Protein AF-A0A498NRL5-F1 (afdb_monomer_lite)

Sequence (421 aa):
MSTIVTEHIVKDVGESWFTVKVDGTKDPTGSENVSIVLRYVDQNCSVKERLLSMLTTDKCDALSLSNMVLEELADVGLDTGKILSQCYDGASVMSGREGGMQKLIQNKLNSEVPYIHCFNHQLHLAIVHAVSSESAVEDFFDVCNALYKFLRKPTVAAQYKGQKLKRLLDQRWTGHLDTVSVVLKSHNTLVEFLNEIATTRKGADKKKKAVGLHKAITEPAFKFLSCVMYKVLGLTDPPNRMLQAEQTNLMTAVQLIRSASSCIESLRSDAEFAKLWAESIKSSDDAVPTAPKRQRQASKSLQDYIVNESVGQRESNIEQECKRLFFNIIDSILGEMSVRFSECNSQYMSALDALDPGSKNFLDAGKVKPLLDLRNTEMVESQFTVARQFWQTLCTDQDEKMTLVKLLVVFGHPEQELWLV

InterPro domains:
  IPR012337 Ribonuclease H-like superfamily [SSF53098] (10-363)
  IPR025398 ZMYM1-like, RNase-like domain [PF14291] (3-97)
  IPR055298 AtLOH3-like [PTHR11697] (5-359)

Secondary structure (DSSP, 8-state):
--HHHHHHHHHHHTT--EEEEEEEEE-TTS-EEEEEEEEEE-TTS-EEEEEEEEEEES--SHHHHHHHHHHHHHHTT--GGGEEEEEE---HHHH-TTTSHHHHHHHHHTS---EEE-HHHHHHHHHHHHHHT-HHHHHHHHHHHHHHHHHTSHHHHTT--SPPPPPPBTTBTHHHHHHHHHHHHTHHHHHHHHHHHHH-SS-HHHHHHHHHHHHHHHSHHHHHHHHHHHHHHHHHHHHHHHHTSTT--HHHHHHHHHHHHHHHHHT-SHHHHHHHHHHHHHT-------PPP---PPPGGGTTS-----TT-----HHHHHHHHHHHHHHHHHHHHHHHHSSTTHHHHHHHHHT-TTSTTTT-HHHHHHHHHTTTPPP-HHHHHHHHHHHHHHHTT--S---HHHHHHHH--TT------

Radius of gyration: 28.69 Å; chains: 1; bounding box: 60×68×98 Å

Structure (mmCIF, N/CA/C/O backbone):
data_AF-A0A498NRL5-F1
#
_entry.id   AF-A0A498NRL5-F1
#
loop_
_atom_site.group_PDB
_atom_site.id
_atom_site.type_symbol
_atom_site.label_atom_id
_atom_site.label_alt_id
_atom_site.label_comp_id
_atom_site.label_asym_id
_atom_site.label_entity_id
_atom_site.label_seq_id
_atom_site.pdbx_PDB_ins_code
_atom_site.Cartn_x
_atom_site.Cartn_y
_atom_site.Cartn_z
_atom_site.occupancy
_atom_site.B_iso_or_equiv
_atom_site.auth_seq_id
_atom_site.auth_comp_id
_atom_site.auth_asym_id
_atom_site.auth_atom_id
_atom_site.pdbx_PDB_model_num
ATOM 1 N N . MET A 1 1 ? -12.767 -23.914 3.924 1.00 59.88 1 MET A N 1
ATOM 2 C CA . MET A 1 1 ? -11.947 -24.190 5.128 1.00 59.88 1 MET A CA 1
ATOM 3 C C . MET A 1 1 ? -12.534 -25.384 5.863 1.00 59.88 1 MET A C 1
ATOM 5 O O . MET A 1 1 ? -13.689 -25.698 5.615 1.00 59.88 1 MET A O 1
ATOM 9 N N . SER A 1 2 ? -11.760 -26.087 6.695 1.00 73.44 2 SER A N 1
ATOM 10 C CA . SER A 1 2 ? -12.321 -27.150 7.546 1.00 73.44 2 SER A CA 1
ATOM 11 C C . SER A 1 2 ? -13.192 -26.515 8.630 1.00 73.44 2 SER A C 1
ATOM 13 O O . SER A 1 2 ? -12.720 -25.588 9.285 1.00 73.44 2 SER A O 1
ATOM 15 N N . THR A 1 3 ? -14.409 -27.020 8.844 1.00 82.00 3 THR A N 1
ATOM 16 C CA . THR A 1 3 ? -15.344 -26.548 9.884 1.00 82.00 3 THR A CA 1
ATOM 17 C C . THR A 1 3 ? -14.675 -26.470 11.260 1.00 82.00 3 THR A C 1
ATOM 19 O O . THR A 1 3 ? -14.859 -25.503 11.986 1.00 82.00 3 THR A O 1
ATOM 22 N N . ILE A 1 4 ? -13.774 -27.414 11.550 1.00 87.25 4 ILE A N 1
ATOM 23 C CA . ILE A 1 4 ? -12.993 -27.482 12.796 1.00 87.25 4 ILE A CA 1
ATOM 24 C C . ILE A 1 4 ? -12.126 -26.229 13.007 1.00 87.25 4 ILE A C 1
ATOM 26 O O . ILE A 1 4 ? -11.951 -25.767 14.131 1.00 87.25 4 ILE A O 1
ATOM 30 N N . VAL A 1 5 ? -11.551 -25.677 11.933 1.00 89.75 5 VAL A N 1
ATOM 31 C CA . VAL A 1 5 ? -10.697 -24.481 12.019 1.00 89.75 5 VAL A CA 1
ATOM 32 C C . VAL A 1 5 ? -11.548 -23.255 12.324 1.00 89.75 5 VAL A C 1
ATOM 34 O O . VAL A 1 5 ? -11.184 -22.473 13.196 1.00 89.75 5 VAL A O 1
ATOM 37 N N . THR A 1 6 ? -12.689 -23.115 11.650 1.00 91.19 6 THR A N 1
ATOM 38 C CA . THR A 1 6 ? -13.633 -22.020 11.889 1.00 91.19 6 THR A CA 1
ATOM 39 C C . THR A 1 6 ? -14.180 -22.071 13.316 1.00 91.19 6 THR A C 1
ATOM 41 O O . THR A 1 6 ? -14.096 -21.073 14.021 1.00 91.19 6 THR A O 1
ATOM 44 N N . GLU A 1 7 ? -14.619 -23.238 13.796 1.00 92.31 7 GLU A N 1
ATOM 45 C CA . GLU A 1 7 ? -15.063 -23.434 15.186 1.00 92.31 7 GLU A CA 1
ATOM 46 C C . GLU A 1 7 ? -13.978 -23.056 16.205 1.00 92.31 7 GLU A C 1
ATOM 48 O O . GLU A 1 7 ? -14.261 -22.422 17.222 1.00 92.31 7 GLU A O 1
ATOM 53 N N . HIS A 1 8 ? -12.718 -23.412 15.932 1.00 92.88 8 HIS A N 1
ATOM 54 C CA . HIS A 1 8 ? -11.603 -23.038 16.796 1.00 92.88 8 HIS A CA 1
ATOM 55 C C . HIS A 1 8 ? -11.378 -21.523 16.825 1.00 92.88 8 HIS A C 1
ATOM 57 O O . HIS A 1 8 ? -11.176 -20.974 17.903 1.00 92.88 8 HIS A O 1
ATOM 63 N N . ILE A 1 9 ? -11.449 -20.848 15.671 1.00 93.62 9 ILE A N 1
ATOM 64 C CA . ILE A 1 9 ? -11.336 -19.384 15.589 1.00 93.62 9 ILE A CA 1
ATOM 65 C C . ILE A 1 9 ? -12.466 -18.725 16.380 1.00 93.62 9 ILE A C 1
ATOM 67 O O . ILE A 1 9 ? -12.195 -17.855 17.197 1.00 93.62 9 ILE A O 1
ATOM 71 N N . VAL A 1 10 ? -13.714 -19.162 16.194 1.00 94.06 10 VAL A N 1
ATOM 72 C CA . VAL A 1 10 ? -14.877 -18.604 16.905 1.00 94.06 10 VAL A CA 1
ATOM 73 C C . VAL A 1 10 ? -14.726 -18.776 18.417 1.00 94.06 10 VAL A C 1
ATOM 75 O O . VAL A 1 10 ? -14.938 -17.833 19.175 1.00 94.06 10 VAL A O 1
ATOM 78 N N . LYS A 1 11 ? -14.277 -19.954 18.865 1.00 93.38 11 LYS A N 1
ATOM 79 C CA . LYS A 1 11 ? -14.001 -20.212 20.283 1.00 93.38 11 LYS A CA 1
ATOM 80 C C . LYS A 1 11 ? -12.875 -19.335 20.838 1.00 93.38 11 LYS A C 1
ATOM 82 O O . LYS A 1 11 ? -12.955 -18.915 21.989 1.00 93.38 11 LYS A O 1
ATOM 87 N N . ASP A 1 12 ? -11.828 -19.105 20.051 1.00 93.50 12 ASP A N 1
ATOM 88 C CA . ASP A 1 12 ? -10.676 -18.285 20.438 1.0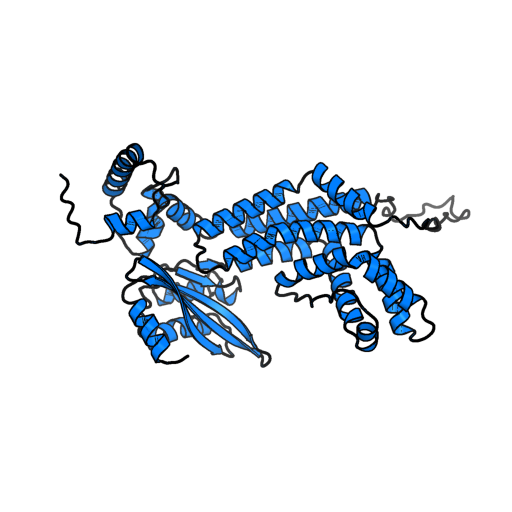0 93.50 12 ASP A CA 1
ATOM 89 C C . ASP A 1 12 ? -11.025 -16.787 20.489 1.00 93.50 12 ASP A C 1
ATOM 91 O O . ASP A 1 12 ? -10.527 -16.069 21.354 1.00 93.50 12 ASP A O 1
ATOM 95 N N . VAL A 1 13 ? -11.930 -16.324 19.616 1.00 94.25 13 VAL A N 1
ATOM 96 C CA . VAL A 1 13 ? -12.524 -14.978 19.695 1.00 94.25 13 VAL A CA 1
ATOM 97 C C . VAL A 1 13 ? -13.372 -14.843 20.963 1.00 94.25 13 VAL A C 1
ATOM 99 O O . VAL A 1 13 ? -13.198 -13.885 21.714 1.00 94.25 13 VAL A O 1
ATOM 102 N N . GLY A 1 14 ? -14.270 -15.798 21.225 1.00 90.00 14 GLY A N 1
ATOM 103 C CA . GLY A 1 14 ? -15.149 -15.779 22.395 1.00 90.00 14 GLY A CA 1
ATOM 104 C C . GLY A 1 14 ? -15.933 -14.467 22.512 1.00 90.00 14 GLY A C 1
ATOM 105 O O . GLY A 1 14 ? -16.643 -14.076 21.592 1.00 90.00 14 GLY A O 1
ATOM 106 N N . GLU A 1 15 ? -15.771 -13.772 23.641 1.00 87.88 15 GLU A N 1
ATOM 107 C CA . GLU A 1 15 ? -16.441 -12.494 23.940 1.00 87.88 15 GLU A CA 1
ATOM 108 C C . GLU A 1 15 ? -15.642 -11.245 23.535 1.00 87.88 15 GLU A C 1
ATOM 110 O O . GLU A 1 15 ? -16.081 -10.111 23.790 1.00 87.88 15 GLU A O 1
ATOM 115 N N . SER A 1 16 ? -14.459 -11.434 22.944 1.00 89.75 16 SER A N 1
ATOM 116 C CA . SER A 1 16 ? -13.569 -10.344 22.563 1.00 89.75 16 SER A CA 1
ATOM 117 C C . SER A 1 16 ? -14.155 -9.496 21.439 1.00 89.75 16 SER A C 1
ATOM 119 O O . SER A 1 16 ? -14.776 -9.983 20.497 1.00 89.75 16 SER A O 1
ATOM 121 N N . TRP A 1 17 ? -13.874 -8.198 21.503 1.00 91.69 17 TRP A N 1
ATOM 122 C CA . TRP A 1 17 ? -14.083 -7.294 20.380 1.00 91.69 17 TRP A CA 1
ATOM 123 C C . TRP A 1 17 ? -13.113 -7.626 19.245 1.00 91.69 17 TRP A C 1
ATOM 125 O O . TRP A 1 17 ? -11.941 -7.933 19.491 1.00 91.69 17 TRP A O 1
ATOM 135 N N . PHE A 1 18 ? -13.571 -7.516 18.000 1.00 94.38 18 PHE A N 1
ATOM 136 C CA . PHE A 1 18 ? -12.759 -7.861 16.836 1.00 94.38 18 PHE A CA 1
ATOM 137 C C . PHE A 1 18 ? -12.873 -6.834 15.714 1.00 94.38 18 PHE A C 1
ATOM 139 O O . PHE A 1 18 ? -13.858 -6.116 15.569 1.00 94.38 18 PHE A O 1
ATOM 146 N N . THR A 1 19 ? -11.823 -6.751 14.906 1.00 94.19 19 THR A N 1
ATOM 147 C CA . THR A 1 19 ? -11.801 -5.978 13.664 1.00 94.19 19 THR A CA 1
ATOM 148 C C . THR A 1 19 ? -12.010 -6.911 12.488 1.00 94.19 19 THR A C 1
ATOM 150 O O . THR A 1 19 ? -11.346 -7.945 12.395 1.00 94.19 19 THR A O 1
ATOM 153 N N . VAL A 1 20 ? -12.891 -6.517 11.573 1.00 95.94 20 VAL A N 1
ATOM 154 C CA . VAL A 1 20 ? -13.129 -7.244 10.326 1.00 95.94 20 VAL A CA 1
ATOM 155 C C . VAL A 1 20 ? -12.281 -6.620 9.225 1.00 95.94 20 VAL A C 1
ATOM 157 O O . VAL A 1 20 ? -12.422 -5.440 8.906 1.00 95.94 20 VAL A O 1
ATOM 160 N N . LYS A 1 21 ? -11.386 -7.417 8.645 1.00 94.62 21 LYS A N 1
ATOM 161 C CA . LYS A 1 21 ? -10.602 -7.074 7.461 1.00 94.62 21 LYS A CA 1
ATOM 162 C C . LYS A 1 21 ? -11.205 -7.783 6.256 1.00 94.62 21 LYS A C 1
ATOM 164 O O . LYS A 1 21 ? -11.406 -8.995 6.304 1.00 94.62 21 LYS A O 1
ATOM 169 N N . VAL A 1 22 ? -11.468 -7.041 5.189 1.00 93.38 22 VAL A N 1
ATOM 170 C CA . VAL A 1 22 ? -12.032 -7.587 3.950 1.00 93.38 22 VAL A CA 1
ATOM 171 C C . VAL A 1 22 ? -11.084 -7.277 2.802 1.00 93.38 22 VAL A C 1
ATOM 173 O O . VAL A 1 22 ? -10.665 -6.134 2.637 1.00 93.38 22 VAL A O 1
ATOM 176 N N . ASP A 1 23 ? -10.722 -8.287 2.021 1.00 91.00 23 ASP A N 1
ATOM 177 C CA . ASP A 1 23 ? -9.912 -8.095 0.815 1.00 91.00 23 ASP A CA 1
ATOM 178 C C . ASP A 1 23 ? -10.494 -8.905 -0.340 1.00 91.00 23 ASP A C 1
ATOM 180 O O . ASP A 1 23 ? -10.872 -10.064 -0.156 1.00 91.00 23 ASP A O 1
ATOM 184 N N . GLY A 1 24 ? -10.594 -8.275 -1.507 1.00 88.06 24 GLY A N 1
ATOM 185 C CA . GLY A 1 24 ? -11.251 -8.814 -2.692 1.00 88.06 24 GLY A CA 1
ATOM 186 C C . GLY A 1 24 ? -10.275 -8.973 -3.848 1.00 88.06 24 GLY A C 1
ATOM 187 O O . GLY A 1 24 ? -9.415 -8.123 -4.089 1.00 88.06 24 GLY A O 1
ATOM 188 N N . THR A 1 25 ? -10.386 -10.076 -4.584 1.00 85.31 25 THR A N 1
ATOM 189 C CA . THR A 1 25 ? -9.682 -10.215 -5.855 1.00 85.31 25 THR A CA 1
ATOM 190 C C . THR A 1 25 ? -10.526 -10.912 -6.912 1.00 85.31 25 THR A C 1
ATOM 192 O O . THR A 1 25 ? -11.124 -11.963 -6.673 1.00 85.31 25 THR A O 1
ATOM 195 N N . LYS A 1 26 ? -10.517 -10.359 -8.127 1.00 85.69 26 LYS A N 1
ATOM 196 C CA . LYS A 1 26 ? -11.150 -10.984 -9.290 1.00 85.69 26 LYS A CA 1
ATOM 197 C C . LYS A 1 26 ? -10.341 -12.162 -9.799 1.00 85.69 26 LYS A C 1
ATOM 199 O O . LYS A 1 26 ? -9.145 -12.035 -10.077 1.00 85.69 26 LYS A O 1
ATOM 204 N N . ASP A 1 27 ? -11.008 -13.292 -9.976 1.00 85.50 27 ASP A N 1
ATOM 205 C CA . ASP A 1 27 ? -10.425 -14.435 -10.664 1.00 85.50 27 ASP A CA 1
ATOM 206 C C . ASP A 1 27 ? -10.527 -14.303 -12.199 1.00 85.50 27 ASP A C 1
ATOM 208 O O . ASP A 1 27 ? -11.162 -13.381 -12.722 1.00 85.50 27 ASP A O 1
ATOM 212 N N . PRO A 1 28 ? -9.891 -15.211 -12.966 1.00 84.56 28 PRO A N 1
ATOM 213 C CA . PRO A 1 28 ? -9.958 -15.187 -14.425 1.00 84.56 28 PRO A CA 1
ATOM 214 C C . PRO A 1 28 ? -11.356 -15.404 -15.021 1.00 84.56 28 PRO A C 1
ATOM 216 O O . PRO A 1 28 ? -11.530 -15.151 -16.212 1.00 84.56 28 PRO A O 1
ATOM 219 N N . THR A 1 29 ? -12.323 -15.899 -14.242 1.00 84.50 29 THR A N 1
ATOM 220 C CA . THR A 1 29 ? -13.715 -16.081 -14.685 1.00 84.50 29 THR A CA 1
ATOM 221 C C . THR A 1 29 ? -14.535 -14.798 -14.545 1.00 84.50 29 THR A C 1
ATOM 223 O O . THR A 1 29 ? -15.582 -14.672 -15.174 1.00 84.50 29 THR A O 1
ATOM 226 N N . GLY A 1 30 ? -14.006 -13.807 -13.819 1.00 82.25 30 GLY A N 1
ATOM 227 C CA . GLY A 1 30 ? -14.627 -12.503 -13.601 1.00 82.25 30 GLY A CA 1
ATOM 228 C C . GLY A 1 30 ? -15.363 -12.389 -12.267 1.00 82.25 30 GLY A C 1
ATOM 229 O O . GLY A 1 30 ? -15.789 -11.282 -11.932 1.00 82.25 30 GLY A O 1
ATOM 230 N N . SER A 1 31 ? -15.466 -13.485 -11.512 1.00 87.19 31 SER A N 1
ATOM 231 C CA . SER A 1 31 ? -16.042 -13.516 -10.169 1.00 87.19 31 SER A CA 1
ATOM 232 C C . SER A 1 31 ? -15.073 -12.922 -9.143 1.00 87.19 31 SER A C 1
ATOM 234 O O . SER A 1 31 ? -13.847 -13.026 -9.262 1.00 87.19 31 SER A O 1
ATOM 236 N N . GLU A 1 32 ? -15.627 -12.270 -8.125 1.00 88.88 32 GLU A N 1
ATOM 237 C CA . GLU A 1 32 ? -14.879 -11.674 -7.022 1.00 88.88 32 GLU A CA 1
ATOM 238 C C . GLU A 1 32 ? -14.722 -12.699 -5.899 1.00 88.88 32 GLU A C 1
ATOM 240 O O . GLU A 1 32 ? -15.704 -13.259 -5.410 1.00 88.88 32 GLU A O 1
ATOM 245 N N . ASN A 1 33 ? -13.485 -12.930 -5.473 1.00 91.62 33 ASN A N 1
ATOM 246 C CA . ASN A 1 33 ? -13.171 -13.746 -4.310 1.00 91.62 33 ASN A CA 1
ATOM 247 C C . ASN A 1 33 ? -12.862 -12.824 -3.137 1.00 91.62 33 ASN A C 1
ATOM 249 O O . ASN A 1 33 ? -11.852 -12.123 -3.139 1.00 91.62 33 ASN A O 1
ATOM 253 N N . VAL A 1 34 ? -13.747 -12.836 -2.149 1.00 92.88 34 VAL A N 1
ATOM 254 C CA . VAL A 1 34 ? -13.717 -11.986 -0.965 1.00 92.88 34 VAL A CA 1
ATOM 255 C C . VAL A 1 34 ? -13.200 -12.803 0.208 1.00 92.88 34 VAL A C 1
ATOM 257 O O . VAL A 1 34 ? -13.778 -13.816 0.591 1.00 92.88 34 VAL A O 1
ATOM 260 N N . SER A 1 35 ? -12.092 -12.364 0.786 1.00 94.38 35 SER A N 1
ATOM 261 C CA . SER A 1 35 ? -11.539 -12.916 2.016 1.00 94.38 35 SER A CA 1
ATOM 262 C C . SER A 1 35 ? -12.013 -12.105 3.216 1.00 94.38 35 SER A C 1
ATOM 264 O O . SER A 1 35 ? -11.977 -10.874 3.194 1.00 94.38 35 SER A O 1
ATOM 266 N N . ILE A 1 36 ? -12.448 -12.804 4.263 1.00 95.50 36 ILE A N 1
ATOM 267 C CA . ILE A 1 36 ? -12.833 -12.211 5.543 1.00 95.50 36 ILE A CA 1
ATOM 268 C C . ILE A 1 36 ? -11.811 -12.661 6.578 1.00 95.50 36 ILE A C 1
ATOM 270 O O . ILE A 1 36 ? -11.654 -13.851 6.855 1.00 95.50 36 ILE A O 1
ATOM 274 N N . VAL A 1 37 ? -11.092 -11.698 7.140 1.00 95.56 37 VAL A N 1
ATOM 275 C CA . VAL A 1 37 ? -10.047 -11.915 8.137 1.00 95.56 37 VAL A CA 1
ATOM 276 C C . VAL A 1 37 ? -10.442 -11.197 9.420 1.00 95.56 37 VAL A C 1
ATOM 278 O O . VAL A 1 37 ? -10.822 -10.029 9.401 1.00 95.56 37 VAL A O 1
ATOM 281 N N . LEU A 1 38 ? -10.324 -11.884 10.550 1.00 95.56 38 LEU A N 1
ATOM 282 C CA . LEU A 1 38 ? -10.573 -11.319 11.869 1.00 95.56 38 LEU A CA 1
ATOM 283 C C . LEU A 1 38 ? -9.259 -10.969 12.542 1.00 95.56 38 LEU A C 1
ATOM 285 O O . LEU A 1 38 ? -8.317 -11.764 12.532 1.00 95.56 38 LEU A O 1
ATOM 289 N N . ARG A 1 39 ? -9.219 -9.797 13.173 1.00 93.94 39 ARG A N 1
ATOM 290 C CA . ARG A 1 39 ? -8.139 -9.407 14.075 1.00 93.94 39 ARG A CA 1
ATOM 291 C C . ARG A 1 39 ? -8.695 -9.111 15.459 1.00 93.94 39 ARG A C 1
ATOM 293 O O . ARG A 1 39 ? -9.522 -8.214 15.605 1.00 93.94 39 ARG A O 1
ATOM 300 N N . TYR A 1 40 ? -8.242 -9.855 16.458 1.00 92.44 40 TYR A N 1
ATOM 301 C CA . TYR A 1 40 ? -8.767 -9.812 17.825 1.00 92.44 40 TYR A CA 1
ATOM 302 C C . TYR A 1 40 ? -7.656 -10.062 18.848 1.00 92.44 40 TYR A C 1
ATOM 304 O O . TYR A 1 40 ? -6.511 -10.341 18.485 1.00 92.44 40 TYR A O 1
ATOM 312 N N . VAL A 1 41 ? -7.991 -9.917 20.128 1.00 88.44 41 VAL A N 1
ATOM 313 C CA . VAL A 1 41 ? -7.111 -10.249 21.253 1.00 88.44 41 VAL A CA 1
ATOM 314 C C . VAL A 1 41 ? -7.643 -11.520 21.907 1.00 88.44 41 VAL A C 1
ATOM 316 O O . VAL A 1 41 ? -8.824 -11.578 22.252 1.00 88.44 41 VAL A O 1
ATOM 319 N N . ASP A 1 42 ? -6.789 -12.537 22.022 1.00 86.62 42 ASP A N 1
ATOM 320 C CA . ASP A 1 42 ? -7.137 -13.803 22.672 1.00 86.62 42 ASP A CA 1
ATOM 321 C C . ASP A 1 42 ? -7.138 -13.678 24.207 1.00 86.62 42 ASP A C 1
ATOM 323 O O . ASP A 1 42 ? -6.787 -12.646 24.786 1.00 86.62 42 ASP A O 1
ATOM 327 N N . GLN A 1 43 ? -7.496 -14.767 24.885 1.00 84.31 43 GLN A N 1
ATOM 328 C CA . GLN A 1 43 ? -7.513 -14.840 26.352 1.00 84.31 43 GLN A CA 1
ATOM 329 C C . GLN A 1 43 ? -6.127 -14.647 26.996 1.00 84.31 43 GLN A C 1
ATOM 331 O O . GLN A 1 43 ? -6.040 -14.333 28.178 1.00 84.31 43 GLN A O 1
ATOM 336 N N . ASN A 1 44 ? -5.044 -14.807 26.228 1.00 84.12 44 ASN A N 1
ATOM 337 C CA . ASN A 1 44 ? -3.667 -14.604 26.677 1.00 84.12 44 ASN A CA 1
ATOM 338 C C . ASN A 1 44 ? -3.167 -13.181 26.368 1.00 84.12 44 ASN A C 1
ATOM 340 O O . ASN A 1 44 ? -1.955 -12.955 26.299 1.00 84.12 44 ASN A O 1
ATOM 344 N N . CYS A 1 45 ? -4.076 -12.234 26.110 1.00 81.12 45 CYS A N 1
ATOM 345 C CA . CYS A 1 45 ? -3.764 -10.856 25.728 1.00 81.12 45 CYS A CA 1
ATOM 346 C C . CYS A 1 45 ? -2.869 -10.752 24.477 1.00 81.12 45 CYS A C 1
ATOM 348 O O . CYS A 1 45 ? -2.134 -9.777 24.301 1.00 81.12 45 CYS A O 1
ATOM 350 N N . SER A 1 46 ? -2.920 -11.751 23.594 1.00 84.00 46 SER A N 1
ATOM 351 C CA . SER A 1 46 ? -2.139 -11.800 22.362 1.00 84.00 46 SER A CA 1
ATOM 352 C C . SER A 1 46 ? -2.997 -11.419 21.166 1.00 84.00 46 SER A C 1
ATOM 354 O O . SER A 1 46 ? -4.090 -11.944 20.962 1.00 84.00 46 SER A O 1
ATOM 356 N N . VAL A 1 47 ? -2.475 -10.526 20.327 1.00 86.94 47 VAL A N 1
ATOM 357 C CA . VAL A 1 47 ? -3.128 -10.164 19.065 1.00 86.94 47 VAL A CA 1
ATOM 358 C C . VAL A 1 47 ? -3.064 -11.355 18.111 1.00 86.94 47 VAL A C 1
ATOM 360 O O . VAL A 1 47 ? -1.984 -11.893 17.863 1.00 86.94 47 VAL A O 1
ATOM 363 N N . LYS A 1 48 ? -4.212 -11.748 17.562 1.00 91.06 48 LYS A N 1
ATOM 364 C CA . LYS A 1 48 ? -4.341 -12.794 16.544 1.00 91.06 48 LYS A CA 1
ATOM 365 C C . LYS A 1 48 ? -4.934 -12.213 15.277 1.00 91.06 48 LYS A C 1
ATOM 367 O O . LYS A 1 48 ? -5.873 -11.422 15.342 1.00 91.06 48 LYS A O 1
ATOM 372 N N . GLU A 1 49 ? -4.419 -12.647 14.133 1.00 93.31 49 GLU A N 1
ATOM 373 C CA . GLU A 1 49 ? -5.060 -12.448 12.838 1.00 93.31 49 GLU A CA 1
ATOM 374 C C . GLU A 1 49 ? -5.418 -13.813 12.231 1.00 93.31 49 GLU A C 1
ATOM 376 O O . GLU A 1 49 ? -4.571 -14.708 12.141 1.00 93.31 49 GLU A O 1
ATOM 381 N N . ARG A 1 50 ? -6.688 -14.029 11.873 1.00 94.25 50 ARG A N 1
ATOM 382 C CA . ARG A 1 50 ? -7.188 -15.323 11.382 1.00 94.25 50 ARG A CA 1
ATOM 383 C C . ARG A 1 50 ? -8.095 -15.141 10.176 1.00 94.25 50 ARG A C 1
ATOM 385 O O . ARG A 1 50 ? -9.056 -14.382 10.227 1.00 94.25 50 ARG A O 1
ATOM 392 N N . LEU A 1 51 ? -7.797 -15.866 9.101 1.00 95.00 51 LEU A N 1
ATOM 393 C CA . LEU A 1 51 ? -8.695 -15.988 7.957 1.00 95.00 51 LEU A CA 1
ATOM 394 C C . LEU A 1 51 ? -9.914 -16.811 8.383 1.00 95.00 51 LEU A C 1
ATOM 396 O O . LEU A 1 51 ? -9.762 -17.976 8.745 1.00 95.00 51 LEU A O 1
ATOM 400 N N . LEU A 1 52 ? -11.094 -16.195 8.347 1.00 94.94 52 LEU A N 1
ATOM 401 C CA . LEU A 1 52 ? -12.357 -16.821 8.727 1.00 94.94 52 LEU A CA 1
ATOM 402 C C . LEU A 1 52 ? -12.968 -17.577 7.550 1.00 94.94 52 LEU A C 1
ATOM 404 O O . LEU A 1 52 ? -13.279 -18.763 7.659 1.00 94.94 52 LEU A O 1
ATOM 408 N N . SER A 1 53 ? -13.094 -16.895 6.411 1.00 93.69 53 SER A N 1
ATOM 409 C CA . SER A 1 53 ? -13.720 -17.440 5.211 1.00 93.69 53 SER A CA 1
ATOM 410 C C . SER A 1 53 ? -13.162 -16.814 3.932 1.00 93.69 53 SER A C 1
ATOM 412 O O . SER A 1 53 ? -12.537 -15.749 3.931 1.00 93.69 53 SER A O 1
ATOM 414 N N . MET A 1 54 ? -13.353 -17.536 2.831 1.00 93.00 54 MET A N 1
ATOM 415 C CA . MET A 1 54 ? -13.175 -17.036 1.474 1.00 93.00 54 MET A CA 1
ATOM 416 C C . MET A 1 54 ? -14.455 -17.338 0.713 1.00 93.00 54 MET A C 1
ATOM 418 O O . MET A 1 54 ? -14.816 -18.506 0.567 1.00 93.00 54 MET A O 1
ATOM 422 N N . LEU A 1 55 ? -15.118 -16.288 0.254 1.00 92.00 55 LEU A N 1
ATOM 423 C CA . LEU A 1 55 ? -16.417 -16.338 -0.396 1.00 92.00 55 LEU A CA 1
ATOM 424 C C . LEU A 1 55 ? -16.265 -15.880 -1.843 1.00 92.00 55 LEU A C 1
ATOM 426 O O . LEU A 1 55 ? -15.490 -14.971 -2.131 1.00 92.00 55 LEU A O 1
ATOM 430 N N . THR A 1 56 ? -17.002 -16.501 -2.756 1.00 91.88 56 THR A N 1
ATOM 431 C CA . THR A 1 56 ? -16.993 -16.132 -4.176 1.00 91.88 56 THR A CA 1
ATOM 432 C C . THR A 1 56 ? -18.346 -15.543 -4.544 1.00 91.88 56 THR A C 1
ATOM 434 O O . THR A 1 56 ? -19.384 -16.111 -4.204 1.00 91.88 56 THR A O 1
ATOM 437 N N . THR A 1 57 ? -18.349 -14.407 -5.238 1.00 88.88 57 THR A N 1
ATOM 438 C CA . THR A 1 57 ? -19.572 -13.728 -5.676 1.00 88.88 57 THR A CA 1
ATOM 439 C C . THR A 1 57 ? -19.415 -13.098 -7.048 1.00 88.88 57 THR A C 1
ATOM 441 O O . THR A 1 57 ? -18.362 -12.570 -7.397 1.00 88.88 57 THR A O 1
ATOM 444 N N . ASP A 1 58 ? -20.510 -13.080 -7.800 1.00 87.94 58 ASP A N 1
ATOM 445 C CA . ASP A 1 58 ? -20.624 -12.307 -9.040 1.00 87.94 58 ASP A CA 1
ATOM 446 C C . ASP A 1 58 ? -21.178 -10.893 -8.789 1.00 87.94 58 ASP A C 1
ATOM 448 O O . ASP A 1 58 ? -21.187 -10.042 -9.679 1.00 87.94 58 ASP A O 1
ATOM 452 N N . LYS A 1 59 ? -21.663 -10.630 -7.569 1.00 85.81 59 LYS A N 1
ATOM 453 C CA . LYS A 1 59 ? -22.216 -9.339 -7.150 1.00 85.81 59 LYS A CA 1
ATOM 454 C C . LYS A 1 59 ? -21.189 -8.564 -6.334 1.00 85.81 59 LYS A C 1
ATOM 456 O O . LYS A 1 59 ? -20.916 -8.911 -5.187 1.00 85.81 59 LYS A O 1
ATOM 461 N N . CYS A 1 60 ? -20.681 -7.485 -6.922 1.00 83.12 60 CYS A N 1
ATOM 462 C CA . CYS A 1 60 ? -19.706 -6.575 -6.313 1.00 83.12 60 CYS A CA 1
ATOM 463 C C . CYS A 1 60 ? -20.336 -5.241 -5.879 1.00 83.12 60 CYS A C 1
ATOM 465 O O . CYS A 1 60 ? -19.664 -4.214 -5.906 1.00 83.12 60 CYS A O 1
ATOM 467 N N . ASP A 1 61 ? -21.634 -5.204 -5.570 1.00 91.50 61 ASP A N 1
ATOM 468 C CA . ASP A 1 61 ? -22.274 -4.005 -5.030 1.00 91.50 61 ASP A CA 1
ATOM 469 C C . ASP A 1 61 ? -22.164 -3.951 -3.497 1.00 91.50 61 ASP A C 1
ATOM 471 O O . ASP A 1 61 ? -22.010 -4.968 -2.819 1.00 91.50 61 ASP A O 1
ATOM 475 N N . ALA A 1 62 ? -22.252 -2.741 -2.947 1.00 91.06 62 ALA A N 1
ATOM 476 C CA . ALA A 1 62 ? -22.012 -2.485 -1.530 1.00 91.06 62 ALA A CA 1
ATOM 477 C C . ALA A 1 62 ? -23.006 -3.225 -0.617 1.00 91.06 62 ALA A C 1
ATOM 479 O O . ALA A 1 62 ? -22.650 -3.657 0.483 1.00 91.06 62 ALA A O 1
ATOM 480 N N . LEU A 1 63 ? -24.255 -3.392 -1.069 1.00 93.69 63 LEU A N 1
ATOM 481 C CA . LEU A 1 63 ? -25.296 -4.072 -0.305 1.00 93.69 63 LEU A CA 1
ATOM 482 C C . LEU A 1 63 ? -25.026 -5.574 -0.246 1.00 93.69 63 LEU A C 1
ATOM 484 O O . LEU A 1 63 ? -25.027 -6.139 0.845 1.00 93.69 63 LEU A O 1
ATOM 488 N N . SER A 1 64 ? -24.734 -6.199 -1.387 1.00 92.50 64 SER A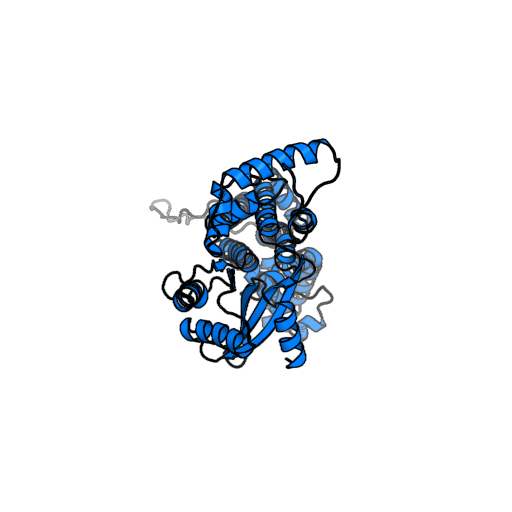 N 1
ATOM 489 C CA . SER A 1 64 ? -24.390 -7.622 -1.449 1.00 92.50 64 SER A CA 1
ATOM 490 C C . SER A 1 64 ? -23.157 -7.947 -0.601 1.00 92.50 64 SER A C 1
ATOM 492 O O . SER A 1 64 ? -23.186 -8.910 0.159 1.00 92.50 64 SER A O 1
ATOM 494 N N . LEU A 1 65 ? -22.103 -7.125 -0.669 1.00 92.81 65 LEU A N 1
ATOM 495 C CA . LEU A 1 65 ? -20.879 -7.335 0.116 1.00 92.81 65 LEU A CA 1
ATOM 496 C C . LEU A 1 65 ? -21.102 -7.128 1.621 1.00 92.81 65 LEU A C 1
ATOM 498 O O . LEU A 1 65 ? -20.633 -7.929 2.426 1.00 92.81 65 LEU A O 1
ATOM 502 N N . SER A 1 66 ? -21.852 -6.091 2.017 1.00 94.50 66 SER A N 1
ATOM 503 C CA . SER A 1 66 ? -22.177 -5.869 3.435 1.00 94.50 66 SER A CA 1
ATOM 504 C C . SER A 1 66 ? -23.036 -6.992 4.023 1.00 94.50 66 SER A C 1
ATOM 506 O O . SER A 1 66 ? -22.764 -7.428 5.139 1.00 94.50 66 SER A O 1
ATOM 508 N N . ASN A 1 67 ? -24.032 -7.486 3.278 1.00 94.88 67 ASN A N 1
ATOM 509 C CA . ASN A 1 67 ? -24.841 -8.638 3.685 1.00 94.88 67 ASN A CA 1
ATOM 510 C C . ASN A 1 67 ? -23.979 -9.877 3.850 1.00 94.88 67 ASN A C 1
ATOM 512 O O . ASN A 1 67 ? -23.992 -10.470 4.915 1.00 94.88 67 ASN A O 1
ATOM 516 N N . MET A 1 68 ? -23.186 -10.201 2.832 1.00 94.38 68 MET A N 1
ATOM 517 C CA . MET A 1 68 ? -22.327 -11.377 2.836 1.00 94.38 68 MET A CA 1
ATOM 518 C C . MET A 1 68 ? -21.408 -11.418 4.058 1.00 94.38 68 MET A C 1
ATOM 520 O O . MET A 1 68 ? -21.297 -12.456 4.698 1.00 94.38 68 MET A O 1
ATOM 524 N N . VAL A 1 69 ? -20.762 -10.298 4.402 1.00 95.06 69 VAL A N 1
ATOM 525 C CA . VAL A 1 69 ? -19.880 -10.258 5.575 1.00 95.06 69 VAL A CA 1
ATOM 526 C C . VAL A 1 69 ? -20.654 -10.468 6.873 1.00 95.06 69 VAL A C 1
ATOM 528 O O . VAL A 1 69 ? -20.195 -11.214 7.730 1.00 95.06 69 VAL A O 1
ATOM 531 N N . LEU A 1 70 ? -21.810 -9.827 7.041 1.00 96.19 70 LEU A N 1
ATOM 532 C CA . LEU A 1 70 ? -22.590 -9.947 8.276 1.00 96.19 70 LEU A CA 1
ATOM 533 C C . LEU A 1 70 ? -23.271 -11.314 8.415 1.00 96.19 70 LEU A C 1
ATOM 535 O O . LEU A 1 70 ? -23.305 -11.853 9.516 1.00 96.19 70 LEU A O 1
ATOM 539 N N . GLU A 1 71 ? -23.780 -11.868 7.315 1.00 95.50 71 GLU A N 1
ATOM 540 C CA . GLU A 1 71 ? -24.378 -13.204 7.249 1.00 95.50 71 GLU A CA 1
ATOM 541 C C . GLU A 1 71 ? -23.332 -14.270 7.573 1.00 95.50 71 GLU A C 1
ATOM 543 O O . GLU A 1 71 ? -23.560 -15.072 8.468 1.00 95.50 71 GLU A O 1
ATOM 548 N N . GLU A 1 72 ? -22.141 -14.209 6.967 1.00 95.31 72 GLU A N 1
ATOM 549 C CA . GLU A 1 72 ? -21.067 -15.160 7.270 1.00 95.31 72 GLU A CA 1
ATOM 550 C C . GLU A 1 72 ? -20.649 -15.109 8.747 1.00 95.31 72 GLU A C 1
ATOM 552 O O . GLU A 1 72 ? -20.443 -16.150 9.364 1.00 95.31 72 GLU A O 1
ATOM 557 N N . LEU A 1 73 ? -20.536 -13.911 9.338 1.00 95.50 73 LEU A N 1
ATOM 558 C CA . LEU A 1 73 ? -20.221 -13.766 10.765 1.00 95.50 73 LEU A CA 1
ATOM 559 C C . LEU A 1 73 ? -21.322 -14.359 11.654 1.00 95.50 73 LEU A C 1
ATOM 561 O O . LEU A 1 73 ? -21.014 -15.035 12.636 1.00 95.50 73 LEU A O 1
ATOM 565 N N . ALA A 1 74 ? -22.590 -14.135 11.306 1.00 94.56 74 ALA A N 1
ATOM 566 C CA . ALA A 1 74 ? -23.723 -14.682 12.043 1.00 94.56 74 ALA A CA 1
ATOM 567 C C . ALA A 1 74 ? -23.815 -16.213 11.911 1.00 94.56 74 ALA A C 1
ATOM 569 O O . ALA A 1 74 ? -24.040 -16.897 12.910 1.00 94.56 74 ALA A O 1
ATOM 570 N N . ASP A 1 75 ? -23.580 -16.754 10.714 1.00 94.12 75 ASP A N 1
ATOM 571 C CA . ASP A 1 75 ? -23.658 -18.186 10.410 1.00 94.12 75 ASP A CA 1
ATOM 572 C C . ASP A 1 75 ? -22.612 -18.999 11.181 1.00 94.12 75 ASP A C 1
ATOM 574 O O . ASP A 1 75 ? -22.891 -20.111 11.634 1.00 94.12 75 ASP A O 1
ATOM 578 N N . VAL A 1 76 ? -21.416 -18.437 11.391 1.00 93.06 76 VAL A N 1
ATOM 579 C CA . VAL A 1 76 ? -20.373 -19.067 12.220 1.00 93.06 76 VAL A CA 1
ATOM 580 C C . VAL A 1 76 ? -20.573 -18.838 13.724 1.00 93.06 76 VAL A C 1
ATOM 582 O O . VAL A 1 76 ? -19.816 -19.382 14.527 1.00 93.06 76 VAL A O 1
ATOM 585 N N . GLY A 1 77 ? -21.580 -18.055 14.123 1.00 93.06 77 GLY A N 1
ATOM 586 C CA . GLY A 1 77 ? -21.925 -17.792 15.521 1.00 93.06 77 GLY A CA 1
ATOM 587 C C . GLY A 1 77 ? -21.137 -16.661 16.188 1.00 93.06 77 GLY A C 1
ATOM 588 O O . GLY A 1 77 ? -21.042 -16.642 17.414 1.00 93.06 77 GLY A O 1
ATOM 589 N N . LEU A 1 78 ? -20.563 -15.727 15.421 1.00 94.81 78 LEU A N 1
ATOM 590 C CA . LEU A 1 78 ? -19.923 -14.526 15.968 1.00 94.81 78 LEU A CA 1
ATOM 591 C C . LEU A 1 78 ? -20.941 -13.405 16.185 1.00 94.81 78 LEU A C 1
ATOM 593 O O . LEU A 1 78 ? -21.771 -13.111 15.325 1.00 94.81 78 LEU A O 1
ATOM 597 N N . ASP A 1 79 ? -20.825 -12.714 17.318 1.00 93.06 79 ASP A N 1
ATOM 598 C CA . ASP A 1 79 ? -21.655 -11.549 17.608 1.00 93.06 79 ASP A CA 1
ATOM 599 C C . ASP A 1 79 ? -21.207 -10.334 16.782 1.00 93.06 79 ASP A C 1
ATOM 601 O O . ASP A 1 79 ? -20.173 -9.711 17.039 1.00 93.06 79 ASP A O 1
ATOM 605 N N . THR A 1 80 ? -22.019 -9.958 15.794 1.00 92.69 80 THR A N 1
ATOM 606 C CA . THR A 1 80 ? -21.784 -8.760 14.972 1.00 92.69 80 THR A CA 1
ATOM 607 C C . THR A 1 80 ? -21.806 -7.448 15.773 1.00 92.69 80 THR A C 1
ATOM 609 O O . THR A 1 80 ? -21.227 -6.458 15.329 1.00 92.69 80 THR A O 1
ATOM 612 N N . GLY A 1 81 ? -22.394 -7.428 16.975 1.00 91.19 81 GLY A N 1
ATOM 613 C CA . GLY A 1 81 ? -22.334 -6.291 17.897 1.00 91.19 81 GLY A CA 1
ATOM 614 C C . GLY A 1 81 ? -20.944 -6.052 18.498 1.00 91.19 81 GLY A C 1
ATOM 615 O O . GLY A 1 81 ? -20.673 -4.961 18.994 1.00 91.19 81 GLY A O 1
ATOM 616 N N . LYS A 1 82 ? -20.038 -7.037 18.410 1.00 92.00 82 LYS A N 1
ATOM 617 C CA . LYS A 1 82 ? -18.643 -6.956 18.885 1.00 92.00 82 LYS A CA 1
ATOM 618 C C . LYS A 1 82 ? -17.658 -6.515 17.799 1.00 92.00 82 LYS A C 1
ATOM 620 O O . LYS A 1 82 ? -16.441 -6.532 18.022 1.00 92.00 82 LYS A O 1
ATOM 625 N N . ILE A 1 83 ? -18.153 -6.107 16.628 1.00 94.50 83 ILE A N 1
ATOM 626 C CA . ILE A 1 83 ? -17.313 -5.527 15.578 1.00 94.50 83 ILE A CA 1
ATOM 627 C C . ILE A 1 83 ? -16.847 -4.144 16.043 1.00 94.50 83 ILE A C 1
ATOM 629 O O . ILE A 1 83 ? -17.616 -3.190 16.094 1.00 94.50 83 ILE A O 1
ATOM 633 N N . LEU A 1 84 ? -15.558 -4.036 16.358 1.00 92.06 84 LEU A N 1
ATOM 634 C CA . LEU A 1 84 ? -14.929 -2.800 16.818 1.00 92.06 84 LEU A CA 1
ATOM 635 C C . LEU A 1 84 ? -14.592 -1.856 15.667 1.00 92.06 84 LEU A C 1
ATOM 637 O O . LEU A 1 84 ? -14.681 -0.644 15.809 1.00 92.06 84 LEU A O 1
ATOM 641 N N . SER A 1 85 ? -14.120 -2.404 14.549 1.00 92.44 85 SER A N 1
ATOM 642 C CA . SER A 1 85 ? -13.755 -1.620 13.372 1.00 92.44 85 SER A CA 1
ATOM 643 C C . SER A 1 85 ? -13.785 -2.476 12.110 1.00 92.44 85 SER A C 1
ATOM 645 O O . SER A 1 85 ? -13.777 -3.710 12.168 1.00 92.44 85 SER A O 1
ATOM 647 N N . GLN A 1 86 ? -13.811 -1.807 10.964 1.00 93.31 86 GLN A N 1
ATOM 648 C CA . GLN A 1 86 ? -13.821 -2.426 9.643 1.00 93.31 86 GLN A CA 1
ATOM 649 C C . GLN A 1 86 ? -12.653 -1.894 8.806 1.00 93.31 86 GLN A C 1
ATOM 651 O O . GLN A 1 86 ? -12.370 -0.698 8.824 1.00 93.31 86 GLN A O 1
ATOM 656 N N . CYS A 1 87 ? -11.949 -2.767 8.087 1.00 92.44 87 CYS A N 1
ATOM 657 C CA . CYS A 1 87 ? -10.736 -2.412 7.351 1.00 92.44 87 CYS A CA 1
ATOM 658 C C . CYS A 1 87 ? -10.700 -3.065 5.967 1.00 92.44 87 CYS A C 1
ATOM 660 O O . CYS A 1 87 ? -10.783 -4.285 5.849 1.00 92.44 87 CYS A O 1
ATOM 662 N N . TYR A 1 88 ? -10.572 -2.258 4.917 1.00 91.31 88 TYR A N 1
ATOM 663 C CA . TYR A 1 88 ? -10.512 -2.718 3.524 1.00 91.31 88 TYR A CA 1
ATOM 664 C C . TYR A 1 88 ? -9.974 -1.612 2.604 1.00 91.31 88 TYR A C 1
ATOM 666 O O . TYR A 1 88 ? -9.481 -0.580 3.079 1.00 91.31 88 TYR A O 1
ATOM 674 N N . ASP A 1 89 ? -9.967 -1.861 1.294 1.00 87.44 89 ASP A N 1
ATOM 675 C CA . ASP A 1 89 ? -9.498 -0.907 0.293 1.00 87.44 89 ASP A CA 1
ATOM 676 C C . ASP A 1 89 ? -10.440 0.297 0.101 1.00 87.44 89 ASP A C 1
ATOM 678 O O . ASP A 1 89 ? -11.577 0.344 0.571 1.00 87.44 89 ASP A O 1
ATOM 682 N N . GLY A 1 90 ? -9.929 1.313 -0.592 1.00 84.06 90 GLY A N 1
ATOM 683 C CA . GLY A 1 90 ? -10.639 2.560 -0.861 1.00 84.06 90 GLY A CA 1
ATOM 684 C C . GLY A 1 90 ? -11.554 2.515 -2.080 1.00 84.06 90 GLY A C 1
ATOM 685 O O . GLY A 1 90 ? -11.837 3.577 -2.640 1.00 84.06 90 GLY A O 1
ATOM 686 N N . ALA A 1 91 ? -11.968 1.335 -2.552 1.00 86.12 91 ALA A N 1
ATOM 687 C CA . ALA A 1 91 ? -12.916 1.254 -3.654 1.00 86.12 91 ALA A CA 1
ATOM 688 C C . ALA A 1 91 ? -14.236 1.920 -3.242 1.00 86.12 91 ALA A C 1
ATOM 690 O O . ALA A 1 91 ? -14.722 1.712 -2.135 1.00 86.12 91 ALA A O 1
ATOM 691 N N . SER A 1 92 ? -14.862 2.700 -4.127 1.00 86.50 92 SER A N 1
ATOM 692 C CA . SER A 1 92 ? -16.073 3.474 -3.792 1.00 86.50 92 SER A CA 1
ATOM 693 C C . SER A 1 92 ? -17.231 2.615 -3.268 1.00 86.50 92 SER A C 1
ATOM 695 O O . SER A 1 92 ? -17.977 3.054 -2.393 1.00 86.50 92 SER A O 1
ATOM 697 N N . VAL A 1 93 ? -17.345 1.380 -3.763 1.00 88.19 93 VAL A N 1
ATOM 698 C CA . VAL A 1 93 ? -18.282 0.353 -3.282 1.00 88.19 93 VAL A CA 1
ATOM 699 C C . VAL A 1 93 ? -18.059 0.042 -1.801 1.00 88.19 93 VAL A C 1
ATOM 701 O O . VAL A 1 93 ? -19.015 -0.134 -1.052 1.00 88.19 93 VAL A O 1
ATOM 704 N N . MET A 1 94 ? -16.806 0.004 -1.365 1.00 86.25 94 MET A N 1
ATOM 705 C CA . MET A 1 94 ? -16.419 -0.352 -0.007 1.00 86.25 94 MET A CA 1
ATOM 706 C C . MET A 1 94 ? -16.415 0.891 0.890 1.00 86.25 94 MET A C 1
ATOM 708 O O . MET A 1 94 ? -17.133 0.971 1.886 1.00 86.25 94 MET A O 1
ATOM 712 N N . SER A 1 95 ? -15.668 1.918 0.486 1.00 87.31 95 SER A N 1
ATOM 713 C CA . SER A 1 95 ? -15.362 3.108 1.277 1.00 87.31 95 SER A CA 1
ATOM 714 C C . SER A 1 95 ? -16.281 4.306 1.011 1.00 87.31 95 SER A C 1
ATOM 716 O O . SER A 1 95 ? -15.977 5.421 1.438 1.00 87.31 95 SER A O 1
ATOM 718 N N . GLY A 1 96 ? -17.385 4.154 0.281 1.00 87.62 96 GLY A N 1
ATOM 719 C CA . GLY A 1 96 ? -18.346 5.239 0.056 1.00 87.62 96 GLY A CA 1
ATOM 720 C C . GLY A 1 96 ? -18.974 5.734 1.367 1.00 87.62 96 GLY A C 1
ATOM 721 O O . GLY A 1 96 ? -19.452 4.931 2.161 1.00 87.62 96 GLY A O 1
ATOM 722 N N . ARG A 1 97 ? -18.985 7.055 1.603 1.00 84.44 97 ARG A N 1
ATOM 723 C CA . ARG A 1 97 ? -19.462 7.652 2.873 1.00 84.44 97 ARG A CA 1
ATOM 724 C C . ARG A 1 97 ? -20.973 7.521 3.098 1.00 84.44 97 ARG A C 1
ATOM 726 O O . ARG A 1 97 ? -21.409 7.495 4.242 1.00 84.44 97 ARG A O 1
ATOM 733 N N . GLU A 1 98 ? -21.753 7.436 2.021 1.00 83.12 98 GLU A N 1
ATOM 734 C CA . GLU A 1 98 ? -23.224 7.404 2.095 1.00 83.12 98 GLU A CA 1
ATOM 735 C C . GLU A 1 98 ? -23.812 6.048 1.690 1.00 83.12 98 GLU A C 1
ATOM 737 O O . GLU A 1 98 ? -24.702 5.535 2.360 1.00 83.12 98 GLU A O 1
ATOM 742 N N . GLY A 1 99 ? -23.290 5.450 0.616 1.00 88.44 99 GLY A N 1
ATOM 743 C CA . GLY A 1 99 ? -23.791 4.186 0.059 1.00 88.44 99 GLY A CA 1
ATOM 744 C C . GLY A 1 99 ? -22.753 3.069 -0.025 1.00 88.44 99 GLY A C 1
ATOM 745 O O . GLY A 1 99 ? -23.030 2.040 -0.630 1.00 88.44 99 GLY A O 1
ATOM 746 N N . GLY A 1 100 ? -21.553 3.275 0.525 1.00 92.12 100 GLY A N 1
ATOM 747 C CA . GLY A 1 100 ? -20.527 2.237 0.561 1.00 92.12 100 GLY A CA 1
ATOM 748 C C . GLY A 1 100 ? -20.784 1.216 1.665 1.00 92.12 100 GLY A C 1
ATOM 749 O O . GLY A 1 100 ? -21.522 1.484 2.619 1.00 92.12 100 GLY A O 1
ATOM 750 N N . MET A 1 101 ? -20.118 0.067 1.568 1.00 93.31 101 MET A N 1
ATOM 751 C CA . MET A 1 101 ? -20.145 -0.991 2.579 1.00 93.31 101 MET A CA 1
ATOM 752 C C . MET A 1 101 ? -19.882 -0.442 3.984 1.00 93.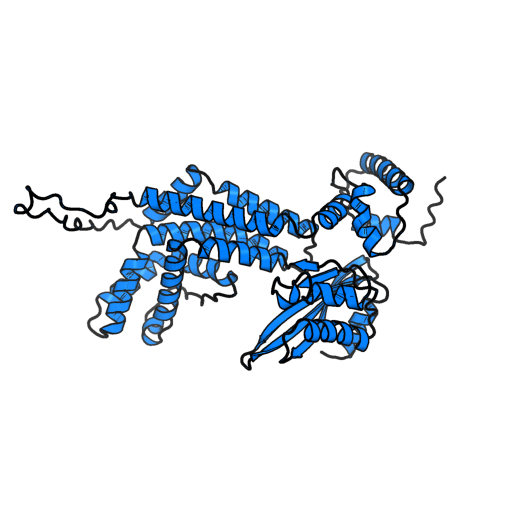31 101 MET A C 1
ATOM 754 O O . MET A 1 101 ? -20.579 -0.841 4.916 1.00 93.31 101 MET A O 1
ATOM 758 N N . GLN A 1 102 ? -18.975 0.538 4.125 1.00 93.31 102 GLN A N 1
ATOM 759 C CA . GLN A 1 102 ? -18.677 1.141 5.427 1.00 93.31 102 GLN A CA 1
ATOM 760 C C . GLN A 1 102 ? -19.898 1.717 6.117 1.00 93.31 102 GLN A C 1
ATOM 762 O O . GLN A 1 102 ? -20.098 1.502 7.314 1.00 93.31 102 GLN A O 1
ATOM 767 N N . LYS A 1 103 ? -20.738 2.415 5.356 1.00 93.69 103 LYS A N 1
ATOM 768 C CA . LYS A 1 103 ? -21.920 3.067 5.891 1.00 93.69 103 LYS A CA 1
ATOM 769 C C . LYS A 1 103 ? -23.039 2.056 6.098 1.00 93.69 103 LYS A C 1
ATOM 771 O O . LYS A 1 103 ? -23.758 2.131 7.090 1.00 93.69 103 LYS A O 1
ATOM 776 N N . LEU A 1 104 ? -23.155 1.084 5.195 1.00 95.31 104 LEU A N 1
ATOM 777 C CA . LEU A 1 104 ? -24.164 0.032 5.277 1.00 95.31 104 LEU A CA 1
ATOM 778 C C . LEU A 1 104 ? -23.968 -0.871 6.497 1.00 95.31 104 LEU A C 1
ATOM 780 O O . LEU A 1 104 ? -24.953 -1.164 7.169 1.00 95.31 104 LEU A O 1
ATOM 784 N N . ILE A 1 105 ? -22.730 -1.259 6.821 1.00 94.44 105 ILE A N 1
ATOM 785 C CA . ILE A 1 105 ? -22.430 -2.039 8.031 1.00 94.44 105 ILE A CA 1
ATOM 786 C C . ILE A 1 105 ? -22.848 -1.262 9.283 1.00 94.44 105 ILE A C 1
ATOM 788 O O . ILE A 1 105 ? -23.611 -1.783 10.091 1.00 94.44 105 ILE A O 1
ATOM 792 N N . GLN A 1 106 ? -22.443 0.005 9.407 1.00 94.12 106 GLN A N 1
ATOM 793 C CA . GLN A 1 106 ? -22.820 0.841 10.555 1.00 94.12 106 GLN A CA 1
ATOM 794 C C . GLN A 1 106 ? -24.341 0.983 10.698 1.00 94.12 106 GLN A C 1
ATOM 796 O O . GLN A 1 106 ? -24.885 0.829 11.789 1.00 94.12 106 GLN A O 1
ATOM 801 N N . ASN A 1 107 ? -25.044 1.231 9.589 1.00 94.75 107 ASN A N 1
ATOM 802 C CA . ASN A 1 107 ? -26.499 1.378 9.596 1.00 94.75 107 ASN A CA 1
ATOM 803 C C . ASN A 1 107 ? -27.207 0.075 10.005 1.00 94.75 107 ASN A C 1
ATOM 805 O O . ASN A 1 107 ? -28.186 0.123 10.742 1.00 94.75 107 ASN A O 1
ATOM 809 N N . LYS A 1 108 ? -26.723 -1.084 9.538 1.00 94.56 108 LYS A N 1
ATOM 810 C CA . LYS A 1 108 ? -27.298 -2.399 9.870 1.00 94.56 108 LYS A CA 1
ATOM 811 C C . LYS A 1 108 ? -27.090 -2.778 11.331 1.00 94.56 108 LYS A C 1
ATOM 813 O O . LYS A 1 108 ? -27.973 -3.388 11.920 1.00 94.56 108 LYS A O 1
ATOM 818 N N . LEU A 1 109 ? -25.943 -2.410 11.896 1.00 92.31 109 LEU A N 1
ATOM 819 C CA . LEU A 1 109 ? -25.603 -2.687 13.291 1.00 92.31 109 LEU A CA 1
ATOM 820 C C . LEU A 1 109 ? -26.142 -1.631 14.260 1.00 92.31 109 LEU A C 1
ATOM 822 O O . LEU A 1 109 ? -26.077 -1.831 15.469 1.00 92.31 109 LEU A O 1
ATOM 826 N N . ASN A 1 110 ? -26.656 -0.509 13.744 1.00 91.81 110 ASN A N 1
ATOM 827 C CA . ASN A 1 110 ? -27.054 0.656 14.533 1.00 91.81 110 ASN A CA 1
ATOM 828 C C . ASN A 1 110 ? -25.963 1.077 15.541 1.00 91.81 110 ASN A C 1
ATOM 830 O O . ASN A 1 110 ? -26.246 1.410 16.690 1.00 91.81 110 ASN A O 1
ATOM 834 N N . SER A 1 111 ? -24.704 1.009 15.104 1.00 88.50 111 SER A N 1
ATOM 835 C CA . SER A 1 111 ? -23.522 1.269 15.924 1.00 88.50 111 SER A CA 1
ATOM 836 C C . SER A 1 111 ? -22.429 1.931 15.091 1.00 88.50 111 SER A C 1
ATOM 838 O O . SER A 1 111 ? -22.335 1.731 13.874 1.00 88.50 111 SER A O 1
ATOM 840 N N . GLU A 1 112 ? -21.592 2.729 15.748 1.00 89.62 112 GLU A N 1
ATOM 841 C CA . GLU A 1 112 ? -20.417 3.315 15.121 1.00 89.62 112 GLU A CA 1
ATOM 842 C C . GLU A 1 112 ? -19.317 2.256 14.991 1.00 89.62 112 GLU A C 1
ATOM 844 O O . GLU A 1 112 ? -18.736 1.800 15.970 1.00 89.62 112 GLU A O 1
ATOM 849 N N . VAL A 1 113 ? -19.025 1.876 13.747 1.00 91.94 113 VAL A N 1
ATOM 850 C CA . VAL A 1 113 ? -17.962 0.931 13.386 1.00 91.94 113 VAL A CA 1
ATOM 851 C C . VAL A 1 113 ? -16.978 1.651 12.462 1.00 91.94 113 VAL A C 1
ATOM 853 O O . VAL A 1 113 ? -17.216 1.732 11.245 1.00 91.94 113 VAL A O 1
ATOM 856 N N . PRO A 1 114 ? -15.891 2.223 13.009 1.00 90.38 114 PRO A N 1
ATOM 857 C CA . PRO A 1 114 ? -14.946 3.025 12.249 1.00 90.38 114 PRO A CA 1
ATOM 858 C C . PRO A 1 114 ? -14.357 2.254 11.080 1.00 90.38 114 PRO A C 1
ATOM 860 O O . PRO A 1 114 ? -13.906 1.115 11.221 1.00 90.38 114 PRO A O 1
ATOM 863 N N . TYR A 1 115 ? -14.348 2.905 9.921 1.00 90.81 115 TYR A N 1
ATOM 864 C CA . TYR A 1 115 ? -13.680 2.396 8.737 1.00 90.81 115 TYR A CA 1
ATOM 865 C C . TYR A 1 115 ? -12.225 2.858 8.699 1.00 90.81 115 TYR A C 1
ATOM 867 O O . TYR A 1 115 ? -11.919 4.053 8.725 1.00 90.81 115 TYR A O 1
ATOM 875 N N . ILE A 1 116 ? -11.319 1.891 8.603 1.00 88.25 116 ILE A N 1
ATOM 876 C CA . ILE A 1 116 ? -9.895 2.109 8.401 1.00 88.25 116 ILE A CA 1
ATOM 877 C C . ILE A 1 116 ? -9.561 1.749 6.955 1.00 88.25 116 ILE A C 1
ATOM 879 O O . ILE A 1 116 ? -9.572 0.582 6.569 1.00 88.25 116 ILE A O 1
ATOM 883 N N . HIS A 1 117 ? -9.221 2.754 6.153 1.00 88.19 117 HIS A N 1
ATOM 884 C CA . HIS A 1 117 ? -8.667 2.504 4.828 1.00 88.19 117 HIS A CA 1
ATOM 885 C C . HIS A 1 117 ? -7.313 1.806 4.977 1.00 88.19 117 HIS A C 1
ATOM 887 O O . HIS A 1 117 ? -6.449 2.264 5.723 1.00 88.19 117 HIS A O 1
ATOM 893 N N . CYS A 1 118 ? -7.119 0.697 4.267 1.00 89.12 118 CYS A N 1
ATOM 894 C CA . CYS A 1 118 ? -5.857 -0.028 4.222 1.00 89.12 118 CYS A CA 1
ATOM 895 C C . CYS A 1 118 ? -4.669 0.905 3.910 1.00 89.12 118 CYS A C 1
ATOM 897 O O . CYS A 1 118 ? -4.501 1.372 2.782 1.00 89.12 118 CYS A O 1
ATOM 899 N N . PHE A 1 119 ? -3.797 1.140 4.897 1.00 88.88 119 PHE A N 1
ATOM 900 C CA . PHE A 1 119 ? -2.638 2.032 4.748 1.00 88.88 119 PHE A CA 1
ATOM 901 C C . PHE A 1 119 ? -1.655 1.555 3.684 1.00 88.88 119 PHE A C 1
ATOM 903 O O . PHE A 1 119 ? -1.039 2.371 3.005 1.00 88.88 119 PHE A O 1
ATOM 910 N N . ASN A 1 120 ? -1.526 0.240 3.501 1.00 88.31 120 ASN A N 1
ATOM 911 C CA . ASN A 1 120 ? -0.697 -0.310 2.438 1.00 88.31 120 ASN A CA 1
ATOM 912 C C . ASN A 1 120 ? -1.253 0.048 1.050 1.00 88.31 120 ASN A C 1
ATOM 914 O O . ASN A 1 120 ? -0.503 0.448 0.163 1.00 88.31 120 ASN A O 1
ATOM 918 N N . HIS A 1 121 ? -2.577 -0.027 0.882 1.00 86.81 121 HIS A N 1
ATOM 919 C CA . HIS A 1 121 ? -3.246 0.407 -0.341 1.00 86.81 121 HIS A CA 1
ATOM 920 C C . HIS A 1 121 ? -3.109 1.925 -0.540 1.00 86.81 121 HIS A C 1
ATOM 922 O O . HIS A 1 121 ? -2.766 2.369 -1.631 1.00 86.81 121 HIS A O 1
ATOM 928 N N . GLN A 1 122 ? -3.280 2.731 0.514 1.00 89.12 122 GLN A N 1
ATOM 929 C CA . GLN A 1 122 ? -3.077 4.182 0.438 1.00 89.12 122 GLN A CA 1
ATOM 930 C C . GLN A 1 122 ? -1.646 4.567 0.058 1.00 89.12 122 GLN A C 1
ATOM 932 O O . GLN A 1 122 ? -1.466 5.433 -0.797 1.00 89.12 122 GLN A O 1
ATOM 937 N N . LEU A 1 123 ? -0.641 3.921 0.658 1.00 89.81 123 LEU A N 1
ATOM 938 C CA . LEU A 1 123 ? 0.767 4.142 0.331 1.00 89.81 123 LEU A CA 1
ATOM 939 C C . LEU A 1 123 ? 1.031 3.785 -1.132 1.00 89.81 123 LEU A C 1
ATOM 941 O O . LEU A 1 123 ? 1.650 4.556 -1.858 1.00 89.81 123 LEU A O 1
ATOM 945 N N . HIS A 1 124 ? 0.518 2.640 -1.579 1.00 87.44 124 HIS A N 1
ATOM 946 C CA . HIS A 1 124 ? 0.628 2.217 -2.966 1.00 87.44 124 HIS A CA 1
ATOM 947 C C . HIS A 1 124 ? -0.000 3.236 -3.930 1.00 87.44 124 HIS A C 1
ATOM 949 O O . HIS A 1 124 ? 0.665 3.643 -4.883 1.00 87.44 124 HIS A O 1
ATOM 955 N N . LEU A 1 125 ? -1.229 3.691 -3.662 1.00 88.06 125 LEU A N 1
ATOM 956 C CA . LEU A 1 125 ? -1.901 4.704 -4.477 1.00 88.06 125 LEU A CA 1
ATOM 957 C C . LEU A 1 125 ? -1.148 6.034 -4.488 1.00 88.06 125 LEU A C 1
ATOM 959 O O . LEU A 1 125 ? -1.073 6.657 -5.543 1.00 88.06 125 LEU A O 1
ATOM 963 N N . ALA A 1 126 ? -0.568 6.452 -3.358 1.00 89.81 126 ALA A N 1
ATOM 964 C CA . ALA A 1 126 ? 0.199 7.692 -3.284 1.00 89.81 126 ALA A CA 1
ATOM 965 C C . ALA A 1 126 ? 1.369 7.687 -4.276 1.00 89.81 126 ALA A C 1
ATOM 967 O O . ALA A 1 126 ? 1.573 8.651 -5.007 1.00 89.81 126 ALA A O 1
ATOM 968 N N . ILE A 1 127 ? 2.096 6.568 -4.350 1.00 88.88 127 ILE A N 1
ATOM 969 C CA . ILE A 1 127 ? 3.217 6.413 -5.280 1.00 88.88 127 ILE A CA 1
ATOM 970 C C . ILE A 1 127 ? 2.730 6.309 -6.727 1.00 88.88 127 ILE A C 1
ATOM 972 O O . ILE A 1 127 ? 3.269 6.989 -7.594 1.00 88.88 127 ILE A O 1
ATOM 976 N N . VAL A 1 128 ? 1.703 5.499 -7.000 1.00 85.38 128 VAL A N 1
ATOM 977 C CA . VAL A 1 128 ? 1.179 5.316 -8.367 1.00 85.38 128 VAL A CA 1
ATOM 978 C C . VAL A 1 128 ? 0.658 6.629 -8.936 1.00 85.38 128 VAL A C 1
ATOM 980 O O . VAL A 1 128 ? 0.996 6.977 -10.063 1.00 85.38 128 VAL A O 1
ATOM 983 N N . HIS A 1 129 ? -0.156 7.360 -8.173 1.00 86.94 129 HIS A N 1
ATOM 984 C CA . HIS A 1 129 ? -0.763 8.608 -8.630 1.00 86.94 129 HIS A CA 1
ATOM 985 C C . HIS A 1 129 ? 0.292 9.695 -8.838 1.00 86.94 129 HIS A C 1
ATOM 987 O O . HIS A 1 129 ? 0.275 10.363 -9.868 1.00 86.94 129 HIS A O 1
ATOM 993 N N . ALA A 1 130 ? 1.245 9.822 -7.911 1.00 87.00 130 ALA A N 1
ATOM 994 C CA . ALA A 1 130 ? 2.332 10.787 -8.032 1.00 87.00 130 ALA A CA 1
ATOM 995 C C . ALA A 1 130 ? 3.281 10.486 -9.198 1.00 87.00 130 ALA A C 1
ATOM 997 O O . ALA A 1 130 ? 3.872 11.395 -9.765 1.00 87.00 130 ALA A O 1
ATOM 998 N N . VAL A 1 131 ? 3.451 9.215 -9.557 1.00 79.62 131 VAL A N 1
ATOM 999 C CA . VAL A 1 131 ? 4.261 8.836 -10.716 1.00 79.62 131 VAL A CA 1
ATOM 1000 C C . VAL A 1 131 ? 3.485 9.021 -12.018 1.00 79.62 131 VAL A C 1
ATOM 1002 O O . VAL A 1 131 ? 4.040 9.507 -12.998 1.00 79.62 131 VAL A O 1
ATOM 1005 N N . SER A 1 132 ? 2.196 8.688 -12.020 1.00 81.88 132 SER A N 1
ATOM 1006 C CA . SER A 1 132 ? 1.332 8.826 -13.200 1.00 81.88 132 SER A CA 1
ATOM 1007 C C . SER A 1 132 ? 1.001 10.288 -13.530 1.00 81.88 132 SER A C 1
ATOM 1009 O O . SER A 1 132 ? 0.466 10.563 -14.598 1.00 81.88 132 SER A O 1
ATOM 1011 N N . SER A 1 133 ? 1.295 11.240 -12.637 1.00 85.62 133 SER A N 1
ATOM 1012 C CA . SER A 1 133 ? 1.131 12.672 -12.913 1.00 85.62 133 SER A CA 1
ATOM 1013 C C . SER A 1 133 ? 2.265 13.261 -13.762 1.00 85.62 133 SER A C 1
ATOM 1015 O O . SER A 1 133 ? 2.098 14.342 -14.329 1.00 85.62 133 SER A O 1
ATOM 1017 N N . GLU A 1 134 ? 3.406 12.572 -13.881 1.00 89.06 134 GLU A N 1
ATOM 1018 C CA . GLU A 1 134 ? 4.567 13.028 -14.646 1.00 89.06 134 GLU A CA 1
ATOM 1019 C C . GLU A 1 134 ? 4.824 12.104 -15.843 1.00 89.06 134 GLU A C 1
ATOM 1021 O O . GLU A 1 134 ? 5.364 11.004 -15.710 1.00 89.06 134 GLU A O 1
ATOM 1026 N N . SER A 1 135 ? 4.492 12.603 -17.038 1.00 90.88 135 SER A N 1
ATOM 1027 C CA . SER A 1 135 ? 4.607 11.870 -18.311 1.00 90.88 135 SER A CA 1
ATOM 1028 C C . SER A 1 135 ? 5.980 11.232 -18.547 1.00 90.88 135 SER A C 1
ATOM 1030 O O . SER A 1 135 ? 6.064 10.114 -19.042 1.00 90.88 135 SER A O 1
ATOM 1032 N N . ALA A 1 136 ? 7.069 11.885 -18.123 1.00 91.94 136 ALA A N 1
ATOM 1033 C CA . ALA A 1 136 ? 8.415 11.342 -18.289 1.00 91.94 136 ALA A CA 1
ATOM 1034 C C . ALA A 1 136 ? 8.643 10.045 -17.487 1.00 91.94 136 ALA A C 1
ATOM 1036 O O . ALA A 1 136 ? 9.436 9.193 -17.892 1.00 91.94 136 ALA A O 1
ATOM 1037 N N . VAL A 1 137 ? 7.968 9.886 -16.344 1.00 91.31 137 VAL A N 1
ATOM 1038 C CA . VAL A 1 137 ? 8.067 8.672 -15.524 1.00 91.31 137 VAL A CA 1
ATOM 1039 C C . VAL A 1 137 ? 7.170 7.563 -16.078 1.00 91.31 137 VAL A C 1
ATOM 1041 O O . VAL A 1 137 ? 7.564 6.395 -16.055 1.00 91.31 137 VAL A O 1
ATOM 1044 N N . GLU A 1 138 ? 6.008 7.916 -16.630 1.00 89.69 138 GLU A N 1
ATOM 1045 C CA . GLU A 1 138 ? 5.157 6.983 -17.378 1.00 89.69 138 GLU A CA 1
ATOM 1046 C C . GLU A 1 138 ? 5.912 6.414 -18.592 1.00 89.69 138 GLU A C 1
ATOM 1048 O O . GLU A 1 138 ? 6.077 5.196 -18.697 1.00 89.69 138 GLU A O 1
ATOM 1053 N N . ASP A 1 139 ? 6.508 7.285 -19.416 1.00 91.81 139 ASP A N 1
ATOM 1054 C CA . ASP A 1 139 ? 7.355 6.909 -20.555 1.00 91.81 139 ASP A CA 1
ATOM 1055 C C . ASP A 1 139 ? 8.514 5.991 -20.127 1.00 91.81 139 ASP A C 1
ATOM 1057 O O . ASP A 1 139 ? 8.836 5.000 -20.793 1.00 91.81 139 ASP A O 1
ATOM 1061 N N . PHE A 1 140 ? 9.143 6.288 -18.985 1.00 93.25 140 PHE A N 1
ATOM 1062 C CA . PHE A 1 140 ? 10.198 5.453 -18.415 1.00 93.25 140 PHE A CA 1
ATOM 1063 C C . PHE A 1 140 ? 9.708 4.023 -18.126 1.00 93.25 140 PHE A C 1
ATOM 1065 O O . PHE A 1 140 ? 10.353 3.052 -18.545 1.00 93.25 140 PHE A O 1
ATOM 1072 N N . PHE A 1 141 ? 8.565 3.864 -17.451 1.00 91.19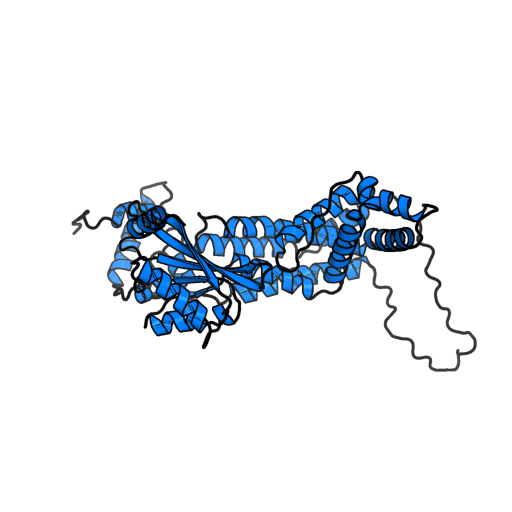 141 PHE A N 1
ATOM 1073 C CA . PHE A 1 141 ? 8.018 2.537 -17.152 1.00 91.19 141 PHE A CA 1
ATOM 1074 C C . PHE A 1 141 ? 7.480 1.820 -18.393 1.00 91.19 141 PHE A C 1
ATOM 1076 O O . PHE A 1 141 ? 7.602 0.592 -18.485 1.00 91.19 141 PHE A O 1
ATOM 1083 N N . ASP A 1 142 ? 6.995 2.555 -19.389 1.00 91.19 142 ASP A N 1
ATOM 1084 C CA . ASP A 1 142 ? 6.631 2.007 -20.692 1.00 91.19 142 ASP A CA 1
ATOM 1085 C C . ASP A 1 142 ? 7.837 1.418 -21.425 1.00 91.19 142 ASP A C 1
ATOM 1087 O O . ASP A 1 142 ? 7.761 0.304 -21.963 1.00 91.19 142 ASP A O 1
ATOM 1091 N N . VAL A 1 143 ? 8.990 2.090 -21.373 1.00 94.06 143 VAL A N 1
ATOM 1092 C CA . VAL A 1 143 ? 10.253 1.545 -21.887 1.00 94.06 143 VAL A CA 1
ATOM 1093 C C . VAL A 1 143 ? 10.659 0.290 -21.106 1.00 94.06 143 VAL A C 1
ATOM 1095 O O . VAL A 1 143 ? 11.016 -0.717 -21.728 1.00 94.06 143 VAL A O 1
ATOM 1098 N N . CYS A 1 144 ? 10.546 0.278 -19.772 1.00 92.88 144 CYS A N 1
ATOM 1099 C CA . CYS A 1 144 ? 10.804 -0.923 -18.965 1.00 92.88 144 CYS A CA 1
ATOM 1100 C C . CYS A 1 144 ? 9.886 -2.097 -19.352 1.00 92.88 144 CYS A C 1
ATOM 1102 O O . CYS A 1 144 ? 10.347 -3.234 -19.502 1.00 92.88 144 CYS A O 1
ATOM 1104 N N . ASN A 1 145 ? 8.595 -1.841 -19.568 1.00 91.44 145 ASN A N 1
ATOM 1105 C CA . ASN A 1 145 ? 7.621 -2.848 -19.984 1.00 91.44 145 ASN A CA 1
ATOM 1106 C C . ASN A 1 145 ? 7.890 -3.345 -21.416 1.00 91.44 145 ASN A C 1
ATOM 1108 O O . ASN A 1 145 ? 7.806 -4.545 -21.703 1.00 91.44 145 ASN A O 1
ATOM 1112 N N . ALA A 1 146 ? 8.261 -2.445 -22.329 1.00 93.00 146 ALA A N 1
ATOM 1113 C CA . ALA A 1 146 ? 8.657 -2.789 -23.689 1.00 93.00 146 ALA A CA 1
ATOM 1114 C C . ALA A 1 146 ? 9.924 -3.659 -23.702 1.00 93.00 146 ALA A C 1
ATOM 1116 O O . ALA A 1 146 ? 9.978 -4.653 -24.436 1.00 93.00 146 ALA A O 1
ATOM 1117 N N . LEU A 1 147 ? 10.898 -3.344 -22.844 1.00 93.12 147 LEU A N 1
ATOM 1118 C CA . LEU A 1 147 ? 12.109 -4.132 -22.649 1.00 93.12 147 LEU A CA 1
ATOM 1119 C C . LEU A 1 147 ? 11.778 -5.529 -22.108 1.00 93.12 147 LEU A C 1
ATOM 1121 O O . LEU A 1 147 ? 12.199 -6.527 -22.693 1.00 93.12 147 LEU A O 1
ATOM 1125 N N . TYR A 1 148 ? 10.941 -5.622 -21.072 1.00 92.50 148 TYR A N 1
ATOM 1126 C CA . TYR A 1 148 ? 10.442 -6.894 -20.543 1.00 92.50 148 TYR A CA 1
ATOM 1127 C C . TYR A 1 148 ? 9.785 -7.759 -21.635 1.00 92.50 148 TYR A C 1
ATOM 1129 O O . TYR A 1 148 ? 10.160 -8.920 -21.838 1.00 92.50 148 TYR A O 1
ATOM 1137 N N . LYS A 1 149 ? 8.837 -7.187 -22.391 1.00 91.88 149 LYS A N 1
ATOM 1138 C CA . LYS A 1 149 ? 8.140 -7.872 -23.494 1.00 91.88 149 LYS A CA 1
ATOM 1139 C C . LYS A 1 149 ? 9.112 -8.322 -24.584 1.00 91.88 149 LYS A C 1
ATOM 1141 O O . LYS A 1 149 ? 8.911 -9.378 -25.186 1.00 91.88 149 LYS A O 1
ATOM 1146 N N . PHE A 1 150 ? 10.151 -7.535 -24.862 1.00 92.12 150 PHE A N 1
ATOM 1147 C CA . PHE A 1 150 ? 11.164 -7.864 -25.858 1.00 92.12 150 PHE A CA 1
ATOM 1148 C C . PHE A 1 150 ? 12.052 -9.031 -25.413 1.00 92.12 150 PHE A C 1
ATOM 1150 O O . PHE A 1 150 ? 12.179 -9.999 -26.166 1.00 92.12 150 PHE A O 1
ATOM 1157 N N . LEU A 1 151 ? 12.585 -8.983 -24.188 1.00 90.75 151 LEU A N 1
ATOM 1158 C CA . LEU A 1 151 ? 13.445 -10.032 -23.629 1.00 90.75 151 LEU A CA 1
ATOM 1159 C C . LEU A 1 151 ? 12.708 -11.361 -23.445 1.00 90.75 151 LEU A C 1
ATOM 1161 O O . LEU A 1 151 ? 13.309 -12.419 -23.602 1.00 90.75 151 LEU A O 1
ATOM 1165 N N . ARG A 1 152 ? 11.399 -11.334 -23.166 1.00 90.44 152 ARG A N 1
ATOM 1166 C CA . ARG A 1 152 ? 10.591 -12.551 -22.979 1.00 90.44 152 ARG A CA 1
ATOM 1167 C C . ARG A 1 152 ? 10.316 -13.318 -24.279 1.00 90.44 152 ARG A C 1
ATOM 1169 O O . ARG A 1 152 ? 9.906 -14.477 -24.223 1.00 90.44 152 ARG A O 1
ATOM 1176 N N . LYS A 1 153 ? 10.529 -12.719 -25.457 1.00 89.88 153 LYS A N 1
ATOM 1177 C CA . LYS A 1 153 ? 10.334 -13.424 -26.736 1.00 89.88 153 LYS A CA 1
ATOM 1178 C C . LYS A 1 153 ? 11.250 -14.650 -26.792 1.00 89.88 153 LYS A C 1
ATOM 1180 O O . LYS A 1 153 ? 12.453 -14.458 -26.646 1.00 89.88 153 LYS A O 1
ATOM 1185 N N . PRO A 1 154 ? 10.760 -15.866 -27.107 1.00 88.31 154 PRO A N 1
ATOM 1186 C CA . PRO A 1 154 ? 11.565 -17.092 -27.029 1.00 88.31 154 PRO A CA 1
ATOM 1187 C C . PRO A 1 154 ? 12.913 -17.006 -27.755 1.00 88.31 154 PRO A C 1
ATOM 1189 O O . PRO A 1 154 ? 13.946 -17.391 -27.221 1.00 88.31 154 PRO A O 1
ATOM 1192 N N . THR A 1 155 ? 12.929 -16.403 -28.947 1.00 87.12 155 THR A N 1
ATOM 1193 C CA . THR A 1 155 ? 14.156 -16.243 -29.741 1.00 87.12 155 THR A CA 1
ATOM 1194 C C . THR A 1 155 ? 15.162 -15.250 -29.157 1.00 87.12 155 THR A C 1
ATOM 1196 O O . THR A 1 155 ? 16.331 -15.322 -29.501 1.00 87.12 155 THR A O 1
ATOM 1199 N N . VAL A 1 156 ? 14.695 -14.282 -28.363 1.00 87.31 156 VAL A N 1
ATOM 1200 C CA . VAL A 1 156 ? 15.535 -13.271 -27.698 1.00 87.31 156 VAL A CA 1
ATOM 1201 C C . VAL A 1 156 ? 15.984 -13.810 -26.341 1.00 87.31 156 VAL A C 1
ATOM 1203 O O . VAL A 1 156 ? 17.167 -13.770 -26.027 1.00 87.31 156 VAL A O 1
ATOM 1206 N N . ALA A 1 157 ? 15.061 -14.410 -25.586 1.00 87.38 157 ALA A N 1
ATOM 1207 C CA . ALA A 1 157 ? 15.321 -15.058 -24.306 1.00 87.38 157 ALA A CA 1
ATOM 1208 C C . ALA A 1 157 ? 16.403 -16.144 -24.401 1.00 87.38 157 ALA A C 1
ATOM 1210 O O . ALA A 1 157 ? 17.199 -16.283 -23.484 1.00 87.38 157 ALA A O 1
ATOM 1211 N N . ALA A 1 158 ? 16.455 -16.888 -25.513 1.00 87.00 158 ALA A N 1
ATOM 1212 C CA . ALA A 1 158 ? 17.492 -17.893 -25.753 1.00 87.00 158 ALA A CA 1
ATOM 1213 C C . ALA A 1 158 ? 18.909 -17.303 -25.900 1.00 87.00 158 ALA A C 1
ATOM 1215 O O . ALA A 1 158 ? 19.890 -18.017 -25.719 1.00 87.00 158 ALA A O 1
ATOM 1216 N N . GLN A 1 159 ? 19.018 -16.021 -26.259 1.00 86.31 159 GLN A N 1
ATOM 1217 C CA . GLN A 1 159 ? 20.291 -15.327 -26.485 1.00 86.31 159 GLN A CA 1
ATOM 1218 C C . GLN A 1 159 ? 20.690 -14.459 -25.284 1.00 86.31 159 GLN A C 1
ATOM 1220 O O . GLN A 1 159 ? 21.875 -14.254 -25.038 1.00 86.31 159 GLN A O 1
ATOM 1225 N N . TYR A 1 160 ? 19.710 -13.974 -24.519 1.00 89.06 160 TYR A N 1
ATOM 1226 C CA . TYR A 1 160 ? 19.937 -13.106 -23.372 1.00 89.06 160 TYR A CA 1
ATOM 1227 C C . TYR A 1 160 ? 20.452 -13.888 -22.155 1.00 89.06 160 TYR A C 1
ATOM 1229 O O . TYR A 1 160 ? 19.758 -14.751 -21.618 1.00 89.06 160 TYR A O 1
ATOM 1237 N N . LYS A 1 161 ? 21.660 -13.549 -21.689 1.00 84.38 161 LYS A N 1
ATOM 1238 C CA . LYS A 1 161 ? 22.314 -14.178 -20.522 1.00 84.38 161 LYS A CA 1
ATOM 1239 C C . LYS A 1 161 ? 22.236 -13.347 -19.233 1.00 84.38 161 LYS A C 1
ATOM 1241 O O . LYS A 1 161 ? 22.810 -13.744 -18.224 1.00 84.38 161 LYS A O 1
ATOM 1246 N N . GLY A 1 162 ? 21.563 -12.196 -19.264 1.00 83.88 162 GLY A N 1
ATOM 1247 C CA . GLY A 1 162 ? 21.436 -11.304 -18.110 1.00 83.88 162 GLY A CA 1
ATOM 1248 C C . GLY A 1 162 ? 20.281 -11.662 -17.169 1.00 83.88 162 GLY A C 1
ATOM 1249 O O . GLY A 1 162 ? 19.589 -12.672 -17.330 1.00 83.88 162 GLY A O 1
ATOM 1250 N N . GLN A 1 163 ? 20.056 -10.807 -16.170 1.00 86.75 163 GLN A N 1
ATOM 1251 C CA . GLN A 1 163 ? 18.977 -10.987 -15.200 1.00 86.75 163 GLN A CA 1
ATOM 1252 C C . GLN A 1 163 ? 17.603 -10.756 -15.836 1.00 86.75 163 GLN A C 1
ATOM 1254 O O . GLN A 1 163 ? 17.377 -9.802 -16.576 1.00 86.75 163 GLN A O 1
ATOM 1259 N N . LYS A 1 164 ? 16.643 -11.630 -15.523 1.00 85.00 164 LYS A N 1
ATOM 1260 C CA . LYS A 1 164 ? 15.290 -11.545 -16.082 1.00 85.00 164 LYS A CA 1
ATOM 1261 C C . LYS A 1 164 ? 14.512 -10.393 -15.445 1.00 85.00 164 LYS A C 1
ATOM 1263 O O . LYS A 1 164 ? 14.336 -10.363 -14.230 1.00 85.00 164 LYS A O 1
ATOM 1268 N N . LEU A 1 165 ? 13.974 -9.508 -16.283 1.00 85.00 165 LEU A N 1
ATOM 1269 C CA . LEU A 1 165 ? 13.006 -8.495 -15.859 1.00 85.00 165 LEU A CA 1
ATOM 1270 C C . LEU A 1 165 ? 11.697 -9.157 -15.416 1.00 85.00 165 LEU A C 1
ATOM 1272 O O . LEU A 1 165 ? 11.244 -10.140 -16.017 1.00 85.00 165 LEU A O 1
ATOM 1276 N N . LYS A 1 166 ? 11.074 -8.596 -14.379 1.00 81.25 166 LYS A N 1
ATOM 1277 C CA . LYS A 1 166 ? 9.734 -8.990 -13.941 1.00 81.25 166 LYS A CA 1
ATOM 1278 C C . LYS A 1 166 ? 8.675 -8.269 -14.775 1.00 81.25 166 LYS A C 1
ATOM 1280 O O . LYS A 1 166 ? 8.928 -7.227 -15.373 1.00 81.25 166 LYS A O 1
ATOM 1285 N N . ARG A 1 167 ? 7.479 -8.859 -14.835 1.00 80.56 167 ARG A N 1
ATOM 1286 C CA . ARG A 1 167 ? 6.315 -8.192 -15.424 1.00 80.56 167 ARG A CA 1
ATOM 1287 C C . ARG A 1 167 ? 5.898 -7.060 -14.491 1.00 80.56 167 ARG A C 1
ATOM 1289 O O . ARG A 1 167 ? 5.623 -7.332 -13.325 1.00 80.56 167 ARG A O 1
ATOM 1296 N N . LEU A 1 168 ? 5.799 -5.847 -15.021 1.00 80.25 168 LEU A N 1
ATOM 1297 C CA . LEU A 1 168 ? 5.111 -4.759 -14.337 1.00 80.25 168 LEU A CA 1
ATOM 1298 C C . LEU A 1 168 ? 3.604 -5.042 -14.377 1.00 80.25 168 LEU A C 1
ATOM 1300 O O . LEU A 1 168 ? 3.056 -5.385 -15.429 1.00 80.25 168 LEU A O 1
ATOM 1304 N N . LEU A 1 169 ? 2.971 -5.007 -13.208 1.00 67.25 169 LEU A N 1
ATOM 1305 C CA . LEU A 1 169 ? 1.526 -5.112 -13.060 1.00 67.25 169 LEU A CA 1
ATOM 1306 C C . LEU A 1 169 ? 1.022 -3.738 -12.637 1.00 67.25 169 LEU A C 1
ATOM 1308 O O . LEU A 1 169 ? 1.391 -3.271 -11.562 1.00 67.25 169 LEU A O 1
ATOM 1312 N N . ASP A 1 170 ? 0.170 -3.131 -13.457 1.00 58.00 170 ASP A N 1
ATOM 1313 C CA . ASP A 1 170 ? -0.349 -1.775 -13.229 1.00 58.00 170 ASP A CA 1
ATOM 1314 C C . ASP A 1 170 ? -1.057 -1.659 -11.866 1.00 58.00 170 ASP A C 1
ATOM 1316 O O . ASP A 1 170 ? -0.953 -0.650 -11.181 1.00 58.00 170 ASP A O 1
ATOM 1320 N N . GLN A 1 171 ? -1.700 -2.745 -11.419 1.00 53.41 171 GLN A N 1
ATOM 1321 C CA . GLN A 1 171 ? -2.431 -2.818 -10.148 1.00 53.41 171 GLN A CA 1
ATOM 1322 C C . GLN A 1 171 ? -1.558 -3.115 -8.914 1.00 53.41 171 GLN A C 1
ATOM 1324 O O . GLN A 1 171 ? -2.085 -3.180 -7.807 1.00 53.41 171 GLN A O 1
ATOM 1329 N N . ARG A 1 172 ? -0.255 -3.403 -9.073 1.00 60.50 172 ARG A N 1
ATOM 1330 C CA . ARG A 1 172 ? 0.635 -3.777 -7.956 1.00 60.50 172 ARG A CA 1
ATOM 1331 C C . ARG A 1 172 ? 2.037 -3.221 -8.172 1.00 60.50 172 ARG A C 1
ATOM 1333 O O . ARG A 1 172 ? 2.887 -3.829 -8.828 1.00 60.50 172 ARG A O 1
ATOM 1340 N N . TRP A 1 173 ? 2.309 -2.085 -7.534 1.00 68.12 173 TRP A N 1
ATOM 1341 C CA . TRP A 1 173 ? 3.592 -1.381 -7.647 1.00 68.12 173 TRP A CA 1
ATOM 1342 C C . TRP A 1 173 ? 4.782 -2.170 -7.090 1.00 68.12 173 TRP A C 1
ATOM 1344 O O . TRP A 1 173 ? 5.933 -1.881 -7.405 1.00 68.12 173 TRP A O 1
ATOM 1354 N N . THR A 1 174 ? 4.521 -3.224 -6.319 1.00 62.94 174 THR A N 1
ATOM 1355 C CA . THR A 1 174 ? 5.527 -4.068 -5.660 1.00 62.94 174 THR A CA 1
ATOM 1356 C C . THR A 1 174 ? 6.582 -4.644 -6.614 1.00 62.94 174 THR A C 1
ATOM 1358 O O . THR A 1 174 ? 7.723 -4.841 -6.211 1.00 62.94 174 THR A O 1
ATOM 1361 N N . GLY A 1 175 ? 6.258 -4.851 -7.898 1.00 75.44 175 GLY A N 1
ATOM 1362 C CA . GLY A 1 175 ? 7.218 -5.313 -8.912 1.00 75.44 175 GLY A CA 1
ATOM 1363 C C . GLY A 1 175 ? 8.129 -4.232 -9.520 1.00 75.44 175 GLY A C 1
ATOM 1364 O O . GLY A 1 175 ? 9.057 -4.569 -10.265 1.00 75.44 175 GLY A O 1
ATOM 1365 N N . HIS A 1 176 ? 7.884 -2.947 -9.243 1.00 84.19 176 HIS A N 1
ATOM 1366 C CA . HIS A 1 176 ? 8.588 -1.834 -9.892 1.00 84.19 176 HIS A CA 1
ATOM 1367 C C . HIS A 1 176 ? 10.008 -1.675 -9.345 1.00 84.19 176 HIS A C 1
ATOM 1369 O O . HIS A 1 176 ? 10.940 -1.557 -10.137 1.00 84.19 176 HIS A O 1
ATOM 1375 N N . LEU A 1 177 ? 10.207 -1.783 -8.024 1.00 88.69 177 LEU A N 1
ATOM 1376 C CA . LEU A 1 177 ? 11.544 -1.712 -7.420 1.00 88.69 177 LEU A CA 1
ATOM 1377 C C . LEU A 1 177 ? 12.474 -2.801 -7.971 1.00 88.69 177 LEU A C 1
ATOM 1379 O O . LEU A 1 177 ? 13.599 -2.508 -8.372 1.00 88.69 177 LEU A O 1
ATOM 1383 N N . ASP A 1 178 ? 11.991 -4.043 -8.051 1.00 88.12 178 ASP A N 1
ATOM 1384 C CA . ASP A 1 178 ? 12.755 -5.159 -8.614 1.00 88.12 178 ASP A CA 1
ATOM 1385 C C . ASP A 1 178 ? 13.125 -4.913 -10.079 1.00 88.12 178 ASP A C 1
ATOM 1387 O O . ASP A 1 178 ? 14.257 -5.162 -10.493 1.00 88.12 178 ASP A O 1
ATOM 1391 N N . THR A 1 179 ? 12.176 -4.402 -10.867 1.00 90.06 179 THR A N 1
ATOM 1392 C CA . THR A 1 179 ? 12.388 -4.102 -12.287 1.00 90.06 179 THR A CA 1
ATOM 1393 C C . THR A 1 179 ? 13.448 -3.020 -12.458 1.00 90.06 179 THR A C 1
ATOM 1395 O O . THR A 1 179 ? 14.412 -3.230 -13.192 1.00 90.06 179 THR A O 1
ATOM 1398 N N . VAL A 1 180 ? 13.329 -1.905 -11.734 1.00 92.00 180 VAL A N 1
ATOM 1399 C CA . VAL A 1 180 ? 14.312 -0.816 -11.776 1.00 92.00 180 VAL A CA 1
ATOM 1400 C C . VAL A 1 180 ? 15.678 -1.293 -11.267 1.00 92.00 180 VAL A C 1
ATOM 1402 O O . VAL A 1 180 ? 16.701 -0.973 -11.869 1.00 92.00 180 VAL A O 1
ATOM 1405 N N . SER A 1 181 ? 15.716 -2.134 -10.225 1.00 92.00 181 SER A N 1
ATOM 1406 C CA . SER A 1 181 ? 16.961 -2.730 -9.720 1.00 92.00 181 SER A CA 1
ATOM 1407 C C . SER A 1 181 ? 17.671 -3.570 -10.783 1.00 92.00 181 SER A C 1
ATOM 1409 O O . SER A 1 181 ? 18.884 -3.447 -10.952 1.00 92.00 181 SER A O 1
ATOM 1411 N N . VAL A 1 182 ? 16.931 -4.406 -11.521 1.00 91.75 182 VAL A N 1
ATOM 1412 C CA . VAL A 1 182 ? 17.480 -5.220 -12.618 1.00 91.75 182 VAL A CA 1
ATOM 1413 C C . VAL A 1 182 ? 17.979 -4.338 -13.761 1.00 91.75 182 VAL A C 1
ATOM 1415 O O . VAL A 1 182 ? 19.070 -4.595 -14.270 1.00 91.75 182 VAL A O 1
ATOM 1418 N N . VAL A 1 183 ? 17.224 -3.298 -14.140 1.00 91.88 183 VAL A N 1
ATOM 1419 C CA . VAL A 1 183 ? 17.626 -2.336 -15.183 1.00 91.88 183 VAL A CA 1
ATOM 1420 C C . VAL A 1 183 ? 18.935 -1.643 -14.812 1.00 91.88 183 VAL A C 1
ATOM 1422 O O . VAL A 1 183 ? 19.839 -1.609 -15.639 1.00 91.88 183 VAL A O 1
ATOM 1425 N N . LEU A 1 184 ? 19.070 -1.158 -13.574 1.00 91.31 184 LEU A N 1
ATOM 1426 C CA . LEU A 1 184 ? 20.295 -0.510 -13.097 1.00 91.31 184 LEU A CA 1
ATOM 1427 C C . LEU A 1 184 ? 21.483 -1.477 -13.054 1.00 91.31 184 LEU A C 1
ATOM 1429 O O . LEU A 1 184 ? 22.546 -1.182 -13.593 1.00 91.31 184 LEU A O 1
ATOM 1433 N N . LYS A 1 185 ? 21.305 -2.658 -12.447 1.00 90.94 185 LYS A N 1
ATOM 1434 C CA . LYS A 1 185 ? 22.383 -3.652 -12.289 1.00 90.94 185 LYS A CA 1
ATOM 1435 C C . LYS A 1 185 ? 22.839 -4.256 -13.613 1.00 90.94 185 LYS A C 1
ATOM 1437 O O . LYS A 1 185 ? 24.006 -4.603 -13.751 1.00 90.94 185 LYS A O 1
ATOM 1442 N N . SER A 1 186 ? 21.920 -4.414 -14.563 1.00 90.31 186 SER A N 1
ATOM 1443 C CA . SER A 1 186 ? 22.184 -5.048 -15.859 1.00 90.31 186 SER A CA 1
ATOM 1444 C C . SER A 1 186 ? 22.280 -4.034 -17.000 1.00 90.31 186 SER A C 1
ATOM 1446 O O . SER A 1 186 ? 22.183 -4.447 -18.153 1.00 90.31 186 SER A O 1
ATOM 1448 N N . HIS A 1 187 ? 22.439 -2.733 -16.713 1.00 90.75 187 HIS A N 1
ATOM 1449 C CA . HIS A 1 187 ? 22.370 -1.665 -17.722 1.00 90.75 187 HIS A CA 1
ATOM 1450 C C . HIS A 1 187 ? 23.334 -1.919 -18.886 1.00 90.75 187 HIS A C 1
ATOM 1452 O O . HIS A 1 187 ? 22.887 -2.060 -20.023 1.00 90.75 187 HIS A O 1
ATOM 1458 N N . ASN A 1 188 ? 24.624 -2.111 -18.594 1.00 90.00 188 ASN A N 1
ATOM 1459 C CA . ASN A 1 188 ? 25.646 -2.362 -19.616 1.00 90.00 188 ASN A CA 1
ATOM 1460 C C . ASN A 1 188 ? 25.331 -3.620 -20.438 1.00 90.00 188 ASN A C 1
ATOM 1462 O O . ASN A 1 188 ? 25.314 -3.571 -21.663 1.00 90.00 188 ASN A O 1
ATOM 1466 N N . THR A 1 189 ? 24.964 -4.724 -19.778 1.00 91.50 189 THR A N 1
ATOM 1467 C CA . THR A 1 189 ? 24.582 -5.973 -20.456 1.00 91.50 189 THR A CA 1
ATOM 1468 C C . THR A 1 189 ? 23.356 -5.794 -21.355 1.00 91.50 189 THR A C 1
ATOM 1470 O O . THR A 1 189 ? 23.270 -6.408 -22.415 1.00 91.50 189 THR A O 1
ATOM 1473 N N . LEU A 1 190 ? 22.381 -4.976 -20.947 1.00 92.81 190 LEU A N 1
ATOM 1474 C CA . LEU A 1 190 ? 21.202 -4.662 -21.756 1.00 92.81 190 LEU A CA 1
ATOM 1475 C C . LEU A 1 190 ? 21.579 -3.820 -22.979 1.00 92.81 190 LEU A C 1
ATOM 1477 O O . LEU A 1 190 ? 21.098 -4.113 -24.072 1.00 92.81 190 LEU A O 1
ATOM 1481 N N . VAL A 1 191 ? 22.443 -2.815 -22.814 1.00 92.62 191 VAL A N 1
ATOM 1482 C CA . VAL A 1 191 ? 22.944 -1.974 -23.913 1.00 92.62 191 VAL A CA 1
ATOM 1483 C C . VAL A 1 191 ? 23.712 -2.813 -24.930 1.00 92.62 191 VAL A C 1
ATOM 1485 O O . VAL A 1 191 ? 23.357 -2.807 -26.109 1.00 92.62 191 VAL A O 1
ATOM 1488 N N . GLU A 1 192 ? 24.697 -3.591 -24.479 1.00 92.69 192 GLU A N 1
ATOM 1489 C CA . GLU A 1 192 ? 25.503 -4.479 -25.324 1.00 92.69 192 GLU A CA 1
ATOM 1490 C C . GLU A 1 192 ? 24.615 -5.456 -26.101 1.00 92.69 192 GLU A C 1
ATOM 1492 O O . GLU A 1 192 ? 24.666 -5.512 -27.330 1.00 92.69 192 GLU A O 1
ATOM 1497 N N . PHE A 1 193 ? 23.714 -6.152 -25.405 1.00 92.75 193 PHE A N 1
ATOM 1498 C CA . PHE A 1 193 ? 22.822 -7.130 -26.019 1.00 92.75 193 PHE A CA 1
ATOM 1499 C C . PHE A 1 193 ? 21.866 -6.512 -27.052 1.00 92.75 193 PHE A C 1
ATOM 1501 O O . PHE A 1 193 ? 21.623 -7.080 -28.121 1.00 92.75 193 PHE A O 1
ATOM 1508 N N . LEU A 1 194 ? 21.306 -5.333 -26.765 1.00 93.25 194 LEU A N 1
ATOM 1509 C CA . LEU A 1 194 ? 20.449 -4.638 -27.726 1.00 93.25 194 LEU A CA 1
ATOM 1510 C C . LEU A 1 194 ? 21.249 -4.163 -28.945 1.00 93.25 194 LEU A C 1
ATOM 1512 O O . LEU A 1 194 ? 20.725 -4.222 -30.061 1.00 93.25 194 LEU A O 1
ATOM 1516 N N . ASN A 1 195 ? 22.507 -3.755 -28.762 1.00 92.38 195 ASN A N 1
ATOM 1517 C CA . ASN A 1 195 ? 23.402 -3.378 -29.853 1.00 92.38 195 ASN A CA 1
ATOM 1518 C C . ASN A 1 195 ? 23.782 -4.587 -30.737 1.00 92.38 195 ASN A C 1
ATOM 1520 O O . ASN A 1 195 ? 23.750 -4.501 -31.969 1.00 92.38 195 ASN A O 1
ATOM 1524 N N . GLU A 1 196 ? 24.041 -5.755 -30.144 1.00 91.25 196 GLU A N 1
ATOM 1525 C CA . GLU A 1 196 ? 24.270 -7.013 -30.874 1.00 91.25 196 GLU A CA 1
ATOM 1526 C C . GLU A 1 196 ? 23.066 -7.390 -31.756 1.00 91.25 196 GLU A C 1
ATOM 1528 O O . GLU A 1 196 ? 23.198 -7.701 -32.948 1.00 91.25 196 GLU A O 1
ATOM 1533 N N . ILE A 1 197 ? 21.847 -7.299 -31.214 1.00 89.69 197 ILE A N 1
ATOM 1534 C CA . ILE A 1 197 ? 20.635 -7.571 -31.998 1.00 89.69 197 ILE A CA 1
ATOM 1535 C C . ILE A 1 197 ? 20.423 -6.494 -33.072 1.00 89.69 197 ILE A C 1
ATOM 1537 O O . ILE A 1 197 ? 20.012 -6.812 -34.193 1.00 89.69 197 ILE A O 1
ATOM 1541 N N . ALA A 1 198 ? 20.713 -5.227 -32.770 1.00 87.88 198 ALA A N 1
ATOM 1542 C CA . ALA A 1 198 ? 20.583 -4.121 -33.717 1.00 87.88 198 ALA A CA 1
ATOM 1543 C C . ALA A 1 198 ? 21.517 -4.264 -34.935 1.00 87.88 198 ALA A C 1
ATOM 1545 O O . ALA A 1 198 ? 21.151 -3.885 -36.055 1.00 87.88 198 ALA A O 1
ATOM 1546 N N . THR A 1 199 ? 22.698 -4.851 -34.746 1.00 86.44 199 THR A N 1
ATOM 1547 C CA . THR A 1 199 ? 23.705 -5.061 -35.799 1.00 86.44 199 THR A CA 1
ATOM 1548 C C . THR A 1 199 ? 23.528 -6.379 -36.566 1.00 86.44 199 THR A C 1
ATOM 1550 O O . THR A 1 199 ? 24.119 -6.568 -37.632 1.00 86.44 199 THR A O 1
ATOM 1553 N N . THR A 1 200 ? 22.639 -7.266 -36.108 1.00 84.44 200 THR A N 1
ATOM 1554 C CA . THR A 1 200 ? 22.371 -8.564 -36.743 1.00 84.44 200 THR A CA 1
ATOM 1555 C C . THR A 1 200 ? 21.734 -8.431 -38.142 1.00 84.44 200 THR A C 1
ATOM 1557 O O . THR A 1 200 ? 20.895 -7.565 -38.405 1.00 84.44 200 THR A O 1
ATOM 1560 N N . ARG A 1 201 ? 22.111 -9.330 -39.073 1.00 70.12 201 ARG A N 1
ATOM 1561 C CA . ARG A 1 201 ? 21.660 -9.316 -40.487 1.00 70.12 201 ARG A CA 1
ATOM 1562 C C . ARG A 1 201 ? 20.233 -9.837 -40.726 1.00 70.12 201 ARG A C 1
ATOM 1564 O O . ARG A 1 201 ? 19.662 -9.557 -41.774 1.00 70.12 201 ARG A O 1
ATOM 1571 N N . LYS A 1 202 ? 19.654 -10.615 -39.804 1.00 75.00 202 LYS A N 1
ATOM 1572 C CA . LYS A 1 202 ? 18.343 -11.282 -39.962 1.00 75.00 202 LYS A CA 1
ATOM 1573 C C . LYS A 1 202 ? 17.304 -10.733 -38.976 1.00 75.00 202 LYS A C 1
ATOM 1575 O O . LYS A 1 202 ? 17.623 -10.474 -37.823 1.00 75.00 202 LYS A O 1
ATOM 1580 N N . GLY A 1 203 ? 16.042 -10.641 -39.410 1.00 77.12 203 GLY A N 1
ATOM 1581 C CA . GLY A 1 203 ? 14.898 -10.291 -38.553 1.00 77.12 203 GLY A CA 1
ATOM 1582 C C . GLY A 1 203 ? 14.651 -8.785 -38.410 1.00 77.12 203 GLY A C 1
ATOM 1583 O O . GLY A 1 203 ? 14.847 -8.225 -37.332 1.00 77.12 203 GLY A O 1
ATOM 1584 N N . ALA A 1 204 ? 14.166 -8.149 -39.484 1.00 81.12 204 ALA A N 1
ATOM 1585 C CA . ALA A 1 204 ? 13.958 -6.699 -39.575 1.00 81.12 204 ALA A CA 1
ATOM 1586 C C . ALA A 1 204 ? 13.151 -6.105 -38.402 1.00 81.12 204 ALA A C 1
ATOM 1588 O O . ALA A 1 204 ? 13.550 -5.086 -37.840 1.00 81.12 204 ALA A O 1
ATOM 1589 N N . ASP A 1 205 ? 12.075 -6.767 -37.971 1.00 83.31 205 ASP A N 1
ATOM 1590 C CA . ASP A 1 205 ? 11.235 -6.272 -36.870 1.00 83.31 205 ASP A CA 1
ATOM 1591 C C . ASP A 1 205 ? 11.917 -6.356 -35.502 1.00 83.31 205 ASP A C 1
ATOM 1593 O O . ASP A 1 205 ? 11.737 -5.478 -34.656 1.00 83.31 205 ASP A O 1
ATOM 1597 N N . LYS A 1 206 ? 12.721 -7.402 -35.268 1.00 84.81 206 LYS A N 1
ATOM 1598 C CA . LYS A 1 206 ? 13.498 -7.542 -34.025 1.00 84.81 206 LYS A CA 1
ATOM 1599 C C . LYS A 1 206 ? 14.577 -6.472 -33.961 1.00 84.81 206 LYS A C 1
ATOM 1601 O O . LYS A 1 206 ? 14.712 -5.825 -32.929 1.00 84.81 206 LYS A O 1
ATOM 1606 N N . LYS A 1 207 ? 15.257 -6.239 -35.084 1.00 88.12 207 LYS A N 1
ATOM 1607 C CA . LYS A 1 207 ? 16.262 -5.188 -35.236 1.00 88.12 207 LYS A CA 1
ATOM 1608 C C . LYS A 1 207 ? 15.681 -3.799 -34.974 1.00 88.12 207 LYS A C 1
ATOM 1610 O O . LYS A 1 207 ? 16.225 -3.073 -34.154 1.00 88.12 207 LYS A O 1
ATOM 1615 N N . LYS A 1 208 ? 14.559 -3.436 -35.610 1.00 88.25 208 LYS A N 1
ATOM 1616 C CA . LYS A 1 208 ? 13.912 -2.128 -35.390 1.00 88.25 208 LYS A CA 1
ATOM 1617 C C . LYS A 1 208 ? 13.562 -1.904 -33.917 1.00 88.25 208 LYS A C 1
ATOM 1619 O O . LYS A 1 208 ? 13.846 -0.838 -33.380 1.00 88.25 208 LYS A O 1
ATOM 1624 N N . LYS A 1 209 ? 12.995 -2.920 -33.252 1.00 91.19 209 LYS A N 1
ATOM 1625 C CA . LYS A 1 209 ? 12.675 -2.847 -31.817 1.00 91.19 209 LYS A CA 1
ATOM 1626 C C . LYS A 1 209 ? 13.928 -2.737 -30.946 1.00 91.19 209 LYS A C 1
ATOM 1628 O O . LYS A 1 209 ? 13.929 -1.929 -30.028 1.00 91.19 209 LYS A O 1
ATOM 1633 N N . ALA A 1 210 ? 14.984 -3.489 -31.254 1.00 92.06 210 ALA A N 1
ATOM 1634 C CA . ALA A 1 210 ? 16.252 -3.411 -30.532 1.00 92.06 210 ALA A CA 1
ATOM 1635 C C . ALA A 1 210 ? 16.912 -2.030 -30.665 1.00 92.06 210 ALA A C 1
ATOM 1637 O O . ALA A 1 210 ? 17.331 -1.475 -29.661 1.00 92.06 210 ALA A O 1
ATOM 1638 N N . VAL A 1 211 ? 16.919 -1.435 -31.866 1.00 92.62 211 VAL A N 1
ATOM 1639 C CA . VAL A 1 211 ? 17.432 -0.069 -32.098 1.00 92.62 211 VAL A CA 1
ATOM 1640 C C . VAL A 1 211 ? 16.649 0.966 -31.285 1.00 92.62 211 VAL A C 1
ATOM 1642 O O . VAL A 1 211 ? 17.252 1.825 -30.647 1.00 92.62 211 VAL A O 1
ATOM 1645 N N . GLY A 1 212 ? 15.314 0.879 -31.287 1.00 93.88 212 GLY A N 1
ATOM 1646 C CA . GLY A 1 212 ? 14.463 1.787 -30.513 1.00 93.88 212 GLY A CA 1
ATOM 1647 C C . GLY A 1 212 ? 14.696 1.668 -29.005 1.00 93.88 212 GLY A C 1
ATOM 1648 O O . GLY A 1 212 ? 14.906 2.678 -28.342 1.00 93.88 212 GLY A O 1
ATOM 1649 N N . LEU A 1 213 ? 14.727 0.437 -28.482 1.00 95.06 213 LEU A N 1
ATOM 1650 C CA . LEU A 1 213 ? 14.992 0.174 -27.065 1.00 95.06 213 LEU A CA 1
ATOM 1651 C C . LEU A 1 213 ? 16.405 0.589 -26.657 1.00 95.06 213 LEU A C 1
ATOM 1653 O O . LEU A 1 213 ? 16.558 1.202 -25.610 1.00 95.06 213 LEU A O 1
ATOM 1657 N N . HIS A 1 214 ? 17.416 0.301 -27.484 1.00 94.62 214 HIS A N 1
ATOM 1658 C CA . HIS A 1 214 ? 18.796 0.716 -27.240 1.00 94.62 214 HIS A CA 1
ATOM 1659 C C . HIS A 1 214 ? 18.864 2.229 -27.074 1.00 94.62 214 HIS A C 1
ATOM 1661 O O . HIS A 1 214 ? 19.364 2.709 -26.065 1.00 94.62 214 HIS A O 1
ATOM 1667 N N . LYS A 1 215 ? 18.299 2.977 -28.033 1.00 93.94 215 LYS A N 1
ATOM 1668 C CA . LYS A 1 215 ? 18.247 4.437 -27.960 1.00 93.94 215 LYS A CA 1
ATOM 1669 C C . LYS A 1 215 ? 17.594 4.894 -26.651 1.00 93.94 215 LYS A C 1
ATOM 1671 O O . LYS A 1 215 ? 18.223 5.654 -25.925 1.00 93.94 215 LYS A O 1
ATOM 1676 N N . ALA A 1 216 ? 16.409 4.375 -26.329 1.00 94.56 216 ALA A N 1
ATOM 1677 C CA . ALA A 1 216 ? 15.665 4.758 -25.130 1.00 94.56 216 ALA A CA 1
ATOM 1678 C C . ALA A 1 216 ? 16.457 4.516 -23.831 1.00 94.56 216 ALA A C 1
ATOM 1680 O O . ALA A 1 216 ? 16.561 5.417 -23.008 1.00 94.56 216 ALA A O 1
ATOM 1681 N N . ILE A 1 217 ? 17.085 3.345 -23.657 1.00 93.94 217 ILE A N 1
ATOM 1682 C CA . ILE A 1 217 ? 17.814 3.040 -22.410 1.00 93.94 217 ILE A CA 1
ATOM 1683 C C . ILE A 1 217 ? 19.167 3.761 -22.286 1.00 93.94 217 ILE A C 1
ATOM 1685 O O . ILE A 1 217 ? 19.742 3.821 -21.195 1.00 93.94 217 ILE A O 1
ATOM 1689 N N . THR A 1 218 ? 19.699 4.276 -23.400 1.00 92.31 218 THR A N 1
ATOM 1690 C CA . THR A 1 218 ? 20.931 5.080 -23.427 1.00 92.31 218 THR A CA 1
ATOM 1691 C C . THR A 1 218 ? 20.688 6.572 -23.221 1.00 92.31 218 THR A C 1
ATOM 1693 O O . THR A 1 218 ? 21.650 7.305 -22.997 1.00 92.31 218 THR A O 1
ATOM 1696 N N . GLU A 1 219 ? 19.436 7.038 -23.273 1.00 91.50 219 GLU A N 1
ATOM 1697 C CA . GLU A 1 219 ? 19.126 8.447 -23.041 1.00 91.50 219 GLU A CA 1
ATOM 1698 C C . GLU A 1 219 ? 19.465 8.850 -21.590 1.00 91.50 219 GLU A C 1
ATOM 1700 O O . GLU A 1 219 ? 19.112 8.127 -20.652 1.00 91.50 219 GLU A O 1
ATOM 1705 N N . PRO A 1 220 ? 20.126 10.007 -21.365 1.00 90.38 220 PRO A N 1
ATOM 1706 C CA . PRO A 1 220 ? 20.516 10.432 -20.018 1.00 90.38 220 PRO A CA 1
ATOM 1707 C C . PRO A 1 220 ? 19.330 10.546 -19.054 1.00 90.38 220 PRO A C 1
ATOM 1709 O O . PRO A 1 220 ? 19.442 10.156 -17.895 1.00 90.38 220 PRO A O 1
ATOM 1712 N N . ALA A 1 221 ? 18.176 11.007 -19.549 1.00 91.75 221 ALA A N 1
ATOM 1713 C CA . ALA A 1 221 ? 16.948 11.099 -18.766 1.00 91.75 221 ALA A CA 1
ATOM 1714 C C . ALA A 1 221 ? 16.464 9.721 -18.278 1.00 91.75 221 ALA A C 1
ATOM 1716 O O . ALA A 1 221 ? 16.080 9.593 -17.120 1.00 91.75 221 ALA A O 1
ATOM 1717 N N . PHE A 1 222 ? 16.555 8.673 -19.109 1.00 94.19 222 PHE A N 1
ATOM 1718 C CA . PHE A 1 222 ? 16.187 7.309 -18.711 1.00 94.19 222 PHE A CA 1
ATOM 1719 C C . PHE A 1 222 ? 17.094 6.789 -17.590 1.00 94.19 222 PHE A C 1
ATOM 1721 O O . PHE A 1 222 ? 16.609 6.244 -16.597 1.00 94.19 222 PHE A O 1
ATOM 1728 N N . LYS A 1 223 ? 18.414 6.993 -17.713 1.00 92.56 223 LYS A N 1
ATOM 1729 C CA . LYS A 1 223 ? 19.376 6.617 -16.663 1.00 92.56 223 LYS A CA 1
ATOM 1730 C C . LYS A 1 223 ? 19.103 7.378 -15.369 1.00 92.56 223 LYS A C 1
ATOM 1732 O O . LYS A 1 223 ? 19.019 6.767 -14.307 1.00 92.56 223 LYS A O 1
ATOM 1737 N N . PHE A 1 224 ? 18.913 8.690 -15.454 1.00 94.69 224 PHE A N 1
ATOM 1738 C CA . PHE A 1 224 ? 18.612 9.515 -14.292 1.00 94.69 224 PHE A CA 1
ATOM 1739 C C . PHE A 1 224 ? 17.314 9.081 -13.598 1.00 94.69 224 PHE A C 1
ATOM 1741 O O . PHE A 1 224 ? 17.325 8.813 -12.397 1.00 94.69 224 PHE A O 1
ATOM 1748 N N . LEU A 1 225 ? 16.222 8.913 -14.352 1.00 94.94 225 LEU A N 1
ATOM 1749 C CA . LEU A 1 225 ? 14.946 8.431 -13.818 1.00 94.94 225 LEU A CA 1
ATOM 1750 C C . LEU A 1 225 ? 15.072 7.037 -13.202 1.00 94.94 225 LEU A C 1
ATOM 1752 O O . LEU A 1 225 ? 14.478 6.789 -12.156 1.00 94.94 225 LEU A O 1
ATOM 1756 N N . SER A 1 226 ? 15.899 6.148 -13.761 1.00 94.25 226 SER A N 1
ATOM 1757 C CA . SER A 1 226 ? 16.158 4.847 -13.139 1.00 94.25 226 SER A CA 1
ATOM 1758 C C . SER A 1 226 ? 16.804 4.977 -11.752 1.00 94.25 226 SER A C 1
ATOM 1760 O O . SER A 1 226 ? 16.381 4.287 -10.825 1.00 94.25 226 SER A O 1
ATOM 1762 N N . CYS A 1 227 ? 17.746 5.910 -11.560 1.00 94.88 227 CYS A N 1
ATOM 1763 C CA . CYS A 1 227 ? 18.342 6.194 -10.251 1.00 94.88 227 CYS A CA 1
ATOM 1764 C C . CYS A 1 227 ? 17.321 6.799 -9.275 1.00 94.88 227 CYS A C 1
ATOM 1766 O O . CYS A 1 227 ? 17.211 6.339 -8.136 1.00 94.88 227 CYS A O 1
ATOM 1768 N N . VAL A 1 228 ? 16.546 7.796 -9.723 1.00 94.81 228 VAL A N 1
ATOM 1769 C CA . VAL A 1 228 ? 15.514 8.455 -8.903 1.00 94.81 228 VAL A CA 1
ATOM 1770 C C . VAL A 1 228 ? 14.455 7.449 -8.460 1.00 94.81 228 VAL A C 1
ATOM 1772 O O . VAL A 1 228 ? 14.200 7.315 -7.263 1.00 94.81 228 VAL A O 1
ATOM 1775 N N . MET A 1 229 ? 13.890 6.683 -9.396 1.00 93.56 229 MET A N 1
ATOM 1776 C CA . MET A 1 229 ? 12.870 5.686 -9.083 1.00 93.56 229 MET A CA 1
ATOM 1777 C C . MET A 1 229 ? 13.427 4.580 -8.193 1.00 93.56 229 MET A C 1
ATOM 1779 O O . MET A 1 229 ? 12.760 4.173 -7.250 1.00 93.56 229 MET A O 1
ATOM 1783 N N . TYR A 1 230 ? 14.664 4.123 -8.397 1.00 93.69 230 TYR A N 1
ATOM 1784 C CA . TYR A 1 230 ? 15.265 3.146 -7.489 1.00 93.69 230 TYR A CA 1
ATOM 1785 C C . TYR A 1 230 ? 15.369 3.676 -6.057 1.00 93.69 230 TYR A C 1
ATOM 1787 O O . TYR A 1 230 ? 15.044 2.961 -5.108 1.00 93.69 230 TYR A O 1
ATOM 1795 N N . LYS A 1 231 ? 15.784 4.937 -5.898 1.00 93.81 231 LYS A N 1
ATOM 1796 C CA . LYS A 1 231 ? 15.925 5.576 -4.589 1.00 93.81 231 LYS A CA 1
ATOM 1797 C C . LYS A 1 231 ? 14.574 5.751 -3.901 1.00 93.81 231 LYS A C 1
ATOM 1799 O O . LYS A 1 231 ? 14.421 5.307 -2.766 1.00 93.81 231 LYS A O 1
ATOM 1804 N N . VAL A 1 232 ? 13.601 6.347 -4.590 1.00 93.00 232 VAL A N 1
ATOM 1805 C CA . VAL A 1 232 ? 12.245 6.576 -4.071 1.00 93.00 232 VAL A CA 1
ATOM 1806 C C . VAL A 1 232 ? 11.585 5.251 -3.700 1.00 93.00 232 VAL A C 1
ATOM 1808 O O . VAL A 1 232 ? 11.146 5.072 -2.566 1.00 93.00 232 VAL A O 1
ATOM 1811 N N . LEU A 1 233 ? 11.584 4.280 -4.617 1.00 91.31 233 LEU A N 1
ATOM 1812 C CA . LEU A 1 233 ? 10.943 2.991 -4.370 1.00 91.31 233 LEU A CA 1
ATOM 1813 C C . LEU A 1 233 ? 11.647 2.201 -3.269 1.00 91.31 233 LEU A C 1
ATOM 1815 O O . LEU A 1 233 ? 10.978 1.558 -2.461 1.00 91.31 233 LEU A O 1
ATOM 1819 N N . GLY A 1 234 ? 12.972 2.314 -3.176 1.00 92.62 234 GLY A N 1
ATOM 1820 C CA . GLY A 1 234 ? 13.757 1.731 -2.094 1.00 92.62 234 GLY A CA 1
ATOM 1821 C C . GLY A 1 234 ? 13.418 2.300 -0.713 1.00 92.62 234 GLY A C 1
ATOM 1822 O O . GLY A 1 234 ? 13.457 1.554 0.260 1.00 92.62 234 GLY A O 1
ATOM 1823 N N . LEU A 1 235 ? 13.037 3.579 -0.609 1.00 93.06 235 LEU A N 1
ATOM 1824 C CA . LEU A 1 235 ? 12.561 4.165 0.653 1.00 93.06 235 LEU A CA 1
ATOM 1825 C C . LEU A 1 235 ? 11.135 3.721 1.009 1.00 93.06 235 LEU A C 1
ATOM 1827 O O . LEU A 1 235 ? 10.795 3.641 2.186 1.00 93.06 235 LEU A O 1
ATOM 1831 N N . THR A 1 236 ? 10.312 3.402 0.008 1.00 90.75 236 THR A N 1
ATOM 1832 C CA . THR A 1 236 ? 8.915 2.975 0.211 1.00 90.75 236 THR A CA 1
ATOM 1833 C C . THR A 1 236 ? 8.736 1.465 0.408 1.00 90.75 236 THR A C 1
ATOM 1835 O O . THR A 1 236 ? 7.707 1.036 0.925 1.00 90.75 236 THR A O 1
ATOM 1838 N N . ASP A 1 237 ? 9.715 0.636 0.034 1.00 89.69 237 ASP A N 1
ATOM 1839 C CA . ASP A 1 237 ? 9.611 -0.826 0.166 1.00 89.69 237 ASP A CA 1
ATOM 1840 C C . ASP A 1 237 ? 9.588 -1.311 1.629 1.00 89.69 237 ASP A C 1
ATOM 1842 O O . ASP A 1 237 ? 8.706 -2.109 1.960 1.00 89.69 237 ASP A O 1
ATOM 1846 N N . PRO A 1 238 ? 10.453 -0.816 2.544 1.00 91.62 238 PRO A N 1
ATOM 1847 C CA . PRO A 1 238 ? 10.360 -1.170 3.958 1.00 91.62 238 PRO A CA 1
ATOM 1848 C C . PRO A 1 238 ? 8.983 -0.882 4.583 1.00 91.62 238 PRO A C 1
ATOM 1850 O O . PRO A 1 238 ? 8.393 -1.827 5.111 1.00 91.62 238 PRO A O 1
ATOM 1853 N N . PRO A 1 239 ? 8.404 0.339 4.498 1.00 91.44 239 PRO A N 1
ATOM 1854 C CA . PRO A 1 239 ? 7.077 0.587 5.056 1.00 91.44 239 PRO A CA 1
ATOM 1855 C C . PRO A 1 239 ? 5.996 -0.257 4.367 1.00 91.44 239 PRO A C 1
ATOM 1857 O O . PRO A 1 239 ? 5.151 -0.801 5.066 1.00 91.44 239 PRO A O 1
ATOM 1860 N N . ASN A 1 240 ? 6.052 -0.477 3.047 1.00 89.56 240 ASN A N 1
ATOM 1861 C CA . ASN A 1 240 ? 5.123 -1.375 2.345 1.00 89.56 240 ASN A CA 1
ATOM 1862 C C . ASN A 1 240 ? 5.127 -2.803 2.929 1.00 89.56 240 ASN A C 1
ATOM 1864 O O . ASN A 1 240 ? 4.068 -3.377 3.172 1.00 89.56 240 ASN A O 1
ATOM 1868 N N . ARG A 1 241 ? 6.303 -3.377 3.215 1.00 89.56 241 ARG A N 1
ATOM 1869 C CA . ARG A 1 241 ? 6.398 -4.713 3.833 1.00 89.56 241 ARG A CA 1
ATOM 1870 C C . ARG A 1 241 ? 5.949 -4.711 5.288 1.00 89.56 241 ARG A C 1
ATOM 1872 O O . ARG A 1 241 ? 5.244 -5.620 5.714 1.00 89.56 241 ARG A O 1
ATOM 1879 N N . MET A 1 242 ? 6.356 -3.700 6.052 1.00 91.56 242 MET A N 1
ATOM 1880 C CA . MET A 1 242 ? 6.041 -3.619 7.476 1.00 91.56 242 MET A CA 1
ATOM 1881 C C . MET A 1 242 ? 4.547 -3.387 7.713 1.00 91.56 242 MET A C 1
ATOM 1883 O O . MET A 1 242 ? 3.989 -3.997 8.617 1.00 91.56 242 MET A O 1
ATOM 1887 N N . LEU A 1 243 ? 3.864 -2.599 6.880 1.00 89.81 243 LEU A N 1
ATOM 1888 C CA . LEU A 1 243 ? 2.412 -2.386 6.968 1.00 89.81 243 LEU A CA 1
ATOM 1889 C C . LEU A 1 243 ? 1.590 -3.666 6.761 1.00 89.81 243 LEU A C 1
ATOM 1891 O O . LEU A 1 243 ? 0.458 -3.740 7.229 1.00 89.81 243 LEU A O 1
ATOM 1895 N N . GLN A 1 244 ? 2.147 -4.664 6.074 1.00 87.31 244 GLN A N 1
ATOM 1896 C CA . GLN A 1 244 ? 1.495 -5.950 5.809 1.00 87.31 244 GLN A CA 1
ATOM 1897 C C . GLN A 1 244 ? 1.814 -7.017 6.865 1.00 87.31 244 GLN A C 1
ATOM 1899 O O . GLN A 1 244 ? 1.266 -8.114 6.807 1.00 87.31 244 GLN A O 1
ATOM 1904 N N . ALA A 1 245 ? 2.709 -6.732 7.812 1.00 88.50 245 ALA A N 1
ATOM 1905 C CA . ALA A 1 245 ? 3.104 -7.703 8.821 1.00 88.50 245 ALA A CA 1
ATOM 1906 C C . ALA A 1 245 ? 2.025 -7.859 9.911 1.00 88.50 245 ALA A C 1
ATOM 1908 O O . ALA A 1 245 ? 1.452 -6.869 10.367 1.00 88.50 245 ALA A O 1
ATOM 1909 N N . GLU A 1 246 ? 1.782 -9.092 10.369 1.00 83.25 246 GLU A N 1
ATOM 1910 C CA . GLU A 1 246 ? 0.725 -9.429 11.343 1.00 83.25 246 GLU A CA 1
ATOM 1911 C C . GLU A 1 246 ? 0.864 -8.640 12.659 1.00 83.25 246 GLU A C 1
ATOM 1913 O O . GLU A 1 246 ? -0.113 -8.147 13.225 1.00 83.25 246 GLU A O 1
ATOM 1918 N N . GLN A 1 247 ? 2.100 -8.439 13.117 1.00 81.50 247 GLN A N 1
ATOM 1919 C CA . GLN A 1 247 ? 2.416 -7.706 14.343 1.00 81.50 247 GLN A CA 1
ATOM 1920 C C . GLN A 1 247 ? 2.205 -6.189 14.241 1.00 81.50 247 GLN A C 1
ATOM 1922 O O . GLN A 1 247 ? 2.195 -5.501 15.263 1.00 81.50 247 GLN A O 1
ATOM 1927 N N . THR A 1 248 ? 2.049 -5.637 13.036 1.00 84.25 248 THR A N 1
ATOM 1928 C CA . THR A 1 248 ? 1.931 -4.189 12.856 1.00 84.25 248 THR A CA 1
ATOM 1929 C C . THR A 1 248 ? 0.565 -3.728 13.327 1.00 84.25 248 THR A C 1
ATOM 1931 O O . THR A 1 248 ? -0.466 -4.161 12.811 1.00 84.25 248 THR A O 1
ATOM 1934 N N . ASN A 1 249 ? 0.558 -2.869 14.343 1.00 83.12 249 ASN A N 1
ATOM 1935 C CA . ASN A 1 249 ? -0.637 -2.190 14.829 1.00 83.12 249 ASN A CA 1
ATOM 1936 C C . ASN A 1 249 ? -0.762 -0.800 14.186 1.00 83.12 249 ASN A C 1
ATOM 1938 O O . ASN A 1 249 ? 0.142 -0.323 13.497 1.00 83.12 249 ASN A O 1
ATOM 1942 N N . LEU A 1 250 ? -1.892 -0.142 14.430 1.00 81.50 250 LEU A N 1
ATOM 1943 C CA . LEU A 1 250 ? -2.226 1.123 13.789 1.00 81.50 250 LEU A CA 1
ATOM 1944 C C . LEU A 1 250 ? -1.262 2.265 14.161 1.00 81.50 250 LEU A C 1
ATOM 1946 O O . LEU A 1 250 ? -0.891 3.054 13.297 1.00 81.50 250 LEU A O 1
ATOM 1950 N N . MET A 1 251 ? -0.774 2.308 15.405 1.00 80.00 251 MET A N 1
ATOM 1951 C CA . MET A 1 251 ? 0.196 3.317 15.852 1.00 80.00 251 MET A CA 1
ATOM 1952 C C . MET A 1 251 ? 1.554 3.143 15.177 1.00 80.00 251 MET A C 1
ATOM 1954 O O . MET A 1 251 ? 2.115 4.102 14.643 1.00 80.00 251 MET A O 1
ATOM 1958 N N . THR A 1 252 ? 2.061 1.909 15.134 1.00 84.38 252 THR A N 1
ATOM 1959 C CA . THR A 1 252 ? 3.284 1.579 14.394 1.00 84.38 252 THR A CA 1
ATOM 1960 C C . THR A 1 252 ? 3.122 1.907 12.912 1.00 84.38 252 THR A C 1
ATOM 1962 O O . THR A 1 252 ? 4.033 2.462 12.306 1.00 84.38 252 THR A O 1
ATOM 1965 N N . ALA A 1 253 ? 1.952 1.637 12.332 1.00 86.44 253 ALA A N 1
ATOM 1966 C CA . ALA A 1 253 ? 1.652 1.962 10.944 1.00 86.44 253 ALA A CA 1
ATOM 1967 C C . ALA A 1 253 ? 1.719 3.480 10.672 1.00 86.44 253 ALA A C 1
ATOM 1969 O O . ALA A 1 253 ? 2.366 3.899 9.713 1.00 86.44 253 ALA A O 1
ATOM 1970 N N . VAL A 1 254 ? 1.143 4.318 11.544 1.00 83.25 254 VAL A N 1
ATOM 1971 C CA . VAL A 1 254 ? 1.245 5.789 11.444 1.00 83.25 254 VAL A CA 1
ATOM 1972 C C . VAL A 1 254 ? 2.693 6.262 11.558 1.00 83.25 254 VAL A C 1
ATOM 1974 O O . VAL A 1 254 ? 3.131 7.112 10.782 1.00 83.25 254 VAL A O 1
ATOM 1977 N N . GLN A 1 255 ? 3.454 5.718 12.511 1.00 84.19 255 GLN A N 1
ATOM 1978 C CA . GLN A 1 255 ? 4.871 6.053 12.671 1.00 84.19 255 GLN A CA 1
ATOM 1979 C C . GLN A 1 255 ? 5.675 5.683 11.420 1.00 84.19 255 GLN A C 1
ATOM 1981 O O . GLN A 1 255 ? 6.452 6.503 10.943 1.00 84.19 255 GLN A O 1
ATOM 1986 N N . LEU A 1 256 ? 5.431 4.504 10.839 1.00 90.06 256 LEU A N 1
ATOM 1987 C CA . LEU A 1 256 ? 6.077 4.062 9.602 1.00 90.06 256 LEU A CA 1
ATOM 1988 C C . LEU A 1 256 ? 5.802 5.007 8.435 1.00 90.06 256 LEU A C 1
ATOM 1990 O O . LEU A 1 256 ? 6.733 5.363 7.718 1.00 90.06 256 LEU A O 1
ATOM 1994 N N . ILE A 1 257 ? 4.553 5.446 8.264 1.00 89.19 257 ILE A N 1
ATOM 1995 C CA . ILE A 1 257 ? 4.195 6.415 7.224 1.00 89.19 257 ILE A CA 1
ATOM 1996 C C . ILE A 1 257 ? 4.900 7.754 7.458 1.00 89.19 257 ILE A C 1
ATOM 1998 O O . ILE A 1 257 ? 5.497 8.289 6.529 1.00 89.19 257 ILE A O 1
ATOM 2002 N N . ARG A 1 258 ? 4.907 8.273 8.693 1.00 87.25 258 ARG A N 1
ATOM 2003 C CA . ARG A 1 258 ? 5.610 9.526 9.028 1.00 87.25 258 ARG A CA 1
ATOM 2004 C C . ARG A 1 258 ? 7.112 9.428 8.765 1.00 87.25 258 ARG A C 1
ATOM 2006 O O . ARG A 1 258 ? 7.691 10.340 8.179 1.00 87.25 258 ARG A O 1
ATOM 2013 N N . SER A 1 259 ? 7.738 8.321 9.165 1.00 91.50 259 SER A N 1
ATOM 2014 C CA . SER A 1 259 ? 9.150 8.058 8.890 1.00 91.50 259 SER A CA 1
ATOM 2015 C C . SER A 1 259 ? 9.419 7.967 7.390 1.00 91.50 259 SER A C 1
ATOM 2017 O O . SER A 1 259 ? 10.371 8.578 6.916 1.00 91.50 259 SER A O 1
ATOM 2019 N N . ALA A 1 260 ? 8.562 7.280 6.630 1.00 92.94 260 ALA A N 1
ATOM 2020 C CA . ALA A 1 260 ? 8.675 7.192 5.177 1.00 92.94 260 ALA A CA 1
ATOM 2021 C C . ALA A 1 260 ? 8.575 8.573 4.510 1.00 92.94 260 ALA A C 1
ATOM 2023 O O . ALA A 1 260 ? 9.423 8.904 3.681 1.00 92.94 260 ALA A O 1
ATOM 2024 N N . SER A 1 261 ? 7.605 9.401 4.918 1.00 92.38 261 SER A N 1
ATOM 2025 C CA . SER A 1 261 ? 7.472 10.782 4.440 1.00 92.38 261 SER A CA 1
ATOM 2026 C C . SER A 1 261 ? 8.726 11.599 4.734 1.00 92.38 261 SER A C 1
ATOM 2028 O O . SER A 1 261 ? 9.242 12.251 3.835 1.00 92.38 261 SER A O 1
ATOM 2030 N N . SER A 1 262 ? 9.271 11.513 5.951 1.00 93.69 262 SER A N 1
ATOM 2031 C CA . SER A 1 262 ? 10.496 12.232 6.325 1.00 93.69 262 SER A CA 1
ATOM 2032 C C . SER A 1 262 ? 11.716 11.763 5.519 1.00 93.69 262 SER A C 1
ATOM 2034 O O . SER A 1 262 ? 12.521 12.576 5.065 1.00 93.69 262 SER A O 1
ATOM 2036 N N . CYS A 1 263 ? 11.840 10.456 5.269 1.00 95.50 263 CYS A N 1
ATOM 2037 C CA . CYS A 1 263 ? 12.884 9.920 4.398 1.00 95.50 263 CYS A CA 1
ATOM 2038 C C . CYS A 1 263 ? 12.765 10.448 2.962 1.00 95.50 263 CYS A C 1
ATOM 2040 O O . CYS A 1 263 ? 13.781 10.805 2.369 1.00 95.50 263 CYS A O 1
ATOM 2042 N N . ILE A 1 264 ? 11.556 10.513 2.401 1.00 95.38 264 ILE A N 1
ATOM 2043 C CA . ILE A 1 264 ? 11.324 11.052 1.052 1.00 95.38 264 ILE A CA 1
ATOM 2044 C C . ILE A 1 264 ? 11.593 12.561 1.025 1.00 95.38 264 ILE A C 1
ATOM 2046 O O . ILE A 1 264 ? 12.254 13.043 0.112 1.00 95.38 264 ILE A O 1
ATOM 2050 N N . GLU A 1 265 ? 11.171 13.296 2.051 1.00 96.00 265 GLU A N 1
ATOM 2051 C CA . GLU A 1 265 ? 11.441 14.728 2.201 1.00 96.00 265 GLU A CA 1
ATOM 2052 C C . GLU A 1 265 ? 12.943 15.027 2.254 1.00 96.00 265 GLU A C 1
ATOM 2054 O O . GLU A 1 265 ? 13.404 15.974 1.622 1.00 96.00 265 GLU A O 1
ATOM 2059 N N . SER A 1 266 ? 13.739 14.169 2.901 1.00 95.94 266 SER A N 1
ATOM 2060 C CA . SER A 1 266 ? 15.202 14.306 2.909 1.00 95.94 266 SER A CA 1
ATOM 2061 C C . SER A 1 266 ? 15.842 14.230 1.515 1.00 95.94 266 SER A C 1
ATOM 2063 O O . SER A 1 266 ? 16.921 14.789 1.306 1.00 95.94 266 SER A O 1
ATOM 2065 N N . LEU A 1 267 ? 15.175 13.596 0.536 1.00 95.19 267 LEU A N 1
ATOM 2066 C CA . LEU A 1 267 ? 15.653 13.586 -0.849 1.00 95.19 267 LEU A CA 1
ATOM 2067 C C . LEU A 1 267 ? 15.526 14.962 -1.501 1.00 95.19 267 LEU A C 1
ATOM 2069 O O . LEU A 1 267 ? 16.239 15.241 -2.458 1.00 95.19 267 LEU A O 1
ATOM 2073 N N . ARG A 1 268 ? 14.639 15.828 -1.005 1.00 95.81 268 ARG A N 1
ATOM 2074 C CA . ARG A 1 268 ? 14.297 17.121 -1.599 1.00 95.81 268 ARG A CA 1
ATOM 2075 C C . ARG A 1 268 ? 15.393 18.172 -1.379 1.00 95.81 268 ARG A C 1
ATOM 2077 O O . ARG A 1 268 ? 15.166 19.222 -0.783 1.00 95.81 268 ARG A O 1
ATOM 2084 N N . SER A 1 269 ? 16.597 17.910 -1.875 1.00 96.81 269 SER A N 1
ATOM 2085 C CA . SER A 1 269 ? 17.744 18.809 -1.778 1.00 96.81 269 SER A CA 1
ATOM 2086 C C . SER A 1 269 ? 18.568 18.830 -3.063 1.00 96.81 269 SER A C 1
ATOM 2088 O O . SER A 1 269 ? 18.653 17.843 -3.797 1.00 96.81 269 SER A O 1
ATOM 2090 N N . ASP A 1 270 ? 19.236 19.957 -3.314 1.00 95.94 270 ASP A N 1
ATOM 2091 C CA . ASP A 1 270 ? 20.181 20.085 -4.428 1.00 95.94 270 ASP A CA 1
ATOM 2092 C C . ASP A 1 270 ? 21.362 19.109 -4.314 1.00 95.94 270 ASP A C 1
ATOM 2094 O O . ASP A 1 270 ? 21.889 18.652 -5.327 1.00 95.94 270 ASP A O 1
ATOM 2098 N N . ALA A 1 271 ? 21.765 18.768 -3.086 1.00 96.19 271 ALA A N 1
ATOM 2099 C CA . ALA A 1 271 ? 22.861 17.840 -2.828 1.00 96.19 271 ALA A CA 1
ATOM 2100 C C . ALA A 1 271 ? 22.511 16.404 -3.256 1.00 96.19 271 ALA A C 1
ATOM 2102 O O . ALA A 1 271 ? 23.306 15.755 -3.939 1.00 96.19 271 ALA A O 1
ATOM 2103 N N . GLU A 1 272 ? 21.313 15.922 -2.907 1.00 96.25 272 GLU A N 1
ATOM 2104 C CA . GLU A 1 272 ? 20.843 14.600 -3.342 1.00 96.25 272 GLU A CA 1
ATOM 2105 C C . GLU A 1 272 ? 20.598 14.562 -4.856 1.00 96.25 272 GLU A C 1
ATOM 2107 O O . GLU A 1 272 ? 20.966 13.579 -5.504 1.00 96.25 272 GLU A O 1
ATOM 2112 N N . PHE A 1 273 ? 20.089 15.650 -5.451 1.00 96.50 273 PHE A N 1
ATOM 2113 C CA . PHE A 1 273 ? 20.013 15.772 -6.910 1.00 96.50 273 PHE A CA 1
ATOM 2114 C C . PHE A 1 273 ? 21.394 15.610 -7.562 1.00 96.50 273 PHE A C 1
ATOM 2116 O O . PHE A 1 273 ? 21.567 14.760 -8.437 1.00 96.50 273 PHE A O 1
ATOM 2123 N N . ALA A 1 274 ? 22.390 16.387 -7.121 1.00 95.06 274 ALA A N 1
ATOM 2124 C CA . ALA A 1 274 ? 23.735 16.361 -7.693 1.00 95.06 274 ALA A CA 1
ATOM 2125 C C . ALA A 1 274 ? 24.380 14.970 -7.586 1.00 95.06 274 ALA A C 1
ATOM 2127 O O . ALA A 1 274 ? 25.059 14.518 -8.511 1.00 95.06 274 ALA A O 1
ATOM 2128 N N . LYS A 1 275 ? 24.125 14.262 -6.480 1.00 95.12 275 LYS A N 1
ATOM 2129 C CA . LYS A 1 275 ? 24.577 12.885 -6.274 1.00 95.12 275 LYS A CA 1
ATOM 2130 C C . LYS A 1 275 ? 23.955 11.917 -7.283 1.00 95.12 275 LYS A C 1
ATOM 2132 O O . LYS A 1 275 ? 24.693 11.207 -7.964 1.00 95.12 275 LYS A O 1
ATOM 2137 N N . LEU A 1 276 ? 22.626 11.914 -7.415 1.00 94.44 276 LEU A N 1
ATOM 2138 C CA . LEU A 1 276 ? 21.919 11.036 -8.358 1.00 94.44 276 LEU A CA 1
ATOM 2139 C C . LEU A 1 276 ? 22.272 11.360 -9.816 1.00 94.44 276 LEU A C 1
ATOM 2141 O O . LEU A 1 276 ? 22.424 10.454 -10.638 1.00 94.44 276 LEU A O 1
ATOM 2145 N N . TRP A 1 277 ? 22.463 12.643 -10.130 1.00 94.12 277 TRP A N 1
ATOM 2146 C CA . TRP A 1 277 ? 22.918 13.095 -11.441 1.00 94.12 277 TRP A CA 1
ATOM 2147 C C . TRP A 1 277 ? 24.312 12.551 -11.768 1.00 94.12 277 TRP A C 1
ATOM 2149 O O . TRP A 1 277 ? 24.496 11.904 -12.801 1.00 94.12 277 TRP A O 1
ATOM 2159 N N . ALA A 1 278 ? 25.275 12.706 -10.855 1.00 91.88 278 ALA A N 1
ATOM 2160 C CA . ALA A 1 278 ? 26.625 12.177 -11.032 1.00 91.88 278 ALA A CA 1
ATOM 2161 C C . ALA A 1 278 ? 26.643 10.644 -11.176 1.00 91.88 278 ALA A C 1
ATOM 2163 O O . ALA A 1 278 ? 27.380 10.116 -12.010 1.00 91.88 278 ALA A O 1
ATOM 2164 N N . GLU A 1 279 ? 25.826 9.921 -10.403 1.00 88.94 279 GLU A N 1
ATOM 2165 C CA . GLU A 1 279 ? 25.666 8.465 -10.529 1.00 88.94 279 GLU A CA 1
ATOM 2166 C C . GLU A 1 279 ? 25.117 8.066 -11.909 1.00 88.94 279 GLU A C 1
ATOM 2168 O O . GLU A 1 279 ? 25.621 7.122 -12.520 1.00 88.94 279 GLU A O 1
ATOM 2173 N N . SER A 1 280 ? 24.150 8.819 -12.444 1.00 88.12 280 SER A N 1
ATOM 2174 C CA . SER A 1 280 ? 23.572 8.553 -13.769 1.00 88.12 280 SER A CA 1
ATOM 2175 C C . SER A 1 280 ? 24.568 8.760 -14.921 1.00 88.12 280 SER A C 1
ATOM 2177 O O . SER A 1 280 ? 24.520 8.040 -15.923 1.00 88.12 280 SER A O 1
ATOM 2179 N N . ILE A 1 281 ? 25.513 9.697 -14.765 1.00 83.25 281 ILE A N 1
ATOM 2180 C CA . ILE A 1 281 ? 26.539 9.999 -15.772 1.00 83.25 281 ILE A CA 1
ATOM 2181 C C . ILE A 1 281 ? 27.714 9.019 -15.689 1.00 83.25 281 ILE A C 1
ATOM 2183 O O . ILE A 1 281 ? 28.191 8.582 -16.733 1.00 83.25 281 ILE A O 1
ATOM 2187 N N . LYS A 1 282 ? 28.145 8.608 -14.486 1.00 70.19 282 LYS A N 1
ATOM 2188 C CA . LYS A 1 282 ? 29.276 7.672 -14.281 1.00 70.19 282 LYS A CA 1
ATOM 2189 C C . LYS A 1 282 ? 29.097 6.306 -14.956 1.00 70.19 282 LYS A C 1
ATOM 2191 O O . LYS A 1 282 ? 30.078 5.633 -15.231 1.00 70.19 282 LYS A O 1
ATOM 2196 N N . SER A 1 283 ? 27.862 5.900 -15.254 1.00 55.38 283 SER A N 1
ATOM 2197 C CA . SER A 1 283 ? 27.558 4.707 -16.066 1.00 55.38 283 SER A CA 1
ATOM 2198 C C . SER A 1 283 ? 27.941 4.858 -17.554 1.00 55.38 283 SER A C 1
ATOM 2200 O O . SER A 1 283 ? 27.830 3.898 -18.316 1.00 55.38 283 SER A O 1
ATOM 2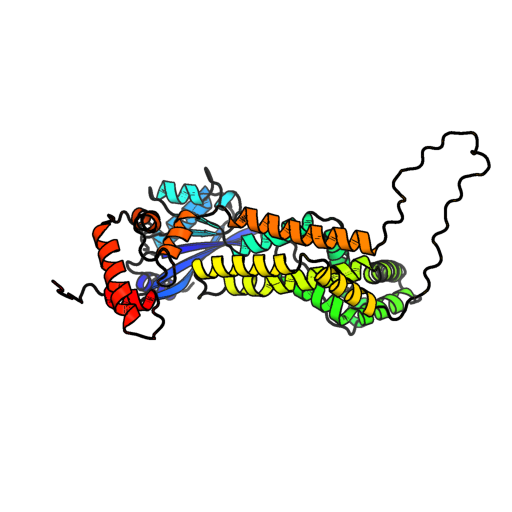202 N N . SER A 1 284 ? 28.343 6.051 -17.995 1.00 49.44 284 SER A N 1
ATOM 2203 C CA . SER A 1 284 ? 28.573 6.414 -19.397 1.00 49.44 284 SER A CA 1
ATOM 2204 C C . SER A 1 284 ? 30.045 6.756 -19.656 1.00 49.44 284 SER A C 1
ATOM 2206 O O . SER A 1 284 ? 30.343 7.867 -20.078 1.00 49.44 284 SER A O 1
ATOM 2208 N N . ASP A 1 285 ? 30.970 5.821 -19.424 1.00 40.81 285 ASP A N 1
ATOM 2209 C CA . ASP A 1 285 ? 32.370 6.003 -19.862 1.00 40.81 285 ASP A CA 1
ATOM 2210 C C . ASP A 1 285 ? 32.539 5.930 -21.396 1.00 40.81 285 ASP A C 1
ATOM 2212 O O . ASP A 1 285 ? 33.602 6.246 -21.919 1.00 40.81 285 ASP A O 1
ATOM 2216 N N . ASP A 1 286 ? 31.470 5.637 -22.144 1.00 42.16 286 ASP A N 1
ATOM 2217 C CA . ASP A 1 286 ? 31.426 5.801 -23.599 1.00 42.16 286 ASP A CA 1
ATOM 2218 C C . ASP A 1 286 ? 30.619 7.047 -23.986 1.00 42.16 286 ASP A C 1
ATOM 2220 O O . ASP A 1 286 ? 29.483 6.978 -24.470 1.00 42.16 286 ASP A O 1
ATOM 2224 N N . ALA A 1 287 ? 31.215 8.224 -23.797 1.00 38.16 287 ALA A N 1
ATOM 2225 C CA . ALA A 1 287 ? 30.751 9.437 -24.459 1.00 38.16 287 ALA A CA 1
ATOM 2226 C C . ALA A 1 287 ? 31.038 9.331 -25.969 1.00 38.16 287 ALA A C 1
ATOM 2228 O O . ALA A 1 287 ? 32.032 9.853 -26.472 1.00 38.16 287 ALA A O 1
ATOM 2229 N N . VAL A 1 288 ? 30.162 8.657 -26.719 1.00 40.00 288 VAL A N 1
ATOM 2230 C CA . VAL A 1 288 ? 30.138 8.790 -28.181 1.00 40.00 288 VAL A CA 1
ATOM 2231 C C . VAL A 1 288 ? 29.738 10.237 -28.492 1.00 40.00 288 VAL A C 1
ATOM 2233 O O . VAL A 1 288 ? 28.652 10.658 -28.076 1.00 40.00 288 VAL A O 1
ATOM 2236 N N . PRO A 1 289 ? 30.563 11.018 -29.216 1.00 38.72 289 PRO A N 1
ATOM 2237 C CA . PRO A 1 289 ? 30.208 12.377 -29.597 1.00 38.72 289 PRO A CA 1
ATOM 2238 C C . PRO A 1 289 ? 28.901 12.338 -30.385 1.00 38.72 289 PRO A C 1
ATOM 2240 O O . PRO A 1 289 ? 28.833 11.809 -31.496 1.00 38.72 289 PRO A O 1
ATOM 2243 N N . THR A 1 290 ? 27.832 12.862 -29.792 1.00 43.19 290 THR A N 1
ATOM 2244 C CA . THR A 1 290 ? 26.560 12.983 -30.495 1.00 43.19 290 THR A CA 1
ATOM 2245 C C . THR A 1 290 ? 26.764 14.047 -31.566 1.00 43.19 290 THR A C 1
ATOM 2247 O O . THR A 1 290 ? 27.011 15.208 -31.241 1.00 43.19 290 THR A O 1
ATOM 2250 N N . ALA A 1 291 ? 26.726 13.655 -32.844 1.00 39.75 291 ALA A N 1
ATOM 2251 C CA . ALA A 1 291 ? 26.823 14.602 -33.949 1.00 39.75 291 ALA A CA 1
ATOM 2252 C C . ALA A 1 291 ? 25.787 15.724 -33.738 1.00 39.75 291 ALA A C 1
ATOM 2254 O O . ALA A 1 291 ? 24.632 15.415 -33.415 1.00 39.75 291 ALA A O 1
ATOM 2255 N N . PRO A 1 292 ? 26.168 17.008 -33.878 1.00 41.00 292 PRO A N 1
ATOM 2256 C CA . PRO A 1 292 ? 25.268 18.111 -33.582 1.00 41.00 292 PRO A CA 1
ATOM 2257 C C . PRO A 1 292 ? 23.990 17.962 -34.409 1.00 41.00 292 PRO A C 1
ATOM 2259 O O . PRO A 1 292 ? 24.041 17.766 -35.629 1.00 41.00 292 PRO A O 1
ATOM 2262 N N . LYS A 1 293 ? 22.828 18.022 -33.741 1.00 49.88 293 LYS A N 1
ATOM 2263 C CA . LYS A 1 293 ? 21.530 18.070 -34.428 1.00 49.88 293 LYS A CA 1
ATOM 2264 C C . LYS A 1 293 ? 21.599 19.216 -35.436 1.00 49.88 293 LYS A C 1
ATOM 2266 O O . LYS A 1 293 ? 21.928 20.339 -35.064 1.00 49.88 293 LYS A O 1
ATOM 2271 N N . ARG A 1 294 ? 21.315 18.926 -36.711 1.00 46.69 294 ARG A N 1
ATOM 2272 C CA . ARG A 1 294 ? 21.316 19.915 -37.797 1.00 46.69 294 ARG A CA 1
ATOM 2273 C C . ARG A 1 294 ? 20.439 21.098 -37.383 1.00 46.69 294 ARG A C 1
ATOM 2275 O O . ARG A 1 294 ? 19.216 20.966 -37.363 1.00 46.69 294 ARG A O 1
ATOM 2282 N N . GLN A 1 295 ? 21.059 22.229 -37.048 1.00 53.62 295 GLN A N 1
ATOM 2283 C CA . GLN A 1 295 ? 20.336 23.470 -36.799 1.00 53.62 295 GLN A CA 1
ATOM 2284 C C . GLN A 1 295 ? 19.574 23.818 -38.079 1.00 53.62 295 GLN A C 1
ATOM 2286 O O . GLN A 1 295 ? 20.157 23.879 -39.168 1.00 53.62 295 GLN A O 1
ATOM 2291 N N . ARG A 1 296 ? 18.252 23.988 -37.971 1.00 54.38 296 ARG A N 1
ATOM 2292 C CA . ARG A 1 296 ? 17.472 24.569 -39.062 1.00 54.38 296 ARG A CA 1
ATOM 2293 C C . ARG A 1 296 ? 17.928 26.016 -39.184 1.00 54.38 296 ARG A C 1
ATOM 2295 O O . ARG A 1 296 ? 17.581 26.844 -38.358 1.00 54.38 296 ARG A O 1
ATOM 2302 N N . GLN A 1 297 ? 18.737 26.303 -40.195 1.00 59.94 297 GLN A N 1
ATOM 2303 C CA . GLN A 1 297 ? 18.988 27.682 -40.585 1.00 59.94 297 GLN A CA 1
ATOM 2304 C C . GLN A 1 297 ? 17.703 28.225 -41.204 1.00 59.94 297 GLN A C 1
ATOM 2306 O O . GLN A 1 297 ? 17.156 27.611 -42.126 1.00 59.94 297 GLN A O 1
ATOM 2311 N N . ALA A 1 298 ? 17.218 29.352 -40.686 1.00 61.88 298 ALA A N 1
ATOM 2312 C CA . ALA A 1 298 ? 16.121 30.083 -41.300 1.00 61.88 298 ALA A CA 1
ATOM 2313 C C . ALA A 1 298 ? 16.461 30.369 -42.774 1.00 61.88 298 ALA A C 1
ATOM 2315 O O . ALA A 1 298 ? 17.611 30.668 -43.116 1.00 61.88 298 ALA A O 1
ATOM 2316 N N . SER A 1 299 ? 15.475 30.229 -43.664 1.00 65.56 299 SER A N 1
ATOM 2317 C CA . SER A 1 299 ? 15.691 30.477 -45.092 1.00 65.56 299 SER A CA 1
ATOM 2318 C C . SER A 1 299 ? 16.174 31.912 -45.301 1.00 65.56 299 SER A C 1
ATOM 2320 O O . SER A 1 299 ? 15.511 32.858 -44.879 1.00 65.56 299 SER A O 1
ATOM 2322 N N . LYS A 1 300 ? 17.288 32.088 -46.024 1.00 71.75 300 LYS A N 1
ATOM 2323 C CA . LYS A 1 300 ? 17.819 33.418 -46.376 1.00 71.75 300 LYS A CA 1
ATOM 2324 C C . LYS A 1 300 ? 16.838 34.256 -47.209 1.00 71.75 300 LYS A C 1
ATOM 2326 O O . LYS A 1 300 ? 17.010 35.461 -47.300 1.00 71.75 300 LYS A O 1
ATOM 2331 N N . SER A 1 301 ? 15.817 33.632 -47.803 1.00 71.94 301 SER A N 1
ATOM 2332 C CA . SER A 1 301 ? 14.799 34.295 -48.626 1.00 71.94 301 SER A CA 1
ATOM 2333 C C . SER A 1 301 ? 13.646 34.928 -47.836 1.00 71.94 301 SER A C 1
ATOM 2335 O O . SER A 1 301 ? 12.762 35.512 -48.450 1.00 71.94 301 SER A O 1
ATOM 2337 N N . LEU A 1 302 ? 13.592 34.751 -46.511 1.00 70.00 302 LEU A N 1
ATOM 2338 C CA . LEU A 1 302 ? 12.469 35.187 -45.667 1.00 70.00 302 LEU A CA 1
ATOM 2339 C C . LEU A 1 302 ? 12.873 36.261 -44.644 1.00 70.00 302 LEU A C 1
ATOM 2341 O O . LEU A 1 302 ? 12.165 36.459 -43.665 1.00 70.00 302 LEU A O 1
ATOM 2345 N N . GLN A 1 303 ? 14.001 36.948 -44.857 1.00 66.06 303 GLN A N 1
ATOM 2346 C CA . GLN A 1 303 ? 14.521 37.949 -43.912 1.00 66.06 303 GLN A CA 1
ATOM 2347 C C . GLN A 1 303 ? 13.607 39.175 -43.742 1.00 66.06 303 GLN A C 1
ATOM 2349 O O . GLN A 1 303 ? 13.624 39.784 -42.678 1.00 66.06 303 GLN A O 1
ATOM 2354 N N . ASP A 1 304 ? 12.772 39.482 -44.740 1.00 76.06 304 ASP A N 1
ATOM 2355 C CA . ASP A 1 304 ? 11.859 40.637 -44.727 1.00 76.06 304 ASP A CA 1
ATOM 2356 C C . ASP A 1 304 ? 10.435 40.300 -44.236 1.00 76.06 304 ASP A C 1
ATOM 2358 O O . ASP A 1 304 ? 9.545 41.150 -44.265 1.00 76.06 304 ASP A O 1
ATOM 2362 N N . TYR A 1 305 ? 10.191 39.061 -43.792 1.00 74.62 305 TYR A N 1
ATOM 2363 C CA . TYR A 1 305 ? 8.888 38.615 -43.292 1.00 74.62 305 TYR A CA 1
ATOM 2364 C C . TYR A 1 305 ? 8.951 38.301 -41.796 1.00 74.62 305 TYR A C 1
ATOM 2366 O O . TYR A 1 305 ? 9.924 37.733 -41.302 1.00 74.62 305 TYR A O 1
ATOM 2374 N N . ILE A 1 306 ? 7.872 38.605 -41.068 1.00 66.06 306 ILE A N 1
ATOM 2375 C CA . ILE A 1 306 ? 7.706 38.152 -39.683 1.00 66.06 306 ILE A CA 1
ATOM 2376 C C . ILE A 1 306 ? 7.397 36.653 -39.717 1.00 66.06 306 ILE A C 1
ATOM 2378 O O . ILE A 1 306 ? 6.287 36.237 -40.052 1.00 66.06 306 ILE A O 1
ATOM 2382 N N . VAL A 1 307 ? 8.396 35.835 -39.394 1.00 63.31 307 VAL A N 1
ATOM 2383 C CA . VAL A 1 307 ? 8.245 34.386 -39.254 1.00 63.31 307 VAL A CA 1
ATOM 2384 C C . VAL A 1 307 ? 7.933 34.074 -37.793 1.00 63.31 307 VAL A C 1
ATOM 2386 O O . VAL A 1 307 ? 8.767 34.282 -36.916 1.00 63.31 307 VAL A O 1
ATOM 2389 N N . ASN A 1 308 ? 6.732 33.562 -37.522 1.00 56.81 308 ASN A N 1
ATOM 2390 C CA . ASN A 1 308 ? 6.398 33.029 -36.203 1.00 56.81 308 ASN A CA 1
ATOM 2391 C C . ASN A 1 308 ? 7.125 31.691 -36.012 1.00 56.81 308 ASN A C 1
ATOM 2393 O O . ASN A 1 308 ? 6.702 30.668 -36.553 1.00 56.81 308 ASN A O 1
ATOM 2397 N N . GLU A 1 309 ? 8.217 31.685 -35.251 1.00 55.59 309 GLU A N 1
ATOM 2398 C CA . GLU A 1 309 ? 8.813 30.448 -34.748 1.00 55.59 309 GLU A CA 1
ATOM 2399 C C . GLU A 1 309 ? 8.094 30.006 -33.469 1.00 55.59 309 GLU A C 1
ATOM 2401 O O . GLU A 1 309 ? 7.746 30.811 -32.604 1.00 55.59 309 GLU A O 1
ATOM 2406 N N . SER A 1 310 ? 7.856 28.701 -33.331 1.00 49.53 310 SER A N 1
ATOM 2407 C CA . SER A 1 310 ? 7.374 28.137 -32.074 1.00 49.53 310 SER A CA 1
ATOM 2408 C C . SER A 1 310 ? 8.404 28.422 -30.979 1.00 49.53 310 SER A C 1
ATOM 2410 O O . SER A 1 310 ? 9.537 27.950 -31.075 1.00 49.53 310 SER A O 1
ATOM 2412 N N . VAL A 1 311 ? 7.994 29.129 -29.923 1.00 45.81 311 VAL A N 1
ATOM 2413 C CA . VAL A 1 311 ? 8.790 29.574 -28.753 1.00 45.81 311 VAL A CA 1
ATOM 2414 C C . VAL A 1 311 ? 9.359 28.411 -27.899 1.00 45.81 311 VAL A C 1
ATOM 2416 O O . VAL A 1 311 ? 9.692 28.582 -26.731 1.00 45.81 311 VAL A O 1
ATOM 2419 N N . GLY A 1 312 ? 9.431 27.197 -28.449 1.00 43.88 312 GLY A N 1
ATOM 2420 C CA . GLY A 1 312 ? 9.699 25.946 -27.739 1.00 43.88 312 GLY A CA 1
ATOM 2421 C C . GLY A 1 312 ? 11.129 25.410 -27.838 1.00 43.88 312 GLY A C 1
ATOM 2422 O O . GLY A 1 312 ? 11.440 24.447 -27.149 1.00 43.88 312 GLY A O 1
ATOM 2423 N N . GLN A 1 313 ? 12.021 25.996 -28.644 1.00 43.72 313 GLN A N 1
ATOM 2424 C CA . GLN A 1 313 ? 13.444 25.622 -28.634 1.00 43.72 313 GLN A CA 1
ATOM 2425 C C . GLN A 1 313 ? 14.245 26.550 -27.717 1.00 43.72 313 GLN A C 1
ATOM 2427 O O . GLN A 1 313 ? 15.137 27.269 -28.151 1.00 43.72 313 GLN A O 1
ATOM 2432 N N . ARG A 1 314 ? 13.951 26.511 -26.414 1.00 45.66 314 ARG A N 1
ATOM 2433 C CA . ARG A 1 314 ? 15.043 26.693 -25.452 1.00 45.66 314 ARG A CA 1
ATOM 2434 C C . ARG A 1 314 ? 15.813 25.380 -25.468 1.00 45.66 314 ARG A C 1
ATOM 2436 O O . ARG A 1 314 ? 15.195 24.323 -25.363 1.00 45.66 314 ARG A O 1
ATOM 2443 N N . GLU A 1 315 ? 17.129 25.426 -25.635 1.00 45.22 315 GLU A N 1
ATOM 2444 C CA . GLU A 1 315 ? 17.990 24.308 -25.252 1.00 45.22 315 GLU A CA 1
ATOM 2445 C C . GLU A 1 315 ? 17.765 24.086 -23.751 1.00 45.22 315 GLU A C 1
ATOM 2447 O O . GLU A 1 315 ? 18.437 24.699 -22.925 1.00 45.22 315 GLU A O 1
ATOM 2452 N N . SER A 1 316 ? 16.743 23.311 -23.363 1.00 54.62 316 SER A N 1
ATOM 2453 C CA . SER A 1 316 ? 16.632 22.905 -21.971 1.00 54.62 316 SER A CA 1
ATOM 2454 C C . SER A 1 316 ? 17.866 22.056 -21.718 1.00 54.62 316 SER A C 1
ATOM 2456 O O . SER A 1 316 ? 18.105 21.037 -22.373 1.00 54.62 316 SER A O 1
ATOM 2458 N N . ASN A 1 317 ? 18.732 22.550 -20.839 1.00 78.88 317 ASN A N 1
ATOM 2459 C CA . ASN A 1 317 ? 19.834 21.749 -20.357 1.00 78.88 317 ASN A CA 1
ATOM 2460 C C . ASN A 1 317 ? 19.199 20.475 -19.778 1.00 78.88 317 ASN A C 1
ATOM 2462 O O . ASN A 1 317 ? 18.330 20.568 -18.911 1.00 78.88 317 ASN A O 1
ATOM 2466 N N . ILE A 1 318 ? 19.579 19.300 -20.289 1.00 86.19 318 ILE A N 1
ATOM 2467 C CA . ILE A 1 318 ? 19.008 18.008 -19.874 1.00 86.19 318 ILE A CA 1
ATOM 2468 C C . ILE A 1 318 ? 19.084 17.866 -18.349 1.00 86.19 318 ILE A C 1
ATOM 2470 O O . ILE A 1 318 ? 18.160 17.343 -17.733 1.00 86.19 318 ILE A O 1
ATOM 2474 N N . GLU A 1 319 ? 20.141 18.406 -17.738 1.00 89.81 319 GLU A N 1
ATOM 2475 C CA . GLU A 1 319 ? 20.301 18.477 -16.288 1.00 89.81 319 GLU A CA 1
ATOM 2476 C C . GLU A 1 319 ? 19.203 19.308 -15.611 1.00 89.81 319 GLU A C 1
ATOM 2478 O O . GLU A 1 319 ? 18.642 18.875 -14.610 1.00 89.81 319 GLU A O 1
ATOM 2483 N N . GLN A 1 320 ? 18.853 20.479 -16.155 1.00 89.44 320 GLN A N 1
ATOM 2484 C CA . GLN A 1 320 ? 17.789 21.329 -15.607 1.00 89.44 320 GLN A CA 1
ATOM 2485 C C . GLN A 1 320 ? 16.419 20.658 -15.714 1.00 89.44 320 GLN A C 1
ATOM 2487 O O . GLN A 1 320 ? 15.627 20.747 -14.778 1.00 89.44 320 GLN A O 1
ATOM 2492 N N . GLU A 1 321 ? 16.151 19.960 -16.819 1.00 91.00 321 GLU A N 1
ATOM 2493 C CA . GLU A 1 321 ? 14.906 19.205 -16.974 1.00 91.00 321 GLU A CA 1
ATOM 2494 C C . GLU A 1 321 ? 14.853 18.019 -16.003 1.00 91.00 321 GLU A C 1
ATOM 2496 O O . GLU A 1 321 ? 13.863 17.837 -15.300 1.00 91.00 321 GLU A O 1
ATOM 2501 N N . CYS A 1 322 ? 15.950 17.269 -15.864 1.00 93.88 322 CYS A N 1
ATOM 2502 C CA . CYS A 1 322 ? 16.067 16.200 -14.870 1.00 93.88 322 CYS A CA 1
ATOM 2503 C C . CYS A 1 322 ? 15.907 16.731 -13.439 1.00 93.88 322 CYS A C 1
ATOM 2505 O O . CYS A 1 322 ? 15.267 16.092 -12.606 1.00 93.88 322 CYS A O 1
ATOM 2507 N N . LYS A 1 323 ? 16.426 17.929 -13.157 1.00 94.69 323 LYS A N 1
ATOM 2508 C CA . LYS A 1 323 ? 16.252 18.604 -11.871 1.00 94.69 323 LYS A CA 1
ATOM 2509 C C . LYS A 1 323 ? 14.792 18.967 -11.613 1.00 94.69 323 LYS A C 1
ATOM 2511 O O . LYS A 1 323 ? 14.295 18.708 -10.521 1.00 94.69 323 LYS A O 1
ATOM 2516 N N . ARG A 1 324 ? 14.088 19.510 -12.615 1.00 94.69 324 ARG A N 1
ATOM 2517 C CA . ARG A 1 324 ? 12.641 19.774 -12.538 1.00 94.69 324 ARG A CA 1
ATOM 2518 C C . ARG A 1 324 ? 11.871 18.489 -12.235 1.00 94.69 324 ARG A C 1
ATOM 2520 O O . ARG A 1 324 ? 11.072 18.478 -11.303 1.00 94.69 324 ARG A O 1
ATOM 2527 N N . LEU A 1 325 ? 12.142 17.420 -12.989 1.00 93.88 325 LEU A N 1
ATOM 2528 C CA . LEU A 1 325 ? 11.515 16.108 -12.806 1.00 93.88 325 LEU A CA 1
ATOM 2529 C C . LEU A 1 325 ? 11.748 15.568 -11.393 1.00 93.88 325 LEU A C 1
ATOM 2531 O O . LEU A 1 325 ? 10.807 15.140 -10.737 1.00 93.88 325 LEU A O 1
ATOM 2535 N N . PHE A 1 326 ? 12.983 15.641 -10.896 1.00 95.75 326 PHE A N 1
ATOM 2536 C CA . PHE A 1 326 ? 13.345 15.172 -9.561 1.00 95.75 326 PHE A CA 1
ATOM 2537 C C . PHE A 1 326 ? 12.515 15.823 -8.452 1.00 95.75 326 PHE A C 1
ATOM 2539 O O . PHE A 1 326 ? 11.902 15.117 -7.651 1.00 95.75 326 PHE A O 1
ATOM 2546 N N . PHE A 1 327 ? 12.463 17.158 -8.423 1.00 95.62 327 PHE A N 1
ATOM 2547 C CA . PHE A 1 327 ? 11.675 17.865 -7.414 1.00 95.62 327 PHE A CA 1
ATOM 2548 C C . PHE A 1 327 ? 10.177 17.619 -7.591 1.00 95.62 327 PHE A C 1
ATOM 2550 O O . PHE A 1 327 ? 9.496 17.391 -6.598 1.00 95.62 327 PHE A O 1
ATOM 2557 N N . ASN A 1 328 ? 9.673 17.588 -8.830 1.00 94.81 328 ASN A N 1
ATOM 2558 C CA . ASN A 1 328 ? 8.253 17.344 -9.086 1.00 94.81 328 ASN A CA 1
ATOM 2559 C C . ASN A 1 328 ? 7.802 15.950 -8.618 1.00 94.81 328 ASN A C 1
ATOM 2561 O O . ASN A 1 328 ? 6.734 15.825 -8.024 1.00 94.81 328 ASN A O 1
ATOM 2565 N N . ILE A 1 329 ? 8.621 14.914 -8.835 1.00 94.19 329 ILE A N 1
ATOM 2566 C CA . ILE A 1 329 ? 8.340 13.546 -8.370 1.00 94.19 329 ILE A CA 1
ATOM 2567 C C . ILE A 1 329 ? 8.256 13.512 -6.841 1.00 94.19 329 ILE A C 1
ATOM 2569 O O . ILE A 1 329 ? 7.300 12.971 -6.289 1.00 94.19 329 ILE A O 1
ATOM 2573 N N . ILE A 1 330 ? 9.235 14.103 -6.148 1.00 95.62 330 ILE A N 1
ATOM 2574 C CA . ILE A 1 330 ? 9.261 14.122 -4.679 1.00 95.62 330 ILE A CA 1
ATOM 2575 C C . ILE A 1 330 ? 8.069 14.909 -4.125 1.00 95.62 330 ILE A C 1
ATOM 2577 O O . ILE A 1 330 ? 7.366 14.409 -3.247 1.00 95.62 330 ILE A O 1
ATOM 2581 N N . ASP A 1 331 ? 7.808 16.098 -4.667 1.00 95.56 331 ASP A N 1
ATOM 2582 C CA . ASP A 1 331 ? 6.724 16.974 -4.215 1.00 95.56 331 ASP A CA 1
ATOM 2583 C C . ASP A 1 331 ? 5.351 16.343 -4.470 1.00 95.56 331 ASP A C 1
ATOM 2585 O O . ASP A 1 331 ? 4.483 16.388 -3.597 1.00 95.56 331 ASP A O 1
ATOM 2589 N N . SER A 1 332 ? 5.171 15.674 -5.613 1.00 94.75 332 SER A N 1
ATOM 2590 C CA . SER A 1 332 ? 3.940 14.939 -5.927 1.00 94.75 332 SER A CA 1
ATOM 2591 C C . SER A 1 332 ? 3.712 13.783 -4.954 1.00 94.75 332 SER A C 1
ATOM 2593 O O . SER A 1 332 ? 2.599 13.610 -4.459 1.00 94.75 332 SER A O 1
ATOM 2595 N N . ILE A 1 333 ? 4.758 13.016 -4.624 1.00 94.12 333 ILE A N 1
ATOM 2596 C CA . ILE A 1 333 ? 4.653 11.910 -3.662 1.00 94.12 333 ILE A CA 1
ATOM 2597 C C . ILE A 1 333 ? 4.318 12.436 -2.266 1.00 94.12 333 ILE A C 1
ATOM 2599 O O . ILE A 1 333 ? 3.402 11.922 -1.626 1.00 94.12 333 ILE A O 1
ATOM 2603 N N . LEU A 1 334 ? 5.029 13.461 -1.791 1.00 94.31 334 LEU A N 1
ATOM 2604 C CA . LEU A 1 334 ? 4.774 14.060 -0.480 1.00 94.31 334 LEU A CA 1
ATOM 2605 C C . LEU A 1 334 ? 3.368 14.666 -0.403 1.00 94.31 334 LEU A C 1
ATOM 2607 O O . LEU A 1 334 ? 2.697 14.512 0.618 1.00 94.31 334 LEU A O 1
ATOM 2611 N N . GLY A 1 335 ? 2.901 15.296 -1.483 1.00 93.44 335 GLY A N 1
ATOM 2612 C CA . GLY A 1 335 ? 1.540 15.812 -1.608 1.00 93.44 335 GLY A CA 1
ATOM 2613 C C . GLY A 1 335 ? 0.490 14.706 -1.500 1.00 93.44 335 GLY A C 1
ATOM 2614 O O . GLY A 1 335 ? -0.398 14.787 -0.652 1.00 93.44 335 GLY A O 1
ATOM 2615 N N . GLU A 1 336 ? 0.624 13.637 -2.287 1.00 92.56 336 GLU A N 1
ATOM 2616 C CA . GLU A 1 336 ? -0.287 12.486 -2.248 1.00 92.56 336 GLU A CA 1
ATOM 2617 C C . GLU A 1 336 ? -0.277 11.778 -0.885 1.00 92.56 336 GLU A C 1
ATOM 2619 O O . GLU A 1 336 ? -1.335 11.426 -0.358 1.00 92.56 336 GLU A O 1
ATOM 2624 N N . MET A 1 337 ? 0.899 11.590 -0.277 1.00 90.81 337 MET A N 1
ATOM 2625 C CA . MET A 1 337 ? 1.011 11.027 1.070 1.00 90.81 337 MET A CA 1
ATOM 2626 C C . MET A 1 337 ? 0.329 11.932 2.102 1.00 90.81 337 MET A C 1
ATOM 2628 O O . MET A 1 337 ? -0.447 11.446 2.923 1.00 90.81 337 MET A O 1
ATOM 2632 N N . SER A 1 338 ? 0.563 13.244 2.047 1.00 89.50 338 SER A N 1
ATOM 2633 C CA . SER A 1 338 ? -0.068 14.204 2.955 1.00 89.50 338 SER A CA 1
ATOM 2634 C C . SER A 1 338 ? -1.592 14.140 2.857 1.00 89.50 338 SER A C 1
ATOM 2636 O O . SER A 1 338 ? -2.254 13.917 3.864 1.00 89.50 338 SER A O 1
ATOM 2638 N N . VAL A 1 339 ? -2.154 14.220 1.647 1.00 88.31 339 VAL A N 1
ATOM 2639 C CA . VAL A 1 339 ? -3.610 14.180 1.420 1.00 88.31 339 VAL A CA 1
ATOM 2640 C C . VAL A 1 339 ? -4.236 12.870 1.905 1.00 88.31 339 VAL A C 1
ATOM 2642 O O . VAL A 1 339 ? -5.323 12.872 2.478 1.00 88.31 339 VAL A O 1
ATOM 2645 N N . ARG A 1 340 ? -3.571 11.730 1.697 1.00 86.69 340 ARG A N 1
ATOM 2646 C CA . ARG A 1 340 ? -4.138 10.414 2.039 1.00 86.69 340 ARG A CA 1
ATOM 2647 C C . ARG A 1 340 ? -4.072 10.091 3.526 1.00 86.69 340 ARG A C 1
ATOM 2649 O O . ARG A 1 340 ? -4.935 9.360 4.013 1.00 86.69 340 ARG A O 1
ATOM 2656 N N . PHE A 1 341 ? -3.076 10.623 4.231 1.00 83.25 341 PHE A N 1
ATOM 2657 C CA . PHE A 1 341 ? -2.817 10.308 5.637 1.00 83.25 341 PHE A CA 1
ATOM 2658 C C . PHE A 1 341 ? -3.130 11.465 6.609 1.00 83.25 341 PHE A C 1
ATOM 2660 O O . PHE A 1 341 ? -2.928 11.301 7.811 1.00 83.25 341 PHE A O 1
ATOM 2667 N N . SER A 1 342 ? -3.636 12.611 6.135 1.00 72.06 342 SER A N 1
ATOM 2668 C CA . SER A 1 342 ? -3.955 13.783 6.972 1.00 72.06 342 SER A CA 1
ATOM 2669 C C . SER A 1 342 ? -5.285 13.689 7.732 1.00 72.06 342 SER A C 1
ATOM 2671 O O . SER A 1 342 ? -5.376 14.217 8.839 1.00 72.06 342 SER A O 1
ATOM 2673 N N . GLU A 1 343 ? -6.309 13.029 7.176 1.00 59.53 343 GLU A N 1
ATOM 2674 C CA . GLU A 1 343 ? -7.689 13.146 7.688 1.00 59.53 343 GLU A CA 1
ATOM 2675 C C . GLU A 1 343 ? -8.320 11.851 8.222 1.00 59.53 343 GLU A C 1
ATOM 2677 O O . GLU A 1 343 ? -9.168 11.912 9.114 1.00 59.53 343 GLU A O 1
ATOM 2682 N N . CYS A 1 344 ? -7.950 10.668 7.721 1.00 54.28 344 CYS A N 1
ATOM 2683 C CA . CYS A 1 344 ? -8.660 9.445 8.106 1.00 54.28 344 CYS A CA 1
ATOM 2684 C C . CYS A 1 344 ? -8.358 9.058 9.560 1.00 54.28 344 CYS A C 1
ATOM 2686 O O . CYS A 1 344 ? -7.246 8.650 9.892 1.00 54.28 344 CYS A O 1
ATOM 2688 N N . ASN A 1 345 ? -9.389 9.125 10.408 1.00 63.75 345 ASN A N 1
ATOM 2689 C CA . ASN A 1 345 ? -9.379 8.639 11.788 1.00 63.75 345 ASN A CA 1
ATOM 2690 C C . ASN A 1 345 ? -8.447 9.403 12.735 1.00 63.75 345 ASN A C 1
ATOM 2692 O O . ASN A 1 345 ? -8.042 8.848 13.752 1.00 63.75 345 ASN A O 1
ATOM 2696 N N . SER A 1 346 ? -8.137 10.673 12.451 1.00 71.81 346 SER A N 1
ATOM 2697 C CA . SER A 1 346 ? -7.266 11.510 13.295 1.00 71.81 346 SER A CA 1
ATOM 2698 C C . SER A 1 346 ? -7.677 11.506 14.776 1.00 71.81 346 SER A C 1
ATOM 2700 O O . SER A 1 346 ? -6.809 11.438 15.645 1.00 71.81 346 SER A O 1
ATOM 2702 N N . GLN A 1 347 ? -8.983 11.471 15.065 1.00 80.56 347 GLN A N 1
ATOM 2703 C CA . GLN A 1 347 ? -9.512 11.338 16.426 1.00 80.56 347 GLN A CA 1
ATOM 2704 C C . GLN A 1 347 ? -9.134 10.002 17.084 1.00 80.56 347 GLN A C 1
ATOM 2706 O O . GLN A 1 347 ? -8.627 9.999 18.202 1.00 80.56 347 GLN A O 1
ATOM 2711 N N . TYR A 1 348 ? -9.283 8.874 16.381 1.00 81.56 348 TYR A N 1
ATOM 2712 C CA . TYR A 1 348 ? -8.920 7.554 16.904 1.00 81.56 348 TYR A CA 1
ATOM 2713 C C . TYR A 1 348 ? -7.403 7.374 16.974 1.00 81.56 348 TYR A C 1
ATOM 2715 O O 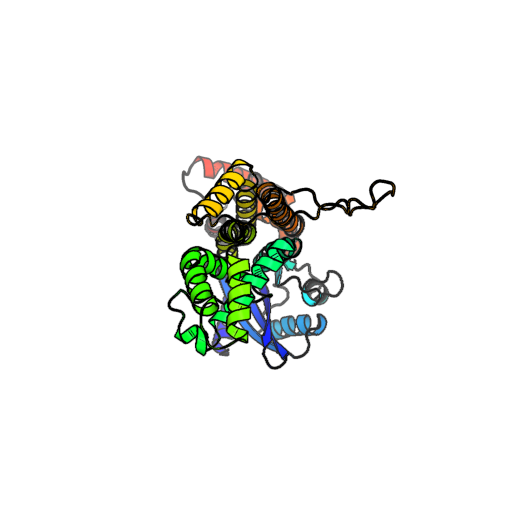. TYR A 1 348 ? -6.911 6.759 17.910 1.00 81.56 348 TYR A O 1
ATOM 2723 N N . MET A 1 349 ? -6.641 7.961 16.048 1.00 78.38 349 MET A N 1
ATOM 2724 C CA . MET A 1 349 ? -5.177 7.991 16.135 1.00 78.38 349 MET A CA 1
ATOM 2725 C C . MET A 1 349 ? -4.712 8.794 17.345 1.00 78.38 349 MET A C 1
ATOM 2727 O O . MET A 1 349 ? -3.819 8.356 18.060 1.00 78.38 349 MET A O 1
ATOM 2731 N N . SER A 1 350 ? -5.326 9.952 17.598 1.00 82.12 350 SER A N 1
ATOM 2732 C CA . SER A 1 350 ? -5.055 10.745 18.799 1.00 82.12 350 SER A CA 1
ATOM 2733 C C . SER A 1 350 ? -5.450 9.993 20.069 1.00 82.12 350 SER A C 1
ATOM 2735 O O . SER A 1 350 ? -4.763 10.108 21.081 1.00 82.12 350 SER A O 1
ATOM 2737 N N . ALA A 1 351 ? -6.537 9.224 20.027 1.00 84.50 351 ALA A N 1
ATOM 2738 C CA . ALA A 1 351 ? -6.968 8.398 21.144 1.00 84.50 351 ALA A CA 1
ATOM 2739 C C . ALA A 1 351 ? -5.990 7.250 21.419 1.00 84.50 351 ALA A C 1
ATOM 2741 O O . ALA A 1 351 ? -5.617 7.025 22.564 1.00 84.50 351 ALA A O 1
ATOM 2742 N N . LEU A 1 352 ? -5.520 6.564 20.374 1.00 82.19 352 LEU A N 1
ATOM 2743 C CA . LEU A 1 352 ? -4.512 5.510 20.490 1.00 82.19 352 LEU A CA 1
ATOM 2744 C C . LEU A 1 352 ? -3.155 6.061 20.952 1.00 82.19 352 LEU A C 1
ATOM 2746 O O . LEU A 1 352 ? -2.499 5.424 21.770 1.00 82.19 352 LEU A O 1
ATOM 2750 N N . ASP A 1 353 ? -2.763 7.256 20.499 1.00 81.44 353 ASP A N 1
ATOM 2751 C CA . ASP A 1 353 ? -1.590 7.976 21.013 1.00 81.44 353 ASP A CA 1
ATOM 2752 C C . ASP A 1 353 ? -1.733 8.287 22.506 1.00 81.44 353 ASP A C 1
ATOM 2754 O O . ASP A 1 353 ? -0.796 8.094 23.270 1.00 81.44 353 ASP A O 1
ATOM 2758 N N . ALA A 1 354 ? -2.924 8.696 22.949 1.00 86.12 354 ALA A N 1
ATOM 2759 C CA . ALA A 1 354 ? -3.208 8.928 24.362 1.00 86.12 354 ALA A CA 1
ATOM 2760 C C . ALA A 1 354 ? -3.226 7.638 25.206 1.00 86.12 354 ALA A C 1
ATOM 2762 O O . ALA A 1 354 ? -3.191 7.718 26.430 1.00 86.12 354 ALA A O 1
ATOM 2763 N N . LEU A 1 355 ? -3.240 6.452 24.593 1.00 81.25 355 LEU A N 1
ATOM 2764 C CA . LEU A 1 355 ? -3.086 5.177 25.297 1.00 81.25 355 LEU A CA 1
ATOM 2765 C C . LEU A 1 355 ? -1.636 4.665 25.306 1.00 81.25 355 LEU A C 1
ATOM 2767 O O . LEU A 1 355 ? -1.355 3.684 25.991 1.00 81.25 355 LEU A O 1
ATOM 2771 N N . ASP A 1 356 ? -0.708 5.315 24.595 1.00 78.38 356 ASP A N 1
ATOM 2772 C CA . ASP A 1 356 ? 0.718 4.979 24.629 1.00 78.38 356 ASP A CA 1
ATOM 2773 C C . ASP A 1 356 ? 1.393 5.616 25.857 1.00 78.38 356 ASP A C 1
ATOM 2775 O O . ASP A 1 356 ? 1.440 6.848 25.950 1.00 78.38 356 ASP A O 1
ATOM 2779 N N . PRO A 1 357 ? 1.975 4.823 26.780 1.00 76.38 357 PRO A N 1
ATOM 2780 C CA . PRO A 1 357 ? 2.699 5.352 27.936 1.00 76.38 357 PRO A CA 1
ATOM 2781 C C . PRO A 1 357 ? 3.867 6.279 27.595 1.00 76.38 357 PRO A C 1
ATOM 2783 O O . PRO A 1 357 ? 4.284 7.074 28.436 1.00 76.38 357 PRO A O 1
ATOM 2786 N N . GLY A 1 358 ? 4.415 6.175 26.380 1.00 74.44 358 GLY A N 1
ATOM 2787 C CA . GLY A 1 358 ? 5.456 7.072 25.882 1.00 74.44 358 GLY A CA 1
ATOM 2788 C C . GLY A 1 358 ? 4.939 8.415 25.353 1.00 74.44 358 GLY A C 1
ATOM 2789 O O . GLY A 1 358 ? 5.750 9.298 25.057 1.00 74.44 358 GLY A O 1
ATOM 2790 N N . SER A 1 359 ? 3.622 8.595 25.207 1.00 80.44 359 SER A N 1
ATOM 2791 C CA . SER A 1 359 ? 3.041 9.834 24.691 1.00 80.44 359 SER A CA 1
ATOM 2792 C C . SER A 1 359 ? 2.975 10.924 25.758 1.00 80.44 359 SER A C 1
ATOM 2794 O O . SER A 1 359 ? 2.649 10.696 26.922 1.00 80.44 359 SER A O 1
ATOM 2796 N N . LYS A 1 360 ? 3.175 12.175 25.329 1.00 81.75 360 LYS A N 1
ATOM 2797 C CA . LYS A 1 360 ? 2.904 13.367 26.155 1.00 81.75 360 LYS A CA 1
ATOM 2798 C C . LYS A 1 360 ? 1.432 13.475 26.559 1.00 81.75 360 LYS A C 1
ATOM 2800 O O . LYS A 1 360 ? 1.109 14.175 27.511 1.00 81.75 360 LYS A O 1
ATOM 2805 N N . ASN A 1 361 ? 0.555 12.815 25.808 1.00 84.25 361 ASN A N 1
ATOM 2806 C CA . ASN A 1 361 ? -0.887 12.825 25.997 1.00 84.25 361 ASN A CA 1
ATOM 2807 C C . ASN A 1 361 ? -1.388 11.591 26.753 1.00 84.25 361 ASN A C 1
ATOM 2809 O O . ASN A 1 361 ? -2.583 11.306 26.703 1.00 84.25 361 ASN A O 1
ATOM 2813 N N . PHE A 1 362 ? -0.497 10.829 27.393 1.00 85.38 362 PHE A N 1
ATOM 2814 C CA . PHE A 1 362 ? -0.869 9.570 28.020 1.00 85.38 362 PHE A CA 1
ATOM 2815 C C . PHE A 1 362 ? -2.012 9.748 29.037 1.00 85.38 362 PHE A C 1
ATOM 2817 O O . PHE A 1 362 ? -1.975 10.620 29.914 1.00 85.38 362 PHE A O 1
ATOM 2824 N N . LEU A 1 363 ? -3.052 8.926 28.885 1.00 85.38 363 LEU A N 1
ATOM 2825 C CA . LEU A 1 363 ? -4.305 8.944 29.638 1.00 85.38 363 LEU A CA 1
ATOM 2826 C C . LEU A 1 363 ? -5.016 10.305 29.624 1.00 85.38 363 LEU A C 1
ATOM 2828 O O . LEU A 1 363 ? -5.588 10.737 30.620 1.00 85.38 363 LEU A O 1
ATOM 2832 N N . ASP A 1 364 ? -4.949 11.040 28.515 1.00 88.31 364 ASP A N 1
ATOM 2833 C CA . ASP A 1 364 ? -5.789 12.222 28.300 1.00 88.31 364 ASP A CA 1
ATOM 2834 C C . ASP A 1 364 ? -7.238 11.829 28.039 1.00 88.31 364 ASP A C 1
ATOM 2836 O O . ASP A 1 364 ? -7.565 11.286 26.988 1.00 88.31 364 ASP A O 1
ATOM 2840 N N . ALA A 1 365 ? -8.099 12.099 29.023 1.00 86.12 365 ALA A N 1
ATOM 2841 C CA . ALA A 1 365 ? -9.504 11.713 28.998 1.00 86.12 365 ALA A CA 1
ATOM 2842 C C . ALA A 1 365 ? -10.211 12.225 27.733 1.00 86.12 365 ALA A C 1
ATOM 2844 O O . ALA A 1 365 ? -10.831 11.446 27.010 1.00 86.12 365 ALA A O 1
ATOM 2845 N N . GLY A 1 366 ? -10.028 13.507 27.395 1.00 87.00 366 GLY A N 1
ATOM 2846 C CA . GLY A 1 366 ? -10.628 14.109 26.204 1.00 87.00 366 GLY A CA 1
ATOM 2847 C C . GLY A 1 366 ? -10.189 13.422 24.910 1.00 87.00 366 GLY A C 1
ATOM 2848 O O . GLY A 1 366 ? -11.007 13.206 24.017 1.00 87.00 366 GLY A O 1
ATOM 2849 N N . LYS A 1 367 ? -8.917 13.022 24.818 1.00 87.94 367 LYS A N 1
ATOM 2850 C CA . LYS A 1 367 ? -8.392 12.295 23.654 1.00 87.94 367 LYS A CA 1
ATOM 2851 C C . LYS A 1 367 ? -8.792 10.829 23.619 1.00 87.94 367 LYS A C 1
ATOM 2853 O O . LYS A 1 367 ? -8.959 10.315 22.524 1.00 87.94 367 LYS A O 1
ATOM 2858 N N . VAL A 1 368 ? -8.937 10.154 24.760 1.00 88.12 368 VAL A N 1
ATOM 2859 C CA . VAL A 1 368 ? -9.327 8.732 24.829 1.00 88.12 368 VAL A CA 1
ATOM 2860 C C . VAL A 1 368 ? -10.829 8.544 24.601 1.00 88.12 368 VAL A C 1
ATOM 2862 O O . VAL A 1 368 ? -11.238 7.503 24.082 1.00 88.12 368 VAL A O 1
ATOM 2865 N N . LYS A 1 369 ? -11.646 9.556 24.917 1.00 88.06 369 LYS A N 1
ATOM 2866 C CA . LYS A 1 369 ? -13.109 9.529 24.802 1.00 88.06 369 LYS A CA 1
ATOM 2867 C C . LYS A 1 369 ? -13.653 8.894 23.509 1.00 88.06 369 LYS A C 1
ATOM 2869 O O . LYS A 1 369 ? -14.489 8.002 23.638 1.00 88.06 369 LYS A O 1
ATOM 2874 N N . PRO A 1 370 ? -13.163 9.228 22.296 1.00 88.44 370 PRO A N 1
ATOM 2875 C CA . PRO A 1 370 ? -13.670 8.623 21.066 1.00 88.44 370 PRO A CA 1
ATOM 2876 C C . PRO A 1 370 ? -13.580 7.090 21.038 1.00 88.44 370 PRO A C 1
ATOM 2878 O O . PRO A 1 370 ? -14.432 6.455 20.436 1.00 88.44 370 PRO A O 1
ATOM 2881 N N . LEU A 1 371 ? -12.583 6.472 21.689 1.00 86.12 371 LEU A N 1
ATOM 2882 C CA . LEU A 1 371 ? -12.479 5.006 21.779 1.00 86.12 371 LEU A CA 1
ATOM 2883 C C . LEU A 1 371 ? -13.432 4.401 22.817 1.00 86.12 371 LEU A C 1
ATOM 2885 O O . LEU A 1 371 ? -13.840 3.251 22.668 1.00 86.12 371 LEU A O 1
ATOM 2889 N N . LEU A 1 372 ? -13.761 5.141 23.879 1.00 86.19 372 LEU A N 1
ATOM 2890 C CA . LEU A 1 372 ? -14.729 4.695 24.885 1.00 86.19 372 LEU A CA 1
ATOM 2891 C C . LEU A 1 372 ? -16.152 4.732 24.332 1.00 86.19 372 LEU A C 1
ATOM 2893 O O . LEU A 1 372 ? -16.920 3.797 24.565 1.00 86.19 372 LEU A O 1
ATOM 2897 N N . ASP A 1 373 ? -16.456 5.765 23.547 1.00 87.31 373 ASP A N 1
ATOM 2898 C CA . ASP A 1 373 ? -17.756 5.950 22.907 1.00 87.31 373 ASP A CA 1
ATOM 2899 C C . ASP A 1 373 ? -18.078 4.782 21.946 1.00 87.31 373 ASP A C 1
ATOM 2901 O O . ASP A 1 373 ? -19.211 4.309 21.939 1.00 87.31 373 ASP A O 1
ATOM 2905 N N . LEU A 1 374 ? -17.077 4.196 21.261 1.00 85.88 374 LEU A N 1
ATOM 2906 C CA . LEU A 1 374 ? -17.254 2.985 20.427 1.00 85.88 374 LEU A CA 1
ATOM 2907 C C . LEU A 1 374 ? -17.826 1.783 21.190 1.00 85.88 374 LEU A C 1
ATOM 2909 O O . LEU A 1 374 ? -18.454 0.907 20.601 1.00 85.88 374 LEU A O 1
ATOM 2913 N N . ARG A 1 375 ? -17.576 1.712 22.499 1.00 80.88 375 ARG A N 1
ATOM 2914 C CA . ARG A 1 375 ? -18.042 0.625 23.371 1.00 80.88 375 ARG A CA 1
ATOM 2915 C C . ARG A 1 375 ? -19.159 1.074 24.308 1.00 80.88 375 ARG A C 1
ATOM 2917 O O . ARG A 1 375 ? -19.468 0.348 25.249 1.00 80.88 375 ARG A O 1
ATOM 2924 N N . ASN A 1 376 ? -19.714 2.272 24.103 1.00 82.31 376 ASN A N 1
ATOM 2925 C CA . ASN A 1 376 ? -20.654 2.915 25.023 1.00 82.31 376 ASN A CA 1
ATOM 2926 C C . ASN A 1 376 ? -20.159 2.895 26.484 1.00 82.31 376 ASN A C 1
ATOM 2928 O O . ASN A 1 376 ? -20.932 2.689 27.417 1.00 82.31 376 ASN A O 1
ATOM 2932 N N . THR A 1 377 ? -18.845 3.045 26.688 1.00 84.75 377 THR A N 1
ATOM 2933 C CA . THR A 1 377 ? -18.233 3.033 28.020 1.00 84.75 377 THR A CA 1
ATOM 2934 C C . THR A 1 377 ? -18.267 4.435 28.611 1.00 84.75 377 THR A C 1
ATOM 2936 O O . THR A 1 377 ? -17.766 5.380 28.002 1.00 84.75 377 THR A O 1
ATOM 2939 N N . GLU A 1 378 ? -18.826 4.574 29.812 1.00 85.19 378 GLU A N 1
ATOM 2940 C CA . GLU A 1 378 ? -18.839 5.852 30.519 1.00 85.19 378 GLU A CA 1
ATOM 2941 C C . GLU A 1 378 ? -17.412 6.287 30.881 1.00 85.19 378 GLU A C 1
ATOM 2943 O O . GLU A 1 378 ? -16.608 5.509 31.399 1.00 85.19 378 GLU A O 1
ATOM 2948 N N . MET A 1 379 ? -17.086 7.547 30.591 1.00 84.25 379 MET A N 1
ATOM 2949 C CA . MET A 1 379 ? -15.780 8.115 30.896 1.00 84.25 379 MET A CA 1
ATOM 2950 C C . MET A 1 379 ? -15.816 8.826 32.247 1.00 84.25 379 MET A C 1
ATOM 2952 O O . MET A 1 379 ? -16.496 9.837 32.402 1.00 84.25 379 MET A O 1
ATOM 2956 N N . VAL A 1 380 ? -15.007 8.351 33.191 1.00 86.56 380 VAL A N 1
ATOM 2957 C CA . VAL A 1 380 ? -14.834 8.984 34.502 1.00 86.56 380 VAL A CA 1
ATOM 2958 C C . VAL A 1 380 ? -13.490 9.718 34.535 1.00 86.56 380 VAL A C 1
ATOM 2960 O O . VAL A 1 380 ? -12.442 9.110 34.739 1.00 86.56 380 VAL A O 1
ATOM 2963 N N . GLU A 1 381 ? -13.494 11.039 34.332 1.00 85.38 381 GLU A N 1
ATOM 2964 C CA . GLU A 1 381 ? -12.261 11.847 34.217 1.00 85.38 381 GLU A CA 1
ATOM 2965 C C . GLU A 1 381 ? -11.333 11.750 35.439 1.00 85.38 381 GLU A C 1
ATOM 2967 O O . GLU A 1 381 ? -10.103 11.780 35.309 1.00 85.38 381 GLU A O 1
ATOM 2972 N N . SER A 1 382 ? -11.905 11.595 36.635 1.00 84.38 382 SER A N 1
ATOM 2973 C CA . SER A 1 382 ? -11.126 11.437 37.864 1.00 84.38 382 SER A CA 1
ATOM 2974 C C . SER A 1 382 ? -10.278 10.162 37.845 1.00 84.38 382 SER A C 1
ATOM 2976 O O . SER A 1 382 ? -9.125 10.209 38.269 1.00 84.38 382 SER A O 1
ATOM 2978 N N . GLN A 1 383 ? -10.775 9.059 37.272 1.00 84.50 383 GLN A N 1
ATOM 2979 C CA . GLN A 1 383 ? -10.014 7.810 37.145 1.00 84.50 383 GLN A CA 1
ATOM 2980 C C . GLN A 1 383 ? -8.803 7.976 36.223 1.00 84.50 383 GLN A C 1
ATOM 2982 O O . GLN A 1 383 ? -7.713 7.521 36.560 1.00 84.50 383 GLN A O 1
ATOM 2987 N N . PHE A 1 384 ? -8.957 8.687 35.101 1.00 84.88 384 PHE A N 1
ATOM 2988 C CA . PHE A 1 384 ? -7.842 9.000 34.197 1.00 84.88 384 PHE A CA 1
ATOM 2989 C C . PHE A 1 384 ? -6.770 9.850 34.886 1.00 84.88 384 PHE A C 1
ATOM 2991 O O . PHE A 1 384 ? -5.575 9.610 34.712 1.00 84.88 384 PHE A O 1
ATOM 2998 N N . THR A 1 385 ? -7.190 10.812 35.710 1.00 83.44 385 THR A N 1
ATOM 2999 C CA . THR A 1 385 ? -6.272 11.670 36.471 1.00 83.44 385 THR A CA 1
ATOM 3000 C C . THR A 1 385 ? -5.484 10.868 37.504 1.00 83.44 385 THR A C 1
ATOM 3002 O O . THR A 1 385 ? -4.259 10.983 37.558 1.00 83.44 385 THR A O 1
ATOM 3005 N N . VAL A 1 386 ? -6.170 10.021 38.279 1.00 84.31 386 VAL A N 1
ATOM 3006 C CA . VAL A 1 386 ? -5.544 9.143 39.280 1.00 84.31 386 VAL A CA 1
ATOM 3007 C C . VAL A 1 386 ? -4.584 8.163 38.609 1.00 84.31 386 VAL A C 1
ATOM 3009 O O . VAL A 1 386 ? -3.429 8.069 39.015 1.00 84.31 386 VAL A O 1
ATOM 3012 N N . ALA A 1 387 ? -5.013 7.494 37.535 1.00 81.38 387 ALA A N 1
ATOM 3013 C CA . ALA A 1 387 ? -4.178 6.550 36.798 1.00 81.38 387 ALA A CA 1
ATOM 3014 C C . ALA A 1 387 ? -2.918 7.220 36.223 1.00 81.38 387 ALA A C 1
ATOM 3016 O O . ALA A 1 387 ? -1.828 6.654 36.298 1.00 81.38 387 ALA A O 1
ATOM 3017 N N . ARG A 1 388 ? -3.030 8.456 35.713 1.00 79.88 388 ARG A N 1
ATOM 3018 C CA . ARG A 1 388 ? -1.879 9.228 35.225 1.00 79.88 388 ARG A CA 1
ATOM 3019 C C . ARG A 1 388 ? -0.912 9.610 36.349 1.00 79.88 388 ARG A C 1
ATOM 3021 O O . ARG A 1 388 ? 0.296 9.512 36.154 1.00 79.88 388 ARG A O 1
ATOM 3028 N N . GLN A 1 389 ? -1.416 10.053 37.501 1.00 79.88 389 GLN A N 1
ATOM 3029 C CA . GLN A 1 389 ? -0.575 10.396 38.656 1.00 79.88 389 GLN A CA 1
ATOM 3030 C C . GLN A 1 389 ? 0.158 9.166 39.189 1.00 79.88 389 GLN A C 1
ATOM 3032 O O . GLN A 1 389 ? 1.375 9.194 39.345 1.00 79.88 389 GLN A O 1
ATOM 3037 N N . PHE A 1 390 ? -0.571 8.069 39.376 1.00 78.94 390 PHE A N 1
ATOM 3038 C CA . PHE A 1 390 ? -0.012 6.791 39.794 1.00 78.94 390 PHE A CA 1
ATOM 3039 C C . PHE A 1 390 ? 1.079 6.301 38.827 1.00 78.94 390 PHE A C 1
ATOM 3041 O O . PHE A 1 390 ? 2.147 5.859 39.252 1.00 78.94 390 PHE A O 1
ATOM 3048 N N . TRP A 1 391 ? 0.861 6.468 37.518 1.00 73.81 391 TRP A N 1
ATOM 3049 C CA . TRP A 1 391 ? 1.856 6.151 36.493 1.00 73.81 391 TRP A CA 1
ATOM 3050 C C . TRP A 1 391 ? 3.145 6.968 36.621 1.00 73.81 391 TRP A C 1
ATOM 3052 O O . TRP A 1 391 ? 4.242 6.420 36.520 1.00 73.81 391 TRP A O 1
ATOM 3062 N N . GLN A 1 392 ? 3.025 8.277 36.855 1.00 74.00 392 GLN A N 1
ATOM 3063 C CA . GLN A 1 392 ? 4.183 9.153 37.045 1.00 74.00 392 GLN A CA 1
ATOM 3064 C C . GLN A 1 392 ? 5.025 8.725 38.252 1.00 74.00 392 GLN A C 1
ATOM 3066 O O . GLN A 1 392 ? 6.247 8.811 38.180 1.00 74.00 392 GLN A O 1
ATOM 3071 N N . THR A 1 393 ? 4.390 8.219 39.314 1.00 73.81 393 THR A N 1
ATOM 3072 C CA . THR A 1 393 ? 5.073 7.700 40.509 1.00 73.81 393 THR A CA 1
ATOM 3073 C C . THR A 1 393 ? 5.767 6.354 40.263 1.00 73.81 393 THR A C 1
ATOM 3075 O O . THR A 1 393 ? 6.877 6.142 40.741 1.00 73.81 393 THR A O 1
ATOM 3078 N N . LEU A 1 394 ? 5.169 5.450 39.481 1.00 69.50 394 LEU A N 1
ATOM 3079 C CA . LEU A 1 394 ? 5.785 4.159 39.138 1.00 69.50 394 LEU A CA 1
ATOM 3080 C C . LEU A 1 394 ? 6.991 4.298 38.200 1.00 69.50 394 LEU A C 1
ATOM 3082 O O . LEU A 1 394 ? 8.003 3.626 38.387 1.00 69.50 394 LEU A O 1
ATOM 3086 N N . CYS A 1 395 ? 6.902 5.176 37.197 1.00 63.69 395 CYS A N 1
ATOM 3087 C CA . CYS A 1 395 ? 7.989 5.392 36.239 1.00 63.69 395 CYS A CA 1
ATOM 3088 C C . CYS A 1 395 ? 9.224 6.062 36.858 1.00 63.69 395 CYS A C 1
ATOM 3090 O O . CYS A 1 395 ? 10.304 5.972 36.280 1.00 63.69 395 CYS A O 1
ATOM 3092 N N . THR A 1 396 ? 9.097 6.730 38.009 1.00 56.50 396 THR A N 1
ATOM 3093 C CA . THR A 1 396 ? 10.260 7.254 38.743 1.00 56.50 396 THR A CA 1
ATOM 3094 C C . THR A 1 396 ? 11.083 6.169 39.444 1.00 56.50 396 THR A C 1
ATOM 3096 O O . THR A 1 396 ? 12.254 6.416 39.717 1.00 56.50 396 THR A O 1
ATOM 3099 N N . ASP A 1 397 ? 10.518 4.978 39.677 1.00 53.88 397 ASP A N 1
ATOM 3100 C CA . ASP A 1 397 ? 11.154 3.911 40.465 1.00 53.88 397 ASP A CA 1
ATOM 3101 C C . ASP A 1 397 ? 11.720 2.744 39.630 1.00 53.88 397 ASP A C 1
ATOM 3103 O O . ASP A 1 397 ? 12.421 1.889 40.176 1.00 53.88 397 ASP A O 1
ATOM 3107 N N . GLN A 1 398 ? 11.459 2.672 38.316 1.00 53.69 398 GLN A N 1
ATOM 3108 C CA . GLN A 1 398 ? 11.910 1.550 37.478 1.00 53.69 398 GLN A CA 1
ATOM 3109 C C . GLN A 1 398 ? 12.468 1.998 36.118 1.00 53.69 398 GLN A C 1
ATOM 3111 O O . GLN A 1 398 ? 11.759 2.567 35.296 1.00 53.69 398 GLN A O 1
ATOM 3116 N N . ASP A 1 399 ? 13.724 1.628 35.839 1.00 52.12 399 ASP A N 1
ATOM 3117 C CA . ASP A 1 399 ? 14.440 1.806 34.556 1.00 52.12 399 ASP A CA 1
ATOM 3118 C C . ASP A 1 399 ? 13.870 0.945 33.395 1.00 52.12 399 ASP A C 1
ATOM 3120 O O . ASP A 1 399 ? 14.469 0.826 32.322 1.00 52.12 399 ASP A O 1
ATOM 3124 N N . GLU A 1 400 ? 12.716 0.295 33.583 1.00 56.28 400 GLU A N 1
ATOM 3125 C CA . GLU A 1 400 ? 12.140 -0.622 32.603 1.00 56.28 400 GLU A CA 1
ATOM 3126 C C . GLU A 1 400 ? 11.086 0.069 31.722 1.00 56.28 400 GLU A C 1
ATOM 3128 O O . GLU A 1 400 ? 10.098 0.627 32.198 1.00 56.28 400 GLU A O 1
ATOM 3133 N N . LYS A 1 401 ? 11.251 -0.014 30.394 1.00 58.81 401 LYS A N 1
ATOM 3134 C CA . LYS A 1 401 ? 10.293 0.547 29.430 1.00 58.81 401 LYS A CA 1
ATOM 3135 C C . LYS A 1 401 ? 8.968 -0.227 29.489 1.00 58.81 401 LYS A C 1
ATOM 3137 O O . LYS A 1 401 ? 8.860 -1.336 28.959 1.00 58.81 401 LYS A O 1
ATOM 3142 N N . MET A 1 402 ? 7.959 0.350 30.135 1.00 61.38 402 MET A N 1
ATOM 3143 C CA . MET A 1 402 ? 6.619 -0.229 30.196 1.00 61.38 402 MET A CA 1
ATOM 3144 C C . MET A 1 402 ? 5.861 -0.128 28.865 1.00 61.38 402 MET A C 1
ATOM 3146 O O . MET A 1 402 ? 6.020 0.828 28.108 1.00 61.38 402 MET A O 1
ATOM 3150 N N . THR A 1 403 ? 5.008 -1.120 28.590 1.00 64.31 403 THR A N 1
ATOM 3151 C CA . THR A 1 403 ? 4.156 -1.188 27.392 1.00 64.31 403 THR A CA 1
ATOM 3152 C C . THR A 1 403 ? 2.681 -1.309 27.774 1.00 64.31 403 THR A C 1
ATOM 3154 O O . THR A 1 403 ? 2.346 -1.747 28.874 1.00 64.31 403 THR A O 1
ATOM 3157 N N . LEU A 1 404 ? 1.783 -0.980 26.842 1.00 64.06 404 LEU A N 1
ATOM 3158 C CA . LEU A 1 404 ? 0.328 -1.110 27.009 1.00 64.06 404 LEU A CA 1
ATOM 3159 C C . LEU A 1 404 ? -0.097 -2.558 27.334 1.00 64.06 404 LEU A C 1
ATOM 3161 O O . LEU A 1 404 ? -1.013 -2.786 28.115 1.00 64.06 404 LEU A O 1
ATOM 3165 N N . VAL A 1 405 ? 0.628 -3.550 26.805 1.00 63.84 405 VAL A N 1
ATOM 3166 C CA . VAL A 1 405 ? 0.416 -4.970 27.136 1.00 63.84 405 VAL A CA 1
ATOM 3167 C C . VAL A 1 405 ? 0.787 -5.259 28.589 1.00 63.84 405 VAL A C 1
ATOM 3169 O O . VAL A 1 405 ? 0.020 -5.914 29.282 1.00 63.84 405 VAL A O 1
ATOM 3172 N N . LYS A 1 406 ? 1.920 -4.739 29.083 1.00 65.69 406 LYS A N 1
ATOM 3173 C CA . LYS A 1 406 ? 2.283 -4.880 30.502 1.00 65.69 406 LYS A CA 1
ATOM 3174 C C . LYS A 1 406 ? 1.239 -4.212 31.405 1.00 65.69 406 LYS A C 1
ATOM 3176 O O . LYS A 1 406 ? 0.849 -4.804 32.400 1.00 65.69 406 LYS A O 1
ATOM 3181 N N . LEU A 1 407 ? 0.722 -3.045 31.017 1.00 64.69 407 LEU A N 1
ATOM 3182 C CA . LEU A 1 407 ? -0.396 -2.384 31.703 1.00 64.69 407 LEU A CA 1
ATOM 3183 C C . LEU A 1 407 ? -1.651 -3.265 31.766 1.00 64.69 407 LEU A C 1
ATOM 3185 O O . LEU A 1 407 ? -2.229 -3.424 32.834 1.00 64.69 407 LEU A O 1
ATOM 3189 N N . LEU A 1 408 ? -2.050 -3.869 30.646 1.00 64.56 408 LEU A N 1
ATOM 3190 C CA . LEU A 1 408 ? -3.186 -4.793 30.596 1.00 64.56 408 LEU A CA 1
ATOM 3191 C C . LEU A 1 408 ? -2.956 -6.057 31.429 1.00 64.56 408 LEU A C 1
ATOM 3193 O O . LEU A 1 408 ? -3.893 -6.564 32.023 1.00 64.56 408 LEU A O 1
ATOM 3197 N N . VAL A 1 409 ? -1.730 -6.567 31.511 1.00 64.81 409 VAL A N 1
ATOM 3198 C CA . VAL A 1 409 ? -1.421 -7.725 32.364 1.00 64.81 409 VAL A CA 1
ATOM 3199 C C . VAL A 1 409 ? -1.458 -7.351 33.850 1.00 64.81 409 VAL A C 1
ATOM 3201 O O . VAL A 1 409 ? -1.919 -8.142 34.664 1.00 64.81 409 VAL A O 1
ATOM 3204 N N . VAL A 1 410 ? -1.006 -6.145 34.208 1.00 62.44 410 VAL A N 1
ATOM 3205 C CA . VAL A 1 410 ? -0.987 -5.671 35.602 1.00 62.44 410 VAL A CA 1
ATOM 3206 C C . VAL A 1 410 ? -2.382 -5.258 36.086 1.00 62.44 410 VAL A C 1
ATOM 3208 O O . VAL A 1 410 ? -2.730 -5.550 37.221 1.00 62.44 410 VAL A O 1
ATOM 3211 N N . PHE A 1 411 ? -3.194 -4.612 35.243 1.00 61.72 411 PHE A N 1
ATOM 3212 C CA . PHE A 1 411 ? -4.486 -4.025 35.642 1.00 61.72 411 PHE A CA 1
ATOM 3213 C C . PHE A 1 411 ? -5.716 -4.657 34.977 1.00 61.72 411 PHE A C 1
ATOM 3215 O O . PHE A 1 411 ? -6.842 -4.322 35.329 1.00 61.72 411 PHE A O 1
ATOM 3222 N N . GLY A 1 412 ? -5.540 -5.531 33.985 1.00 53.06 412 GLY A N 1
ATOM 3223 C CA . GLY A 1 412 ? -6.636 -6.095 33.186 1.00 53.06 412 GLY A CA 1
ATOM 3224 C C . GLY A 1 412 ? -7.254 -7.372 33.750 1.00 53.06 412 GLY A C 1
ATOM 3225 O O . GLY A 1 412 ? -8.208 -7.879 33.163 1.00 53.06 412 GLY A O 1
ATOM 3226 N N . HIS A 1 413 ? -6.755 -7.888 34.877 1.00 48.69 413 HIS A N 1
ATOM 3227 C CA . HIS A 1 413 ? -7.409 -8.978 35.591 1.00 48.69 413 HIS A CA 1
ATOM 3228 C C . HIS A 1 413 ? -8.386 -8.408 36.631 1.00 48.69 413 HIS A C 1
ATOM 3230 O O . HIS A 1 413 ? -7.933 -7.838 37.623 1.00 48.69 413 HIS A O 1
ATOM 3236 N N . PRO A 1 414 ? -9.711 -8.596 36.465 1.00 42.38 414 PRO A N 1
ATOM 3237 C CA . PRO A 1 414 ? -10.704 -8.139 37.442 1.00 42.38 414 PRO A CA 1
ATOM 3238 C C . PRO A 1 414 ? -10.581 -8.824 38.816 1.00 42.38 414 PRO A C 1
ATOM 3240 O O . PRO A 1 414 ? -11.220 -8.387 39.765 1.00 42.38 414 PRO A O 1
ATOM 3243 N N . GLU A 1 415 ? -9.755 -9.868 38.945 1.00 35.66 415 GLU A N 1
ATOM 3244 C CA . GLU A 1 415 ? -9.493 -10.567 40.212 1.00 35.66 415 GLU A CA 1
ATOM 3245 C C . GLU A 1 415 ? -8.347 -9.967 41.043 1.00 35.66 415 GLU A C 1
ATOM 3247 O O . GLU A 1 415 ? -8.133 -10.393 42.177 1.00 35.66 415 GLU A O 1
ATOM 3252 N N . GLN A 1 416 ? -7.624 -8.957 40.543 1.00 33.69 416 GLN A N 1
ATOM 3253 C CA . GLN A 1 416 ? -6.761 -8.158 41.412 1.00 33.69 416 GLN A CA 1
ATOM 3254 C C . GLN A 1 416 ? -7.578 -7.016 42.012 1.00 33.69 416 GLN A C 1
ATOM 3256 O O . GLN A 1 416 ? -7.493 -5.864 41.591 1.00 33.69 416 GLN A O 1
ATOM 3261 N N . GLU A 1 417 ? -8.354 -7.354 43.044 1.00 30.05 417 GLU A N 1
ATOM 3262 C CA . GLU A 1 417 ? -8.726 -6.414 44.099 1.00 30.05 417 GLU A CA 1
ATOM 3263 C C . GLU A 1 417 ? -7.443 -5.873 44.761 1.00 30.05 417 GLU A C 1
ATOM 3265 O O . GLU A 1 417 ? -7.055 -6.261 45.863 1.00 30.05 417 GLU A O 1
ATOM 3270 N N . LEU A 1 418 ? -6.751 -4.951 44.094 1.00 28.55 418 LEU A N 1
ATOM 3271 C CA . LEU A 1 418 ? -5.883 -4.006 44.777 1.00 28.55 418 LEU A CA 1
ATOM 3272 C C . LEU A 1 418 ? -6.802 -2.967 45.411 1.00 28.55 418 LEU A C 1
ATOM 3274 O O . LEU A 1 418 ? -7.021 -1.878 44.887 1.00 28.55 418 LEU A O 1
ATOM 3278 N N . TRP A 1 419 ? -7.364 -3.351 46.557 1.00 29.09 419 TRP A N 1
ATOM 3279 C CA . TRP A 1 419 ? -7.799 -2.414 47.578 1.00 29.09 419 TRP A CA 1
ATOM 3280 C C . TRP A 1 419 ? -6.629 -1.475 47.875 1.00 29.09 419 TRP A C 1
ATOM 3282 O O . TRP A 1 419 ? -5.713 -1.830 48.616 1.00 29.09 419 TRP A O 1
ATOM 3292 N N . LEU A 1 420 ? -6.641 -0.286 47.285 1.00 23.97 420 LEU A N 1
ATOM 3293 C CA . LEU A 1 420 ? -5.763 0.801 47.685 1.00 23.97 420 LEU A CA 1
ATOM 3294 C C . LEU A 1 420 ? -6.622 2.042 47.919 1.00 23.97 420 LEU A C 1
ATOM 3296 O O . LEU A 1 420 ? -7.201 2.617 47.000 1.00 23.97 420 LEU A O 1
ATOM 3300 N N . VAL A 1 421 ? -6.736 2.310 49.220 1.00 27.61 421 VAL A N 1
ATOM 3301 C CA . VAL A 1 421 ? -7.242 3.495 49.923 1.00 27.61 421 VAL A CA 1
ATOM 3302 C C . VAL A 1 421 ? -6.778 4.801 49.292 1.00 27.61 421 VAL A C 1
ATOM 3304 O O . VAL A 1 421 ? -5.598 4.857 48.877 1.00 27.61 421 VAL A O 1
#

pLDDT: mean 83.08, std 14.98, range [23.97, 96.81]

Foldseek 3Di:
DPLVQLLVVQVQCPPWQWAWEWEWDADPVRKIWIWTWIWTQGPLRDTDIGTNDIDIGNDLAQVVVLCVNVVSCVVSPHDLLSHQAYEYAPDCCAPPPPRHNQVVSCVVNVADHAYDHQLLNLLVCLQLVLQVVDVLSVVLVVLLQLLLVLCPDPVNVVVQPADHQDHDDSSDCLSVLVSLVSCLVCVVVLLVSLVVQLPDPDDPPSNVSSVVSNVQSPDLLSLLSSLLCNQLVVLSNVLSVLSPDSPDDPLNNLVSLVSSLVSLVVCQDPVVLVVSSVVSCVVCPPPPPDDPDPPPDDDPVCPPDPDDDDPPPDVCPVSNVSVVVSNSSSVSSSVSSCVSSVDRPPLVSQLVLCCWPPHPNPLVQVSVVVSCVSVPHDGDSVVSVVVVVVSVVVVVPDPDDDGSSNVCVVPVDPPPPPPDD

Organism: Labeo rohita (NCBI:txid84645)

=== Feature glossary ===
Each block in this record encodes a different view of the same protein. In brief:

Predicted aligned error. PAE(i, j) answers: if I align the predicted and true structures on residue i, how far off (in Å) do I expect residue j to be? A block-diagonal PAE matrix with low values on the blocks and high values off-diagonal is the signature of a multi-domain protein with confidently predicted domains but uncertain inter-domain orientation.

Contact-map, Ramachandran, and PAE plots. Plot images: a contact map (which residues are close in 3D, as an N×N binary image), a Ramachandran scatter (backbone torsion angles, revealing secondary-structure composition at a glance), and — for AlphaFold structures — a PAE heatmap (pairwise prediction confidence).

Backbone torsions (φ/ψ). φ (phi) and ψ (psi) are the two rotatable backbone dihedrals per residue: φ is the C(i-1)–N–Cα–C torsion, ψ is the N–Cα–C–N(i+1) torsion, both in degrees on (−180°, 180°]. α-helical residues cluster near (−60°, −45°); β-strand residues near (−120°, +130°). A Ramachandran plot is simply a scatter of (φ, ψ) for every residue.

Foldseek 3Di. A 3Di character summarizes, for each residue, the relative orientation of the Cα frame of its nearest spatial neighbor. Because it encodes fold topology rather than chemistry, 3Di alignments detect remote structural similarity that sequence alignment misses.

Radius of gyration, Cα contacts, bounding box. Three whole-structure scalars: the radius of gyration (RMS distance of Cα from centroid, in Å), the count of Cα–Cα contacts (pairs closer than 8 Å and separated by more than four residues in sequence — i.e. tertiary, not local, contacts), and the bounding-box dimensions. Together they distinguish compact globular folds from extended fibres or disordered chains.

Sequence. Sequence gives the chain of amino acids in standard one-letter code (A=alanine, C=cysteine, …, Y=tyrosine), read N→C. It is the only feature that is directly encoded by the gene; all structural features are derived from the folded form of this sequence.

mmCIF coordinates. Atomic coordinates in PDBx/mmCIF format — the same representation the Protein Data Bank distributes. Each line of the _atom_site loop places one backbone atom in Cartesian space (units: ångströms, origin: arbitrary).

Secondary structure (3-state, P-SEA). Three-state secondary structure (P-SEA) collapses the eight DSSP classes into helix (a), strand (b), and coil (c). P-SEA assigns these from Cα geometry alone — distances and angles — without requiring backbone oxygens, so it works on any Cα trace.

InterPro / GO / CATH / organism. Functional annotations link the protein to curated databases. InterPro entries identify conserved domains and families by matching the sequence against member-database signatures (Pfam, PROSITE, CDD, …). Gene Ontology (GO) terms describe molecular function, biological process, and cellular component in a controlled vocabulary. CATH places the structure in a hierarchical fold classification (Class/Architecture/Topology/Homologous-superfamily). The organism is the source species.

B-factor. B-factor (Debye–Waller factor) reflects atomic displacement in the crystal lattice. It is an experimental observable (units Å²), not a prediction; low values mean the atom is pinned down, high values mean it moves or is heterogeneous across the crystal.

Rendered structure images. Structure images are PyMOL renders from six orthogonal camera directions. Cartoon representation draws helices as coils and strands as arrows; sticks shows the backbone as bonds; surface shows the solvent-excluded envelope. Rainbow coloring maps sequence position to hue (blue→red, N→C); chain coloring assigns a distinct color per polypeptide.

Solvent-accessible surface area. Solvent-accessible surface area (SASA) is the area in Å² traced out by the centre of a 1.4 Å probe sphere (a water molecule) rolled over the protein's van der Waals surface (Shrake–Rupley / Lee–Richards construction). Buried residues have near-zero SASA; fully exposed residues can exceed 200 Å². The total SASA scales roughly with the number of surface residues.

Secondary structure (8-state, DSSP). The SS8 string is DSSP's per-residue secondary-structure call. α-helix (H) means an i→i+4 H-bond ladder; β-strand (E) means the residue participates in a β-sheet; 3₁₀ (G) and π (I) are tighter and wider helices; T/S are turns/bends; '-' is loop.

pLDDT. For AlphaFold models, the B-factor field carries pLDDT — the model's own estimate of local accuracy on a 0–100 scale. Regions with pLDDT<50 should be treated as essentially unmodeled; they often correspond to intrinsically disordered segments.

Nearest PDB structures. Nearest PDB neighbors are the top structural matches found by Foldseek when searching this structure against the entire Protein Data Bank. Each hit reports a TM-score (0 to 1; >0.5 almost always implies the same fold) and an E-value. These are *structural* homologs — they may share no detectable sequence similarity.